Protein AF-A0A0W0S6P0-F1 (afdb_monomer)

InterPro domains:
  IPR007452 Translocation and assembly module TamB, C-terminal domain [PF04357] (358-724)
  IPR060340 TamB, N-terminal domain [PF27051] (28-101)

Sequence (734 aa):
MKRFLLKALRILVKILYISCLFIILFAGMALFLLETKSGIRSLIQFSHLYLPGTLKVQQIEGSLLNHFVLSGVEYQNKSSQLKIEQLDVQWQPHSLRESQLITAQWHGMQWNKAQDKVMASEKGTITATGVLPNMQIKLHTQLTTEPKDHWLIDAKIRGTLPWQWTFAANLTQPKEASSQHACLYTSLSAMGEINAKNRGNLQLTIHPGFYQPPNNEAIPRLQFKGGSLKVILSPEQLKGTGILVIDENKNLKLEFKLPKFFLDAGLKDDQPISSELSLKVNSLDFLQKISPEINKLQGQLVASLKLSGTLHKKIIDSQLMLTKTSLSLPKIGLNLDAIEINVHGKERSWEASGSAVSSGHHLSLTGKGNLSSQFTGDFSLEGNNFPLVQTSEYKIHISPKLNLHVTPMTQTLSGTVLVPYAEIKPRSFHNSISIPDDVVYKRKEKPSPAFTLINNMDIDLEMGKKVAINVKGLKGHLDGTLHIKQSQQSSINAYGELSVRDGTYKAYGQDLAIQQGQLIFSGGPISNPSINVRAAKKINTTPTTFSSSSQLLDFNSTNLQNINYGETMTLGVEVTGRLTRPKIQLFSEPAVLSQADILSMLVLRRPANQANKAGGQLLLAAISSMNLGSNTNSLKLLEQLKQTAGIDFNVQTNTNYNQITNTSSDTTSLVVGKSLSKRLYLSYNIGLSQTDTNMLTLRYLLNRFFSIQISNSDTSSAIDFLYTSNKKIKKGKY

Nearest PDB structures (foldseek):
  3fa8-assembly2_B  TM=4.332E-01  e=6.564E+00  Homo sapiens

Structure (mmCIF, N/CA/C/O backbone):
data_AF-A0A0W0S6P0-F1
#
_entry.id   AF-A0A0W0S6P0-F1
#
loop_
_atom_site.group_PDB
_atom_site.id
_atom_site.type_symbol
_atom_site.label_atom_id
_atom_site.label_alt_id
_atom_site.label_comp_id
_atom_site.label_asym_id
_atom_site.label_entity_id
_atom_site.label_seq_id
_atom_site.pdbx_PDB_ins_code
_atom_site.Cartn_x
_atom_site.Cartn_y
_atom_site.Cartn_z
_atom_site.occupancy
_atom_site.B_iso_or_equiv
_atom_site.auth_seq_id
_atom_site.auth_comp_id
_atom_site.auth_asym_id
_atom_site.auth_atom_id
_atom_site.pdbx_PDB_model_num
ATOM 1 N N . MET A 1 1 ? 76.097 16.564 -83.552 1.00 55.81 1 MET A N 1
ATOM 2 C CA . MET A 1 1 ? 74.944 15.673 -83.263 1.00 55.81 1 MET A CA 1
ATOM 3 C C . MET A 1 1 ? 75.282 14.432 -82.425 1.00 55.81 1 MET A C 1
ATOM 5 O O . MET A 1 1 ? 74.721 14.304 -81.344 1.00 55.81 1 MET A O 1
ATOM 9 N N . LYS A 1 2 ? 76.221 13.555 -82.827 1.00 51.38 2 LYS A N 1
ATOM 10 C CA . LYS A 1 2 ? 76.540 12.286 -82.117 1.00 51.38 2 LYS A CA 1
ATOM 11 C C . LYS A 1 2 ? 76.846 12.424 -80.606 1.00 51.38 2 LYS A C 1
ATOM 13 O O . LYS A 1 2 ? 76.370 11.624 -79.809 1.00 51.38 2 LYS A O 1
ATOM 18 N N . ARG A 1 3 ? 77.572 13.473 -80.185 1.00 52.97 3 ARG A N 1
ATOM 19 C CA . ARG A 1 3 ? 77.897 13.744 -78.761 1.00 52.97 3 ARG A CA 1
ATOM 20 C C . ARG A 1 3 ? 76.697 14.186 -77.904 1.00 52.97 3 ARG A C 1
ATOM 22 O O . ARG A 1 3 ? 76.713 13.957 -76.699 1.00 52.97 3 ARG A O 1
ATOM 29 N N . PHE A 1 4 ? 75.674 14.801 -78.502 1.00 53.97 4 PHE A N 1
ATOM 30 C CA . PHE A 1 4 ? 74.477 15.271 -77.787 1.00 53.97 4 PHE A CA 1
ATOM 31 C C . PHE A 1 4 ? 73.473 14.125 -77.590 1.00 53.97 4 PHE A C 1
ATOM 33 O O . PHE A 1 4 ? 72.952 13.939 -76.495 1.00 53.97 4 PHE A O 1
ATOM 40 N N . LEU A 1 5 ? 73.317 13.277 -78.614 1.00 52.41 5 LEU A N 1
ATOM 41 C CA . LEU A 1 5 ? 72.491 12.065 -78.581 1.00 52.41 5 LEU A CA 1
ATOM 42 C C . LEU A 1 5 ? 73.021 11.030 -77.569 1.00 52.41 5 LEU A C 1
ATOM 44 O O . LEU A 1 5 ? 72.245 10.475 -76.797 1.00 52.41 5 LEU A O 1
ATOM 48 N N . LEU A 1 6 ? 74.348 10.853 -77.473 1.00 52.53 6 LEU A N 1
ATOM 49 C CA . LEU A 1 6 ? 74.962 10.013 -76.431 1.00 52.53 6 LEU A CA 1
ATOM 50 C C . LEU A 1 6 ? 74.792 10.578 -75.007 1.00 52.53 6 LEU A C 1
ATOM 52 O O . LEU A 1 6 ? 74.669 9.804 -74.057 1.00 52.53 6 LEU A O 1
ATOM 56 N N . LYS A 1 7 ? 74.794 11.909 -74.833 1.00 57.28 7 LYS A N 1
ATOM 57 C CA . LYS A 1 7 ? 74.542 12.550 -73.528 1.00 57.28 7 LYS A CA 1
ATOM 58 C C . LYS A 1 7 ? 73.077 12.400 -73.104 1.00 57.28 7 LYS A C 1
ATOM 60 O O . LYS A 1 7 ? 72.835 12.035 -71.958 1.00 57.28 7 LYS A O 1
ATOM 65 N N . ALA A 1 8 ? 72.128 12.611 -74.017 1.00 55.25 8 ALA A N 1
ATOM 66 C CA . ALA A 1 8 ? 70.698 12.437 -73.758 1.00 55.25 8 ALA A CA 1
ATOM 67 C C . ALA A 1 8 ? 70.342 10.974 -73.435 1.00 55.25 8 ALA A C 1
ATOM 69 O O . ALA A 1 8 ? 69.650 10.720 -72.452 1.00 55.25 8 ALA A O 1
ATOM 70 N N . LEU A 1 9 ? 70.901 10.007 -74.175 1.00 56.59 9 LEU A N 1
ATOM 71 C CA . LEU A 1 9 ? 70.719 8.577 -73.899 1.00 56.59 9 LEU A CA 1
ATOM 72 C C . LEU A 1 9 ? 71.286 8.179 -72.524 1.00 56.59 9 LEU A C 1
ATOM 74 O O . LEU A 1 9 ? 70.631 7.463 -71.775 1.00 56.59 9 LEU A O 1
ATOM 78 N N . ARG A 1 10 ? 72.464 8.694 -72.133 1.00 59.56 10 ARG A N 1
ATOM 79 C CA . ARG A 1 10 ? 73.028 8.463 -70.786 1.00 59.56 10 ARG A CA 1
ATOM 80 C C . ARG A 1 10 ? 72.173 9.057 -69.665 1.00 59.56 10 ARG A C 1
ATOM 82 O O . ARG A 1 10 ? 72.129 8.475 -68.587 1.00 59.56 10 ARG A O 1
ATOM 89 N N . ILE A 1 11 ? 71.523 10.200 -69.889 1.00 67.56 11 ILE A N 1
ATOM 90 C CA . ILE A 1 11 ? 70.624 10.818 -68.902 1.00 67.56 11 ILE A CA 1
ATOM 91 C C . ILE A 1 11 ? 69.324 10.014 -68.788 1.00 67.56 11 ILE A C 1
ATOM 93 O O . ILE A 1 11 ? 68.900 9.725 -67.676 1.00 67.56 11 ILE A O 1
ATOM 97 N N . LEU A 1 12 ? 68.738 9.582 -69.907 1.00 60.16 12 LEU A N 1
ATOM 98 C CA . LEU A 1 12 ? 67.509 8.785 -69.914 1.00 60.16 12 LEU A CA 1
ATOM 99 C C . LEU A 1 12 ? 67.718 7.402 -69.280 1.00 60.16 12 LEU A C 1
ATOM 101 O O . LEU A 1 12 ? 66.901 6.974 -68.473 1.00 60.16 12 LEU A O 1
ATOM 105 N N . VAL A 1 13 ? 68.858 6.753 -69.542 1.00 65.62 13 VAL A N 1
ATOM 106 C CA . VAL A 1 13 ? 69.250 5.508 -68.858 1.00 65.62 13 VAL A CA 1
ATOM 107 C C . VAL A 1 13 ? 69.474 5.741 -67.359 1.00 65.62 13 VAL A C 1
ATOM 109 O O . VAL A 1 13 ? 69.051 4.915 -66.560 1.00 65.62 13 VAL A O 1
ATOM 112 N N . LYS A 1 14 ? 70.066 6.874 -66.945 1.00 67.50 14 LYS A N 1
ATOM 113 C CA . LYS A 1 14 ? 70.197 7.228 -65.519 1.00 67.50 14 LYS A CA 1
ATOM 114 C C . LYS A 1 14 ? 68.847 7.479 -64.849 1.00 67.50 14 LYS A C 1
ATOM 116 O O . LYS A 1 14 ? 68.664 7.032 -63.727 1.00 67.50 14 LYS A O 1
ATOM 121 N N . ILE A 1 15 ? 67.912 8.158 -65.515 1.00 70.81 15 ILE A N 1
ATOM 122 C CA . ILE A 1 15 ? 66.557 8.391 -64.992 1.00 70.81 15 ILE A CA 1
ATOM 123 C C . ILE A 1 15 ? 65.806 7.066 -64.882 1.00 70.81 15 ILE A C 1
ATOM 125 O O . ILE A 1 15 ? 65.258 6.785 -63.827 1.00 70.81 15 ILE A O 1
ATOM 129 N N . LEU A 1 16 ? 65.853 6.214 -65.911 1.00 64.81 16 LEU A N 1
ATOM 130 C CA . LEU A 1 16 ? 65.251 4.881 -65.867 1.00 64.81 16 LEU A CA 1
ATOM 131 C C . LEU A 1 16 ? 65.862 4.030 -64.743 1.00 64.81 16 LEU A C 1
ATOM 133 O O . LEU A 1 16 ? 65.134 3.356 -64.024 1.00 64.81 16 LEU A O 1
ATOM 137 N N . TYR A 1 17 ? 67.183 4.101 -64.550 1.00 67.69 17 TYR A N 1
ATOM 138 C CA . TYR A 1 17 ? 67.880 3.405 -63.470 1.00 67.69 17 TYR A CA 1
ATOM 139 C C . TYR A 1 17 ? 67.481 3.945 -62.093 1.00 67.69 17 TYR A C 1
ATOM 141 O O . TYR A 1 17 ? 67.225 3.157 -61.194 1.00 67.69 17 TYR A O 1
ATOM 149 N N . ILE A 1 18 ? 67.366 5.267 -61.929 1.00 69.56 18 ILE A N 1
ATOM 150 C CA . ILE A 1 18 ? 66.918 5.901 -60.680 1.00 69.56 18 ILE A CA 1
ATOM 151 C C . ILE A 1 18 ? 65.451 5.567 -60.399 1.00 69.56 18 ILE A C 1
ATOM 153 O O . ILE A 1 18 ? 65.132 5.207 -59.275 1.00 69.56 18 ILE A O 1
ATOM 157 N N . SER A 1 19 ? 64.565 5.624 -61.395 1.00 62.31 19 SER A N 1
ATOM 158 C CA . SER A 1 19 ? 63.157 5.241 -61.251 1.00 62.31 19 SER A CA 1
ATOM 159 C C . SER A 1 19 ? 63.005 3.754 -60.939 1.00 62.31 19 SER A C 1
ATOM 161 O O . SER A 1 19 ? 62.230 3.403 -60.059 1.00 62.31 19 SER A O 1
ATOM 163 N N . CYS A 1 20 ? 63.774 2.880 -61.593 1.00 63.78 20 CYS A N 1
ATOM 164 C CA . CYS A 1 20 ? 63.788 1.447 -61.302 1.00 63.78 20 CYS A CA 1
ATOM 165 C C . CYS A 1 20 ? 64.343 1.175 -59.896 1.00 63.78 20 CYS A C 1
ATOM 167 O O . CYS A 1 20 ? 63.739 0.426 -59.140 1.00 63.78 20 CYS A O 1
ATOM 169 N N . LEU A 1 21 ? 65.420 1.858 -59.491 1.00 65.31 21 LEU A N 1
ATOM 170 C CA . LEU A 1 21 ? 65.969 1.794 -58.135 1.00 65.31 21 LEU A CA 1
ATOM 171 C C . LEU A 1 21 ? 64.957 2.293 -57.099 1.00 65.31 21 LEU A C 1
ATOM 173 O O . LEU A 1 21 ? 64.834 1.689 -56.043 1.00 65.31 21 LEU A O 1
ATOM 177 N N . PHE A 1 22 ? 64.195 3.343 -57.404 1.00 68.19 22 PHE A N 1
ATOM 178 C CA . PHE A 1 22 ? 63.149 3.858 -56.524 1.00 68.19 22 PHE A CA 1
ATOM 179 C C . PHE A 1 22 ? 61.967 2.892 -56.423 1.00 68.19 22 PHE A C 1
ATOM 181 O O . PHE A 1 22 ? 61.451 2.688 -55.334 1.00 68.19 22 PHE A O 1
ATOM 188 N N . ILE A 1 23 ? 61.573 2.244 -57.524 1.00 69.06 23 ILE A N 1
ATOM 189 C CA . ILE A 1 23 ? 60.548 1.191 -57.530 1.00 69.06 23 ILE A CA 1
ATOM 190 C C . ILE A 1 23 ? 61.030 -0.033 -56.750 1.00 69.06 23 ILE A C 1
ATOM 192 O O . ILE A 1 23 ? 60.263 -0.573 -55.969 1.00 69.06 23 ILE A O 1
ATOM 196 N N . ILE A 1 24 ? 62.289 -0.448 -56.906 1.00 64.94 24 ILE A N 1
ATOM 197 C CA . ILE A 1 24 ? 62.884 -1.566 -56.160 1.00 64.94 24 ILE A CA 1
ATOM 198 C C . ILE A 1 24 ? 63.014 -1.215 -54.677 1.00 64.94 24 ILE A C 1
ATOM 200 O O . ILE A 1 24 ? 62.715 -2.049 -53.833 1.00 64.94 24 ILE A O 1
ATOM 204 N N . LEU A 1 25 ? 63.409 0.014 -54.338 1.00 62.97 25 LEU A N 1
ATOM 205 C CA . LEU A 1 25 ? 63.486 0.493 -52.958 1.00 62.97 25 LEU A CA 1
ATOM 206 C C . LEU A 1 25 ? 62.090 0.598 -52.339 1.00 62.97 25 LEU A C 1
ATOM 208 O O . LEU A 1 25 ? 61.899 0.210 -51.195 1.00 62.97 25 LEU A O 1
ATOM 212 N N . PHE A 1 26 ? 61.105 1.076 -53.096 1.00 71.81 26 PHE A N 1
ATOM 213 C CA . PHE A 1 26 ? 59.716 1.164 -52.663 1.00 71.81 26 PHE A CA 1
ATOM 214 C C . PHE A 1 26 ? 59.085 -0.222 -52.515 1.00 71.81 26 PHE A C 1
ATOM 216 O O . PHE A 1 26 ? 58.423 -0.478 -51.518 1.00 71.81 26 PHE A O 1
ATOM 223 N N . ALA A 1 27 ? 59.339 -1.138 -53.450 1.00 66.75 27 ALA A N 1
ATOM 224 C CA . ALA A 1 27 ? 58.921 -2.533 -53.369 1.00 66.75 27 ALA A CA 1
ATOM 225 C C . ALA A 1 27 ? 59.621 -3.253 -52.212 1.00 66.75 27 ALA A C 1
ATOM 227 O O . ALA A 1 27 ? 58.968 -3.965 -51.464 1.00 66.75 27 ALA A O 1
ATOM 228 N N . GLY A 1 28 ? 60.917 -3.015 -52.007 1.00 69.50 28 GLY A N 1
ATOM 229 C CA . GLY A 1 28 ? 61.687 -3.529 -50.877 1.00 69.50 28 GLY A CA 1
ATOM 230 C C . GLY A 1 28 ? 61.211 -2.961 -49.541 1.00 69.50 28 GLY A C 1
ATOM 231 O O . GLY A 1 28 ? 61.116 -3.698 -48.569 1.00 69.50 28 GLY A O 1
ATOM 232 N N . MET A 1 29 ? 60.833 -1.681 -49.491 1.00 74.81 29 MET A N 1
ATOM 233 C CA . MET A 1 29 ? 60.230 -1.043 -48.320 1.00 74.81 29 MET A CA 1
ATOM 234 C C . MET A 1 29 ? 58.812 -1.566 -48.066 1.00 74.81 29 MET A C 1
ATOM 236 O O . MET A 1 29 ? 58.457 -1.812 -46.920 1.00 74.81 29 MET A O 1
ATOM 240 N N . ALA A 1 30 ? 58.016 -1.793 -49.111 1.00 72.00 30 ALA A N 1
ATOM 241 C CA . ALA A 1 30 ? 56.696 -2.404 -49.004 1.00 72.00 30 ALA A CA 1
ATOM 242 C C . ALA A 1 30 ? 56.800 -3.853 -48.510 1.00 72.00 30 ALA A C 1
ATOM 244 O O . ALA A 1 30 ? 56.119 -4.216 -47.558 1.00 72.00 30 ALA A O 1
ATOM 245 N N . LEU A 1 31 ? 57.703 -4.654 -49.079 1.00 71.38 31 LEU A N 1
ATOM 246 C CA . LEU A 1 31 ? 57.997 -6.012 -48.620 1.00 71.38 31 LEU A CA 1
ATOM 247 C C . LEU A 1 31 ? 58.515 -6.003 -47.179 1.00 71.38 31 LEU A C 1
ATOM 249 O O . LEU A 1 31 ? 58.011 -6.752 -46.354 1.00 71.38 31 LEU A O 1
ATOM 253 N N . PHE A 1 32 ? 59.418 -5.088 -46.821 1.00 76.75 32 PHE A N 1
ATOM 254 C CA . PHE A 1 32 ? 59.879 -4.920 -45.442 1.00 76.75 32 PHE A CA 1
ATOM 255 C C . PHE A 1 32 ? 58.726 -4.593 -44.481 1.00 76.75 32 PHE A C 1
ATOM 257 O O . PHE A 1 32 ? 58.629 -5.193 -43.410 1.00 76.75 32 PHE A O 1
ATOM 264 N N . LEU A 1 33 ? 57.834 -3.671 -44.856 1.00 77.06 33 LEU A N 1
ATOM 265 C CA . LEU A 1 33 ? 56.679 -3.283 -44.043 1.00 77.06 33 LEU A CA 1
ATOM 266 C C . LEU A 1 33 ? 55.657 -4.421 -43.885 1.00 77.06 33 LEU A C 1
ATOM 268 O O . LEU A 1 33 ? 55.031 -4.530 -42.832 1.00 77.06 33 LEU A O 1
ATOM 272 N N . LEU A 1 34 ? 55.499 -5.262 -44.909 1.00 72.88 34 LEU A N 1
ATOM 273 C CA . LEU A 1 34 ? 54.512 -6.342 -44.955 1.00 72.88 34 LEU A CA 1
ATOM 274 C C . LEU A 1 34 ? 55.033 -7.666 -44.364 1.00 72.88 34 LEU A C 1
ATOM 276 O O . LEU A 1 34 ? 54.267 -8.424 -43.771 1.00 72.88 34 LEU A O 1
ATOM 280 N N . GLU A 1 35 ? 56.322 -7.961 -44.504 1.00 76.88 35 GLU A N 1
ATOM 281 C CA . GLU A 1 35 ? 56.903 -9.273 -44.194 1.00 76.88 35 GLU A CA 1
ATOM 282 C C . GLU A 1 35 ? 57.624 -9.310 -42.837 1.00 76.88 35 GLU A C 1
ATOM 284 O O . GLU A 1 35 ? 57.801 -10.381 -42.258 1.00 76.88 35 GLU A O 1
ATOM 289 N N . THR A 1 36 ? 57.999 -8.154 -42.275 1.00 81.31 36 THR A N 1
ATOM 290 C CA . THR A 1 36 ? 58.788 -8.101 -41.034 1.00 81.31 36 THR A CA 1
ATOM 291 C C . THR A 1 36 ? 57.988 -7.652 -39.810 1.00 81.31 36 THR A C 1
ATOM 293 O O . THR A 1 36 ? 57.093 -6.807 -39.884 1.00 81.31 36 THR A O 1
ATOM 296 N N . LYS A 1 37 ? 58.395 -8.146 -38.630 1.00 79.75 37 LYS A N 1
ATOM 297 C CA . LYS A 1 37 ? 57.882 -7.690 -37.322 1.00 79.75 37 LYS A CA 1
ATOM 298 C C . LYS A 1 37 ? 58.080 -6.181 -37.122 1.00 79.75 37 LYS A C 1
ATOM 300 O O . LYS A 1 37 ? 57.201 -5.493 -36.602 1.00 79.75 37 LYS A O 1
ATOM 305 N N . SER A 1 38 ? 59.234 -5.664 -37.549 1.00 79.88 38 SER A N 1
ATOM 306 C CA . SER A 1 38 ? 59.549 -4.231 -37.510 1.00 79.88 38 SER A CA 1
ATOM 307 C C . SER A 1 38 ? 58.616 -3.424 -38.412 1.00 79.88 38 SER A C 1
ATOM 309 O O . SER A 1 38 ? 58.197 -2.337 -38.026 1.00 79.88 38 SER A O 1
ATOM 311 N N . GLY A 1 39 ? 58.224 -3.987 -39.557 1.00 81.56 39 GLY A N 1
ATOM 312 C CA . GLY A 1 39 ? 57.256 -3.409 -40.479 1.00 81.56 39 GLY A CA 1
ATOM 313 C C . GLY A 1 39 ? 55.879 -3.180 -39.859 1.00 81.56 39 GLY A C 1
ATOM 314 O O . GLY A 1 39 ? 55.368 -2.060 -39.888 1.00 81.56 39 GLY A O 1
ATOM 315 N N . ILE A 1 40 ? 55.322 -4.200 -39.198 1.00 81.44 40 ILE A N 1
ATOM 316 C CA . ILE A 1 40 ? 54.047 -4.088 -38.465 1.00 81.44 40 ILE A CA 1
ATOM 317 C C . ILE A 1 40 ? 54.146 -3.036 -37.351 1.00 81.44 40 ILE A C 1
ATOM 319 O O . ILE A 1 40 ? 53.236 -2.225 -37.178 1.00 81.44 40 ILE A O 1
ATOM 323 N N . ARG A 1 41 ? 55.266 -2.995 -36.615 1.00 83.25 41 ARG A N 1
ATOM 324 C CA . ARG A 1 41 ? 55.500 -1.974 -35.581 1.00 83.25 41 ARG A CA 1
ATOM 325 C C . ARG A 1 41 ? 55.494 -0.560 -36.168 1.00 83.25 41 ARG A C 1
ATOM 327 O O . ARG A 1 41 ? 54.868 0.325 -35.587 1.00 83.25 41 ARG A O 1
ATOM 334 N N . SER A 1 42 ? 56.145 -0.352 -37.312 1.00 80.62 42 SER A N 1
ATOM 335 C CA . SER A 1 42 ? 56.113 0.925 -38.031 1.00 80.62 42 SER A CA 1
ATOM 336 C C . SER A 1 42 ? 54.700 1.271 -38.505 1.00 80.62 42 SER A C 1
ATOM 338 O O . SER A 1 42 ? 54.274 2.408 -38.333 1.00 80.62 42 SER A O 1
ATOM 340 N N . LEU A 1 43 ? 53.930 0.306 -39.019 1.00 80.69 43 LEU A N 1
ATOM 341 C CA . LEU A 1 43 ? 52.533 0.518 -39.421 1.00 80.69 43 LEU A CA 1
ATOM 342 C C . LEU A 1 43 ? 51.636 0.922 -38.241 1.00 80.69 43 LEU A C 1
ATOM 344 O O . LEU A 1 43 ? 50.854 1.863 -38.363 1.00 80.69 43 LEU A O 1
ATOM 348 N N . ILE A 1 44 ? 51.782 0.274 -37.082 1.00 81.81 44 ILE A N 1
ATOM 349 C CA . ILE A 1 44 ? 51.072 0.660 -35.851 1.00 81.81 44 ILE A CA 1
ATOM 350 C C . ILE A 1 44 ? 51.488 2.068 -35.422 1.00 81.81 44 ILE A C 1
ATOM 352 O O . ILE A 1 44 ? 50.627 2.873 -35.073 1.00 81.81 44 ILE A O 1
ATOM 356 N N . GLN A 1 45 ? 52.778 2.407 -35.500 1.00 79.56 45 GLN A N 1
ATOM 357 C CA . GLN A 1 45 ? 53.234 3.767 -35.227 1.00 79.56 45 GLN A CA 1
ATOM 358 C C . GLN A 1 45 ? 52.613 4.774 -36.187 1.00 79.56 45 GLN A C 1
ATOM 360 O O . GLN A 1 45 ? 52.164 5.799 -35.708 1.00 79.56 45 GLN A O 1
ATOM 365 N N . PHE A 1 46 ? 52.507 4.495 -37.488 1.00 79.88 46 PHE A N 1
ATOM 366 C CA . PHE A 1 46 ? 51.858 5.386 -38.461 1.00 79.88 46 PHE A CA 1
ATOM 367 C C . PHE A 1 46 ? 50.328 5.422 -38.356 1.00 79.88 46 PHE A C 1
ATOM 369 O O . PHE A 1 46 ? 49.704 6.330 -38.906 1.00 79.88 46 PHE A O 1
ATOM 376 N N . SER A 1 47 ? 49.708 4.493 -37.624 1.00 77.19 47 SER A N 1
ATOM 377 C CA . SER A 1 47 ? 48.248 4.418 -37.498 1.00 77.19 47 SER A CA 1
ATOM 378 C C . SER A 1 47 ? 47.615 5.678 -36.890 1.00 77.19 47 SER A C 1
ATOM 380 O O . SER A 1 47 ? 46.473 5.990 -37.222 1.00 77.19 47 SER A O 1
ATOM 382 N N . HIS A 1 48 ? 48.361 6.461 -36.098 1.00 72.31 48 HIS A N 1
ATOM 383 C CA . HIS A 1 48 ? 47.904 7.749 -35.549 1.00 72.31 48 HIS A CA 1
ATOM 384 C C . HIS A 1 48 ? 47.517 8.782 -36.623 1.00 72.31 48 HIS A C 1
ATOM 386 O O . HIS A 1 48 ? 46.773 9.712 -36.328 1.00 72.31 48 HIS A O 1
ATOM 392 N N . LEU A 1 49 ? 48.012 8.634 -37.859 1.00 73.00 49 LEU A N 1
ATOM 393 C CA . LEU A 1 49 ? 47.668 9.515 -38.981 1.00 73.00 49 LEU A CA 1
ATOM 394 C C . LEU A 1 49 ? 46.244 9.279 -39.504 1.00 73.00 49 LEU A C 1
ATOM 396 O O . LEU A 1 49 ? 45.674 10.161 -40.140 1.00 73.00 49 LEU A O 1
ATOM 400 N N . TYR A 1 50 ? 45.675 8.097 -39.246 1.00 71.75 50 TYR A N 1
ATOM 401 C CA . TYR A 1 50 ? 44.393 7.663 -39.810 1.00 71.75 50 TYR A CA 1
ATOM 402 C C . TYR A 1 50 ? 43.361 7.256 -38.749 1.00 71.75 50 TYR A C 1
ATOM 404 O O . TYR A 1 50 ? 42.161 7.316 -39.014 1.00 71.75 50 TYR A O 1
ATOM 412 N N . LEU A 1 51 ? 43.795 6.849 -37.552 1.00 70.31 51 LEU A N 1
ATOM 413 C CA . LEU A 1 51 ? 42.919 6.472 -36.444 1.00 70.31 51 LEU A CA 1
ATOM 414 C C . LEU A 1 51 ? 42.734 7.645 -35.466 1.00 70.31 51 LEU A C 1
ATOM 416 O O . LEU A 1 51 ? 43.721 8.223 -35.010 1.00 70.31 51 LEU A O 1
ATOM 420 N N . PRO A 1 52 ? 41.492 7.982 -35.070 1.00 69.00 52 PRO A N 1
ATOM 421 C CA . PRO A 1 52 ? 41.235 8.997 -34.054 1.00 69.00 52 PRO A CA 1
ATOM 422 C C . PRO A 1 52 ? 41.553 8.457 -32.646 1.00 69.00 52 PRO A C 1
ATOM 424 O O . PRO A 1 52 ? 40.656 8.007 -31.940 1.00 69.00 52 PRO A O 1
ATOM 427 N N . GLY A 1 53 ? 42.818 8.499 -32.219 1.00 78.44 53 GLY A N 1
ATOM 428 C CA . GLY A 1 53 ? 43.232 8.056 -30.882 1.00 78.44 53 GLY A CA 1
ATOM 429 C C . GLY A 1 53 ? 44.689 7.603 -30.802 1.00 78.44 53 GLY A C 1
ATOM 430 O O . GLY A 1 53 ? 45.465 7.796 -31.735 1.00 78.44 53 GLY A O 1
ATOM 431 N N . THR A 1 54 ? 45.064 6.989 -29.680 1.00 82.38 54 THR A N 1
ATOM 432 C CA . THR A 1 54 ? 46.374 6.348 -29.496 1.00 82.38 54 THR A CA 1
ATOM 433 C C . THR A 1 54 ? 46.212 4.830 -29.462 1.00 82.38 54 THR A C 1
ATOM 435 O O . THR A 1 54 ? 45.407 4.304 -28.697 1.00 82.38 54 THR A O 1
ATOM 438 N N . LEU A 1 55 ? 46.969 4.126 -30.309 1.00 85.06 55 LEU A N 1
ATOM 439 C CA . LEU A 1 55 ? 47.049 2.664 -30.343 1.00 85.06 55 LEU A CA 1
ATOM 440 C C . LEU A 1 55 ? 48.426 2.229 -29.829 1.00 85.06 55 LEU A C 1
ATOM 442 O O . LEU A 1 55 ? 49.453 2.639 -30.369 1.00 85.06 55 LEU A O 1
ATOM 446 N N . LYS A 1 56 ? 48.451 1.398 -28.790 1.00 86.56 56 LYS A N 1
ATOM 447 C CA . LYS A 1 56 ? 49.656 0.785 -28.225 1.00 86.56 56 LYS A CA 1
ATOM 448 C C . LYS A 1 56 ? 49.539 -0.729 -28.316 1.00 86.56 56 LYS A C 1
ATOM 450 O O . LYS A 1 56 ? 48.467 -1.281 -28.107 1.00 86.56 56 LYS A O 1
ATOM 455 N N . VAL A 1 57 ? 50.648 -1.394 -28.615 1.00 87.06 57 VAL A N 1
ATOM 456 C CA . VAL A 1 57 ? 50.741 -2.857 -28.655 1.00 87.06 57 VAL A CA 1
ATOM 457 C C . VAL A 1 57 ? 52.031 -3.256 -27.951 1.00 87.06 57 VAL A C 1
ATOM 459 O O . VAL A 1 57 ? 53.085 -2.699 -28.263 1.00 87.06 57 VAL A O 1
ATOM 462 N N . GLN A 1 58 ? 51.955 -4.177 -26.989 1.00 87.88 58 GLN A N 1
ATOM 463 C CA . GLN A 1 58 ? 53.116 -4.588 -26.192 1.00 87.88 58 GLN A CA 1
ATOM 464 C C . GLN A 1 58 ? 54.029 -5.541 -26.967 1.00 87.88 58 GLN A C 1
ATOM 466 O O . GLN A 1 58 ? 55.244 -5.341 -27.009 1.00 87.88 58 GLN A O 1
ATOM 471 N N . GLN A 1 59 ? 53.451 -6.567 -27.597 1.00 87.44 59 GLN A N 1
ATOM 472 C CA . GLN A 1 59 ? 54.196 -7.593 -28.330 1.00 87.44 59 GLN A CA 1
ATOM 473 C C . GLN A 1 59 ? 53.553 -7.879 -29.689 1.00 87.44 59 GLN A C 1
ATOM 475 O O . GLN A 1 59 ? 52.335 -7.817 -29.838 1.00 87.44 59 GLN A O 1
ATOM 480 N N . ILE A 1 60 ? 54.398 -8.159 -30.686 1.00 87.94 60 ILE A N 1
ATOM 481 C CA . ILE A 1 60 ? 54.001 -8.434 -32.071 1.00 87.94 60 ILE A CA 1
ATOM 482 C C . ILE A 1 60 ? 54.751 -9.679 -32.541 1.00 87.94 60 ILE A C 1
ATOM 484 O O . ILE A 1 60 ? 55.987 -9.711 -32.522 1.00 87.94 60 ILE A O 1
ATOM 488 N N . GLU A 1 61 ? 54.011 -10.669 -33.020 1.00 86.94 61 GLU A N 1
ATOM 489 C CA . GLU A 1 61 ? 54.542 -11.885 -33.630 1.00 86.94 61 GLU A CA 1
ATOM 490 C C . GLU A 1 61 ? 53.973 -12.085 -35.037 1.00 86.94 61 GLU A C 1
ATOM 492 O O . GLU A 1 61 ? 52.890 -11.600 -35.348 1.00 86.94 61 GLU A O 1
ATOM 497 N N . GLY A 1 62 ? 54.714 -12.792 -35.896 1.00 84.75 62 GLY A N 1
ATOM 498 C CA . GLY A 1 62 ? 54.302 -13.077 -37.274 1.00 84.75 62 GLY A CA 1
ATOM 499 C C . GLY A 1 62 ? 54.582 -11.961 -38.289 1.00 84.75 62 GLY A C 1
ATOM 500 O O . GLY A 1 62 ? 55.470 -11.126 -38.088 1.00 84.75 62 GLY A O 1
ATOM 501 N N . SER A 1 63 ? 53.855 -11.995 -39.409 1.00 82.12 63 SER A N 1
ATOM 502 C CA . SER A 1 63 ? 53.991 -11.068 -40.539 1.00 82.12 63 SER A CA 1
ATOM 503 C C . SER A 1 63 ? 52.626 -10.661 -41.096 1.00 82.12 63 SER A C 1
ATOM 505 O O . SER A 1 63 ? 51.645 -11.403 -41.006 1.00 82.12 63 SER A O 1
ATOM 507 N N . LEU A 1 64 ? 52.557 -9.478 -41.709 1.00 79.25 64 LEU A N 1
ATOM 508 C CA . LEU A 1 64 ? 51.316 -8.948 -42.267 1.00 79.25 64 LEU A CA 1
ATOM 509 C C . LEU A 1 64 ? 50.888 -9.707 -43.534 1.00 79.25 64 LEU A C 1
ATOM 511 O O . LEU A 1 64 ? 49.761 -9.539 -43.966 1.00 79.25 64 LEU A O 1
ATOM 515 N N . LEU A 1 65 ? 51.753 -10.519 -44.149 1.00 75.19 65 LEU A N 1
ATOM 516 C CA . LEU A 1 65 ? 51.413 -11.286 -45.354 1.00 75.19 65 LEU A CA 1
ATOM 517 C C . LEU A 1 65 ? 50.676 -12.601 -45.074 1.00 75.19 65 LEU A C 1
ATOM 519 O O . LEU A 1 65 ? 50.054 -13.126 -45.993 1.00 75.19 65 LEU A O 1
ATOM 523 N N . ASN A 1 66 ? 50.742 -13.124 -43.847 1.00 76.06 66 ASN A N 1
ATOM 524 C CA . ASN A 1 66 ? 50.204 -14.446 -43.519 1.00 76.06 66 ASN A CA 1
ATOM 525 C C . ASN A 1 66 ? 49.375 -14.414 -42.225 1.00 76.06 66 ASN A C 1
ATOM 527 O O . ASN A 1 66 ? 48.146 -14.378 -42.219 1.00 76.06 66 ASN A O 1
ATOM 531 N N . HIS A 1 67 ? 50.058 -14.448 -41.092 1.00 86.81 67 HIS A N 1
ATOM 532 C CA . HIS A 1 67 ? 49.444 -14.534 -39.780 1.00 86.81 67 HIS A CA 1
ATOM 533 C C . HIS A 1 67 ? 50.280 -13.706 -38.820 1.00 86.81 67 HIS A C 1
ATOM 535 O O . HIS A 1 67 ? 51.514 -13.783 -38.841 1.00 86.81 67 HIS A O 1
ATOM 541 N N . PHE A 1 68 ? 49.601 -12.909 -38.003 1.00 88.44 68 PHE A N 1
ATOM 542 C CA . PHE A 1 68 ? 50.237 -12.118 -36.969 1.00 88.44 68 PHE A CA 1
ATOM 543 C C . PHE A 1 68 ? 49.413 -12.130 -35.687 1.00 88.44 68 PHE A C 1
ATOM 545 O O . PHE A 1 68 ? 48.183 -12.184 -35.715 1.00 88.44 68 PHE A O 1
ATOM 552 N N . VAL A 1 69 ? 50.118 -12.044 -34.564 1.00 88.19 69 VAL A N 1
ATOM 553 C CA . VAL A 1 69 ? 49.534 -11.990 -33.225 1.00 88.19 69 VAL A CA 1
ATOM 554 C C . VAL A 1 69 ? 49.982 -10.700 -32.553 1.00 88.19 69 VAL A C 1
ATOM 556 O O . VAL A 1 69 ? 51.171 -10.373 -32.539 1.00 88.19 69 VAL A O 1
ATOM 559 N N . LEU A 1 70 ? 49.023 -9.954 -32.013 1.00 90.44 70 LEU A N 1
ATOM 560 C CA . LEU A 1 70 ? 49.255 -8.750 -31.223 1.00 90.44 70 LEU A CA 1
ATOM 561 C C . LEU A 1 70 ? 48.856 -9.026 -29.774 1.00 90.44 70 LEU A C 1
ATOM 563 O O . LEU A 1 70 ? 47.697 -9.346 -29.516 1.00 90.44 70 LEU A O 1
ATOM 567 N N . SER A 1 71 ? 49.780 -8.849 -28.833 1.00 90.19 71 SER A N 1
ATOM 568 C CA . SER A 1 71 ? 49.498 -9.005 -27.400 1.00 90.19 71 SER A CA 1
ATOM 569 C C . SER A 1 71 ? 49.548 -7.658 -26.685 1.00 90.19 71 SER A C 1
ATOM 571 O O . SER A 1 71 ? 50.388 -6.802 -26.992 1.00 90.19 71 SER A O 1
ATOM 573 N N . GLY A 1 72 ? 48.638 -7.461 -25.730 1.00 87.75 72 GLY A N 1
ATOM 574 C CA . GLY A 1 72 ? 48.504 -6.224 -24.963 1.00 87.75 72 GLY A CA 1
ATOM 575 C C . GLY A 1 72 ? 48.145 -5.027 -25.844 1.00 87.75 72 GLY A C 1
ATOM 576 O O . GLY A 1 72 ? 48.833 -4.005 -25.811 1.00 87.75 72 GLY A O 1
ATOM 577 N N . VAL A 1 73 ? 47.112 -5.170 -26.678 1.00 89.06 73 VAL A N 1
ATOM 578 C CA . VAL A 1 73 ? 46.605 -4.087 -27.529 1.00 89.06 73 VAL A CA 1
ATOM 579 C C . VAL A 1 73 ? 45.784 -3.135 -26.668 1.00 89.06 73 VAL A C 1
ATOM 581 O O . VAL A 1 73 ? 44.779 -3.529 -26.086 1.00 89.06 73 VAL A O 1
ATOM 584 N N . GLU A 1 74 ? 46.174 -1.869 -26.614 1.00 88.44 74 GLU A N 1
ATOM 585 C CA . GLU A 1 74 ? 45.427 -0.812 -25.940 1.00 88.44 74 GLU A CA 1
ATOM 586 C C . GLU A 1 74 ? 45.115 0.309 -26.927 1.00 88.44 74 GLU A C 1
ATOM 588 O O . GLU A 1 74 ? 46.013 0.887 -27.539 1.00 88.44 74 GLU A O 1
ATOM 593 N N . TYR A 1 75 ? 43.838 0.643 -27.067 1.00 88.06 75 TYR A N 1
ATOM 594 C CA . TYR A 1 75 ? 43.375 1.756 -27.880 1.00 88.06 75 TYR A CA 1
ATOM 595 C C . TYR A 1 75 ? 42.608 2.757 -27.023 1.00 88.06 75 TYR A C 1
ATOM 597 O O . TYR A 1 75 ? 41.679 2.387 -26.305 1.00 88.06 75 TYR A O 1
ATOM 605 N N . GLN A 1 76 ? 42.972 4.034 -27.108 1.00 83.12 76 GLN A N 1
ATOM 606 C CA . GLN A 1 76 ? 42.345 5.095 -26.329 1.00 83.12 76 GLN A CA 1
ATOM 607 C C . GLN A 1 76 ? 41.955 6.282 -27.212 1.00 83.12 76 GLN A C 1
ATOM 609 O O . GLN A 1 76 ? 42.767 6.823 -27.960 1.00 83.12 76 GLN A O 1
ATOM 614 N N . ASN A 1 77 ? 40.705 6.724 -27.078 1.00 81.69 77 ASN A N 1
ATOM 615 C CA . ASN A 1 77 ? 40.181 7.949 -27.684 1.00 81.69 77 ASN A CA 1
ATOM 616 C C . ASN A 1 77 ? 39.473 8.798 -26.604 1.00 81.69 77 ASN A C 1
ATOM 618 O O . ASN A 1 77 ? 39.278 8.345 -25.478 1.00 81.69 77 ASN A O 1
ATOM 622 N N . LYS A 1 78 ? 39.044 10.020 -26.946 1.00 73.19 78 LYS A N 1
ATOM 623 C CA . LYS A 1 78 ? 38.368 11.002 -26.081 1.00 73.19 78 LYS A CA 1
ATOM 624 C C . LYS A 1 78 ? 37.194 10.442 -25.265 1.00 73.19 78 LYS A C 1
ATOM 626 O O . LYS A 1 78 ? 36.866 11.015 -24.235 1.00 73.19 78 LYS A O 1
ATOM 631 N N . SER A 1 79 ? 36.542 9.369 -25.716 1.00 71.75 79 SER A N 1
ATOM 632 C CA . SER A 1 79 ? 35.311 8.840 -25.112 1.00 71.75 79 SER A CA 1
ATOM 633 C C . SER A 1 79 ? 35.368 7.364 -24.695 1.00 71.75 79 SER A C 1
ATOM 635 O O . SER A 1 79 ? 34.380 6.856 -24.155 1.00 71.75 79 SER A O 1
ATOM 637 N N . SER A 1 80 ? 36.458 6.634 -24.965 1.00 79.12 80 SER A N 1
ATOM 638 C CA . SER A 1 80 ? 36.521 5.178 -24.749 1.00 79.12 80 SER A CA 1
ATOM 639 C C . SER A 1 80 ? 37.950 4.637 -24.695 1.00 79.12 80 SER A C 1
ATOM 641 O O . SER A 1 80 ? 38.830 5.128 -25.405 1.00 79.12 80 SER A O 1
ATOM 643 N N . GLN A 1 81 ? 38.140 3.579 -23.907 1.00 85.25 81 GLN A N 1
ATOM 644 C CA . GLN A 1 81 ? 39.368 2.791 -23.842 1.00 85.25 81 GLN A CA 1
ATOM 645 C C . GLN A 1 81 ? 39.050 1.322 -24.140 1.00 85.25 81 GLN A C 1
ATOM 647 O O . GLN A 1 81 ? 38.160 0.740 -23.525 1.00 85.25 81 GLN A O 1
ATOM 652 N N . LEU A 1 82 ? 39.769 0.733 -25.089 1.00 86.62 82 LEU A N 1
ATOM 653 C CA . LEU A 1 82 ? 39.688 -0.674 -25.468 1.00 86.62 82 LEU A CA 1
ATOM 654 C C . LEU A 1 82 ? 41.014 -1.343 -25.110 1.00 86.62 82 LEU A C 1
ATOM 656 O O . LEU A 1 82 ? 42.074 -0.833 -25.468 1.00 86.62 82 LEU A O 1
ATOM 660 N N . LYS A 1 83 ? 40.956 -2.481 -24.427 1.00 88.50 83 LYS A N 1
ATOM 661 C CA . LYS A 1 83 ? 42.102 -3.352 -24.171 1.00 88.50 83 LYS A CA 1
ATOM 662 C C . LYS A 1 83 ? 41.817 -4.729 -24.745 1.00 88.50 83 LYS A C 1
ATOM 664 O O . LYS A 1 83 ? 40.690 -5.200 -24.653 1.00 88.50 83 LYS A O 1
ATOM 669 N N . ILE A 1 84 ? 42.811 -5.365 -25.343 1.00 88.44 84 ILE A N 1
ATOM 670 C CA . ILE A 1 84 ? 42.735 -6.743 -25.823 1.00 88.44 84 ILE A CA 1
ATOM 671 C C . ILE A 1 84 ? 44.017 -7.436 -25.372 1.00 88.44 84 ILE A C 1
ATOM 673 O O . ILE A 1 84 ? 45.112 -6.985 -25.716 1.00 88.44 84 ILE A O 1
ATOM 677 N N . GLU A 1 85 ? 43.893 -8.510 -24.594 1.00 89.81 85 GLU A N 1
ATOM 678 C CA . GLU A 1 85 ? 45.052 -9.275 -24.122 1.00 89.81 85 GLU A CA 1
ATOM 679 C C . GLU A 1 85 ? 45.809 -9.911 -25.288 1.00 89.81 85 GLU A C 1
ATOM 681 O O . GLU A 1 85 ? 47.030 -9.777 -25.367 1.00 89.81 85 GLU A O 1
ATOM 686 N N . GLN A 1 86 ? 45.086 -10.532 -26.222 1.00 89.69 86 GLN A N 1
ATOM 687 C CA . GLN A 1 86 ? 45.665 -11.144 -27.415 1.00 89.69 86 GLN A CA 1
ATOM 688 C C . GLN A 1 86 ? 44.712 -11.038 -28.611 1.00 89.69 86 GLN A C 1
ATOM 690 O O . GLN A 1 86 ? 43.520 -11.319 -28.489 1.00 89.69 86 GLN A O 1
ATOM 695 N N . LEU A 1 87 ? 45.241 -10.656 -29.772 1.00 89.62 87 LEU A N 1
ATOM 696 C CA . LEU A 1 87 ? 44.542 -10.589 -31.052 1.00 89.62 87 LEU A CA 1
ATOM 697 C C . LEU A 1 87 ? 45.332 -11.383 -32.099 1.00 89.62 87 LEU A C 1
ATOM 699 O O . LEU A 1 87 ? 46.430 -10.985 -32.477 1.00 89.62 87 LEU A O 1
ATOM 703 N N . ASP A 1 88 ? 44.762 -12.484 -32.566 1.00 89.44 88 ASP A N 1
ATOM 704 C CA . ASP A 1 88 ? 45.281 -13.341 -33.632 1.00 89.44 88 ASP A CA 1
ATOM 705 C C . ASP A 1 88 ? 44.567 -12.998 -34.944 1.00 89.44 88 ASP A C 1
ATOM 707 O O . ASP A 1 88 ? 43.337 -13.021 -35.010 1.00 89.44 88 ASP A O 1
ATOM 711 N N . VAL A 1 89 ? 45.322 -12.652 -35.986 1.00 87.31 89 VAL A N 1
ATOM 712 C CA . VAL A 1 89 ? 44.781 -12.327 -37.307 1.00 87.31 89 VAL A CA 1
ATOM 713 C C . VAL A 1 89 ? 45.420 -13.215 -38.367 1.00 87.31 89 VAL A C 1
ATOM 715 O O . VAL A 1 89 ? 46.643 -13.312 -38.472 1.00 87.31 89 VAL A O 1
ATOM 718 N N . GLN A 1 90 ? 44.578 -13.821 -39.201 1.00 86.31 90 GLN A N 1
ATOM 719 C CA . GLN A 1 90 ? 44.958 -14.695 -40.308 1.00 86.31 90 GLN A CA 1
ATOM 720 C C . GLN A 1 90 ? 44.357 -14.174 -41.618 1.00 86.31 90 GLN A C 1
ATOM 722 O O . GLN A 1 90 ? 43.131 -14.056 -41.743 1.00 86.31 90 GLN A O 1
ATOM 727 N N . TRP A 1 91 ? 45.210 -13.858 -42.599 1.00 81.94 91 TRP A N 1
ATOM 728 C CA . TRP A 1 91 ? 44.801 -13.384 -43.928 1.00 81.94 91 TRP A CA 1
ATOM 729 C C . TRP A 1 91 ? 45.909 -13.544 -44.988 1.00 81.94 91 TRP A C 1
ATOM 731 O O . TRP A 1 91 ? 47.069 -13.733 -44.655 1.00 81.94 91 TRP A O 1
ATOM 741 N N . GLN A 1 92 ? 45.563 -13.484 -46.278 1.00 76.38 92 GLN A N 1
ATOM 742 C CA . GLN A 1 92 ? 46.481 -13.732 -47.396 1.00 76.38 92 GLN A CA 1
ATOM 743 C C . GLN A 1 92 ? 46.352 -12.642 -48.481 1.00 76.38 92 GLN A C 1
ATOM 745 O O . GLN A 1 92 ? 45.580 -12.795 -49.428 1.00 76.38 92 GLN A O 1
ATOM 750 N N . PRO A 1 93 ? 47.134 -11.548 -48.410 1.00 65.69 93 PRO A N 1
ATOM 751 C CA . PRO A 1 93 ? 46.971 -10.369 -49.271 1.00 65.69 93 PRO A CA 1
ATOM 752 C C . PRO A 1 93 ? 47.088 -10.622 -50.784 1.00 65.69 93 PRO A C 1
ATOM 754 O O . PRO A 1 93 ? 46.512 -9.888 -51.581 1.00 65.69 93 PRO A O 1
ATOM 757 N N . HIS A 1 94 ? 47.803 -11.662 -51.215 1.00 65.56 94 HIS A N 1
ATOM 758 C CA . HIS A 1 94 ? 47.974 -11.983 -52.640 1.00 65.56 94 HIS A CA 1
ATOM 759 C C . HIS A 1 94 ? 46.680 -12.480 -53.307 1.00 65.56 94 HIS A C 1
ATOM 761 O O . HIS A 1 94 ? 46.545 -12.395 -54.527 1.00 65.56 94 HIS A O 1
ATOM 767 N N . SER A 1 95 ? 45.706 -12.918 -52.507 1.00 57.00 95 SER A N 1
ATOM 768 C CA . SER A 1 95 ? 44.427 -13.457 -52.968 1.00 57.00 95 SER A CA 1
ATOM 769 C C . SER A 1 95 ? 43.295 -12.426 -52.933 1.00 57.00 95 SER A C 1
ATOM 771 O O . SER A 1 95 ? 42.150 -12.794 -53.146 1.00 57.00 95 SER A O 1
ATOM 773 N N . LEU A 1 96 ? 43.579 -11.128 -52.727 1.00 56.53 96 LEU A N 1
ATOM 774 C CA . LEU A 1 96 ? 42.585 -10.034 -52.658 1.00 56.53 96 LEU A CA 1
ATOM 775 C C . LEU A 1 96 ? 41.686 -9.887 -53.912 1.00 56.53 96 LEU A C 1
ATOM 777 O O . LEU A 1 96 ? 40.699 -9.152 -53.879 1.00 56.53 96 LEU A O 1
ATOM 781 N N . ARG A 1 97 ? 42.024 -10.564 -55.021 1.00 60.00 97 ARG A N 1
ATOM 782 C CA . ARG A 1 97 ? 41.216 -10.654 -56.254 1.00 60.00 97 ARG A CA 1
ATOM 783 C C . ARG A 1 97 ? 40.189 -11.793 -56.246 1.00 60.00 97 ARG A C 1
ATOM 785 O O . ARG A 1 97 ? 39.251 -11.751 -57.038 1.00 60.00 97 ARG A O 1
ATOM 792 N N . GLU A 1 98 ? 40.348 -12.779 -55.372 1.00 63.62 98 GLU A N 1
ATOM 793 C CA . GLU A 1 98 ? 39.486 -13.953 -55.220 1.00 63.62 98 GLU A CA 1
ATOM 794 C C . GLU A 1 98 ? 38.784 -13.858 -53.854 1.00 63.62 98 GLU A C 1
ATOM 796 O O . GLU A 1 98 ? 39.322 -13.278 -52.919 1.00 63.62 98 GLU A O 1
ATOM 801 N N . SER A 1 99 ? 37.546 -14.341 -53.716 1.00 62.41 99 SER A N 1
ATOM 802 C CA . SER A 1 99 ? 36.748 -14.168 -52.483 1.00 62.41 99 SER A CA 1
ATOM 803 C C . SER A 1 99 ? 37.427 -14.799 -51.253 1.00 62.41 99 SER A C 1
ATOM 805 O O . SER A 1 99 ? 37.195 -15.967 -50.951 1.00 62.41 99 SER A O 1
ATOM 807 N N . GLN A 1 100 ? 38.257 -14.044 -50.531 1.00 73.38 100 GLN A N 1
ATOM 808 C CA . GLN A 1 100 ? 39.125 -14.582 -49.480 1.00 73.38 100 GLN A CA 1
ATOM 809 C C . GLN A 1 100 ? 38.477 -14.490 -48.096 1.00 73.38 100 GLN A C 1
ATOM 811 O O . GLN A 1 100 ? 37.720 -13.564 -47.828 1.00 73.38 100 GLN A O 1
ATOM 816 N N . LEU A 1 101 ? 38.821 -15.429 -47.209 1.00 75.69 101 LEU A N 1
ATOM 817 C CA . LEU A 1 101 ? 38.497 -15.433 -45.782 1.00 75.69 101 LEU A CA 1
ATOM 818 C C . LEU A 1 101 ? 39.611 -14.749 -44.973 1.00 75.69 101 LEU A C 1
ATOM 820 O O . LEU A 1 101 ? 40.762 -15.180 -45.001 1.00 75.69 101 LEU A O 1
ATOM 824 N N . ILE A 1 102 ? 39.252 -13.701 -44.240 1.00 82.50 102 ILE A N 1
ATOM 825 C CA . ILE A 1 102 ? 40.050 -13.055 -43.194 1.00 82.50 102 ILE A CA 1
ATOM 826 C C . ILE A 1 102 ? 39.449 -13.487 -41.862 1.00 82.50 102 ILE A C 1
ATOM 828 O O . ILE A 1 102 ? 38.249 -13.306 -41.660 1.00 82.50 102 ILE A O 1
ATOM 832 N N . THR A 1 103 ? 40.256 -14.027 -40.955 1.00 82.69 103 THR A N 1
ATOM 833 C CA . THR A 1 103 ? 39.802 -14.416 -39.612 1.00 82.69 103 THR A CA 1
ATOM 834 C C . THR A 1 103 ? 40.591 -13.643 -38.569 1.00 82.69 103 THR A C 1
ATOM 836 O O . THR A 1 103 ? 41.815 -13.626 -38.614 1.00 82.69 103 THR A O 1
ATOM 839 N N . ALA A 1 104 ? 39.892 -13.003 -37.638 1.00 85.06 104 ALA A N 1
ATOM 840 C CA . ALA A 1 104 ? 40.471 -12.342 -36.478 1.00 85.06 104 ALA A CA 1
ATOM 841 C C . ALA A 1 104 ? 39.852 -12.934 -35.208 1.00 85.06 104 ALA A C 1
ATOM 843 O O . ALA A 1 104 ? 38.633 -12.890 -35.032 1.00 85.06 104 ALA A O 1
ATOM 844 N N . GLN A 1 105 ? 40.676 -13.492 -34.330 1.00 88.06 105 GLN A N 1
ATOM 845 C CA . GLN A 1 105 ? 40.276 -14.045 -33.040 1.00 88.06 105 GLN A CA 1
ATOM 846 C C . GLN A 1 105 ? 40.883 -13.207 -31.925 1.00 88.06 105 GLN A C 1
ATOM 848 O O . GLN A 1 105 ? 42.039 -12.804 -32.012 1.00 88.06 105 GLN A O 1
ATOM 853 N N . TRP A 1 106 ? 40.125 -12.945 -30.866 1.00 88.56 106 TRP A N 1
ATOM 854 C CA . TRP A 1 106 ? 40.658 -12.256 -29.693 1.00 88.56 106 TRP A CA 1
ATOM 855 C C . TRP A 1 106 ? 40.420 -13.038 -28.412 1.00 88.56 106 TRP A C 1
ATOM 857 O O . TRP A 1 106 ? 39.472 -13.821 -28.301 1.00 88.56 106 TRP A O 1
ATOM 867 N N . HIS A 1 107 ? 41.273 -12.755 -27.433 1.00 89.38 107 HIS A N 1
ATOM 868 C CA . HIS A 1 107 ? 41.157 -13.197 -26.055 1.00 89.38 107 HIS A CA 1
ATOM 869 C C . HIS A 1 107 ? 41.270 -11.992 -25.114 1.00 89.38 107 HIS A C 1
ATOM 871 O O . HIS A 1 107 ? 42.065 -11.083 -25.370 1.00 89.38 107 HIS A O 1
ATOM 877 N N . GLY A 1 108 ? 40.449 -11.968 -24.061 1.00 82.75 108 GLY A N 1
ATOM 878 C CA . GLY A 1 108 ? 40.526 -10.961 -22.999 1.00 82.75 108 GLY A CA 1
ATOM 879 C C . GLY A 1 108 ? 40.288 -9.530 -23.489 1.00 82.75 108 GLY A C 1
ATOM 880 O O . GLY A 1 108 ? 41.083 -8.633 -23.217 1.00 82.75 108 GLY A O 1
ATOM 881 N N . MET A 1 109 ? 39.219 -9.298 -24.258 1.00 85.44 109 MET A N 1
ATOM 882 C CA . MET A 1 109 ? 38.846 -7.950 -24.691 1.00 85.44 109 MET A CA 1
ATOM 883 C C . MET A 1 109 ? 38.064 -7.237 -23.585 1.00 85.44 109 MET A C 1
ATOM 885 O O . MET A 1 109 ? 37.090 -7.767 -23.065 1.00 85.44 109 MET A O 1
ATOM 889 N N . GLN A 1 110 ? 38.450 -6.011 -23.252 1.00 84.44 110 GLN A N 1
ATOM 890 C CA . GLN A 1 110 ? 37.775 -5.154 -22.284 1.00 84.44 110 GLN A CA 1
ATOM 891 C C . GLN A 1 110 ? 37.511 -3.786 -22.901 1.00 84.44 110 GLN A C 1
ATOM 893 O O . GLN A 1 110 ? 38.405 -3.163 -23.475 1.00 84.44 110 GLN A O 1
ATOM 898 N N . TRP A 1 111 ? 36.285 -3.300 -22.766 1.00 82.56 111 TRP A N 1
ATOM 899 C CA . TRP A 1 111 ? 35.872 -1.994 -23.248 1.00 82.56 111 TRP A CA 1
ATOM 900 C C . TRP A 1 111 ? 35.311 -1.155 -22.104 1.00 82.56 111 TRP A C 1
ATOM 902 O O . TRP A 1 111 ? 34.289 -1.494 -21.504 1.00 82.56 111 TRP A O 1
ATOM 912 N N . ASN A 1 112 ? 35.977 -0.028 -21.851 1.00 78.69 112 ASN A N 1
ATOM 913 C CA . ASN A 1 112 ? 35.621 0.925 -20.812 1.00 78.69 112 ASN A CA 1
ATOM 914 C C . ASN A 1 112 ? 35.116 2.215 -21.457 1.00 78.69 112 ASN A C 1
ATOM 916 O O . ASN A 1 112 ? 35.807 2.856 -22.260 1.00 78.69 112 ASN A O 1
ATOM 920 N N . LYS A 1 113 ? 33.907 2.621 -21.073 1.00 67.06 113 LYS A N 1
ATOM 921 C CA . LYS A 1 113 ? 33.351 3.941 -21.391 1.00 67.06 113 LYS A CA 1
ATOM 922 C C . LYS A 1 113 ? 33.525 4.853 -20.175 1.00 67.06 113 LYS A C 1
ATOM 924 O O . LYS A 1 113 ? 33.570 4.358 -19.057 1.00 67.06 113 LYS A O 1
ATOM 929 N N . ALA A 1 114 ? 33.581 6.170 -20.375 1.00 54.84 114 ALA A N 1
ATOM 930 C CA . ALA A 1 114 ? 33.881 7.187 -19.349 1.00 54.84 114 ALA A CA 1
ATOM 931 C C . ALA A 1 114 ? 32.924 7.266 -18.120 1.00 54.84 114 ALA A C 1
ATOM 933 O O . ALA A 1 114 ? 32.973 8.240 -17.380 1.00 54.84 114 ALA A O 1
ATOM 934 N N . GLN A 1 115 ? 32.038 6.286 -17.911 1.00 51.97 115 GLN A N 1
ATOM 935 C CA . GLN A 1 115 ? 31.057 6.193 -16.819 1.00 51.97 115 GLN A CA 1
ATOM 936 C C . GLN A 1 115 ? 31.115 4.812 -16.119 1.00 51.97 115 GLN A C 1
ATOM 938 O O . GLN A 1 115 ? 30.075 4.207 -15.869 1.00 51.97 115 GLN A O 1
ATOM 943 N N . ASP A 1 116 ? 32.321 4.282 -15.879 1.00 55.53 116 ASP A N 1
ATOM 944 C CA . ASP A 1 116 ? 32.635 3.089 -15.056 1.00 55.53 116 ASP A CA 1
ATOM 945 C C . ASP A 1 116 ? 31.984 1.740 -15.422 1.00 55.53 116 ASP A C 1
ATOM 947 O O . ASP A 1 116 ? 32.181 0.748 -14.727 1.00 55.53 116 ASP A O 1
ATOM 951 N N . LYS A 1 117 ? 31.260 1.633 -16.542 1.00 58.50 117 LYS A N 1
ATOM 952 C CA . LYS A 1 117 ? 30.746 0.341 -17.026 1.00 58.50 117 LYS A CA 1
ATOM 953 C C . LYS A 1 117 ? 31.790 -0.378 -17.876 1.00 58.50 117 LYS A C 1
ATOM 955 O O . LYS A 1 117 ? 32.079 0.058 -18.994 1.00 58.50 117 LYS A O 1
ATOM 960 N N . VAL A 1 118 ? 32.300 -1.490 -17.351 1.00 66.94 118 VAL A N 1
ATOM 961 C CA . VAL A 1 118 ? 33.208 -2.406 -18.050 1.00 66.94 118 VAL A CA 1
ATOM 962 C C . VAL A 1 118 ? 32.382 -3.445 -18.807 1.00 66.94 118 VAL A C 1
ATOM 964 O O . VAL A 1 118 ? 31.571 -4.161 -18.220 1.00 66.94 118 VAL A O 1
ATOM 967 N N . MET A 1 119 ? 32.580 -3.532 -20.121 1.00 75.75 119 MET A N 1
ATOM 968 C CA . MET A 1 119 ? 32.122 -4.670 -20.919 1.00 75.75 119 MET A CA 1
ATOM 969 C C . MET A 1 119 ? 33.328 -5.533 -21.265 1.00 75.75 119 MET A C 1
ATOM 971 O O . MET A 1 119 ? 34.301 -5.025 -21.816 1.00 75.75 119 MET A O 1
ATOM 975 N N . ALA A 1 120 ? 33.272 -6.825 -20.956 1.00 80.38 120 ALA A N 1
ATOM 976 C CA . ALA A 1 120 ? 34.359 -7.751 -21.247 1.00 80.38 120 ALA A CA 1
ATOM 977 C C . ALA A 1 120 ? 33.905 -8.815 -22.245 1.00 80.38 120 ALA A C 1
ATOM 979 O O . ALA A 1 120 ? 32.753 -9.227 -22.248 1.00 80.38 120 ALA A O 1
ATOM 980 N N . SER A 1 121 ? 34.808 -9.283 -23.089 1.00 83.50 121 SER A N 1
ATOM 981 C CA . SER A 1 121 ? 34.623 -10.450 -23.934 1.00 83.50 121 SER A CA 1
ATOM 982 C C . SER A 1 121 ? 35.814 -11.372 -23.728 1.00 83.50 121 SER A C 1
ATOM 984 O O . SER A 1 121 ? 36.949 -11.025 -24.054 1.00 83.50 121 SER A O 1
ATOM 986 N N . GLU A 1 122 ? 35.555 -12.546 -23.154 1.00 82.25 122 GLU A N 1
ATOM 987 C CA . GLU A 1 122 ? 36.607 -13.520 -22.860 1.00 82.25 122 GLU A CA 1
ATOM 988 C C . GLU A 1 122 ? 37.238 -14.042 -24.146 1.00 82.25 122 GLU A C 1
ATOM 990 O O . GLU A 1 122 ? 38.461 -14.093 -24.255 1.00 82.25 122 GLU A O 1
ATOM 995 N N . LYS A 1 123 ? 36.411 -14.406 -25.131 1.00 85.12 123 LYS A N 1
ATOM 996 C CA . LYS A 1 123 ? 36.835 -14.855 -26.457 1.00 85.12 123 LYS A CA 1
ATOM 997 C C . LYS A 1 123 ? 35.812 -14.447 -27.510 1.00 85.12 123 LYS A C 1
ATOM 999 O O . LYS A 1 123 ? 34.603 -14.461 -27.260 1.00 85.12 123 LYS A O 1
ATOM 1004 N N . GLY A 1 124 ? 36.302 -14.167 -28.710 1.00 84.50 124 GLY A N 1
ATOM 1005 C CA . GLY A 1 124 ? 35.455 -13.993 -29.880 1.00 84.50 124 GLY A CA 1
ATOM 1006 C C . GLY A 1 124 ? 36.217 -14.147 -31.187 1.00 84.50 124 GLY A C 1
ATOM 1007 O O . GLY A 1 124 ? 37.442 -14.255 -31.226 1.00 84.50 124 GLY A O 1
ATOM 1008 N N . THR A 1 125 ? 35.465 -14.247 -32.274 1.00 85.56 125 THR A N 1
ATOM 1009 C CA . THR A 1 125 ? 35.956 -14.471 -33.629 1.00 85.56 125 THR A CA 1
ATOM 1010 C C . THR A 1 125 ? 35.164 -13.609 -34.602 1.00 85.56 125 THR A C 1
ATOM 1012 O O . THR A 1 125 ? 33.934 -13.643 -34.634 1.00 85.56 125 THR A O 1
ATOM 1015 N N . ILE A 1 126 ? 35.871 -12.857 -35.436 1.00 85.75 126 ILE A N 1
ATOM 1016 C CA . ILE A 1 126 ? 35.323 -12.154 -36.591 1.00 85.75 126 ILE A CA 1
ATOM 1017 C C . ILE A 1 126 ? 35.900 -12.804 -37.842 1.00 85.75 126 ILE A C 1
ATOM 1019 O O . ILE A 1 126 ? 37.109 -12.958 -37.973 1.00 85.75 126 ILE A O 1
ATOM 1023 N N . THR A 1 127 ? 35.035 -13.169 -38.779 1.00 83.50 127 THR A N 1
ATOM 1024 C CA . THR A 1 127 ? 35.429 -13.640 -40.108 1.00 83.50 127 THR A CA 1
ATOM 1025 C C . THR A 1 127 ? 34.883 -12.691 -41.160 1.00 83.50 127 THR A C 1
ATOM 1027 O O . THR A 1 127 ? 33.694 -12.390 -41.162 1.00 83.50 127 THR A O 1
ATOM 1030 N N . ALA A 1 128 ? 35.723 -12.201 -42.060 1.00 82.00 128 ALA A N 1
ATOM 1031 C CA . ALA A 1 128 ? 35.320 -11.385 -43.197 1.00 82.00 128 ALA A CA 1
ATOM 1032 C C . ALA A 1 128 ? 35.630 -12.133 -44.497 1.00 82.00 128 ALA A C 1
ATOM 1034 O O . ALA A 1 128 ? 36.692 -12.724 -44.639 1.00 82.00 128 ALA A O 1
ATOM 1035 N N . THR A 1 129 ? 34.688 -12.140 -45.435 1.00 81.50 129 THR A N 1
ATOM 1036 C CA . THR A 1 129 ? 34.770 -12.849 -46.718 1.00 81.50 129 THR A CA 1
ATOM 1037 C C . THR A 1 129 ? 34.268 -11.971 -47.853 1.00 81.50 129 THR A C 1
ATOM 1039 O O . THR A 1 129 ? 33.243 -11.319 -47.678 1.00 81.50 129 THR A O 1
ATOM 1042 N N . GLY A 1 130 ? 34.924 -11.959 -49.014 1.00 76.69 130 GLY A N 1
ATOM 1043 C CA . GLY A 1 130 ? 34.426 -11.255 -50.208 1.00 76.69 130 GLY A CA 1
ATOM 1044 C C . GLY A 1 130 ? 35.491 -10.463 -50.967 1.00 76.69 130 GLY A C 1
ATOM 1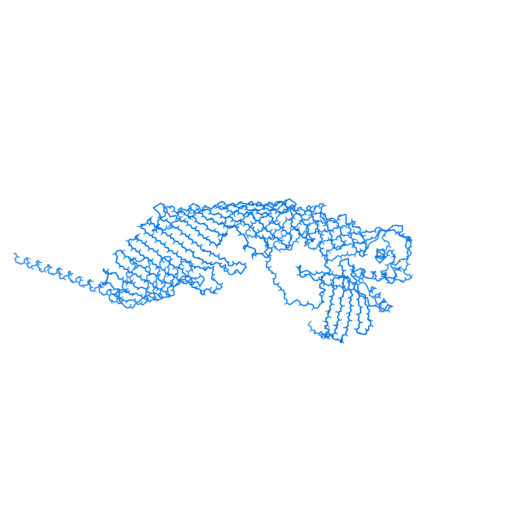045 O O . GLY A 1 130 ? 36.676 -10.567 -50.669 1.00 76.69 130 GLY A O 1
ATOM 1046 N N . VAL A 1 131 ? 35.048 -9.687 -51.959 1.00 75.44 131 VAL A N 1
ATOM 1047 C CA . VAL A 1 131 ? 35.888 -8.821 -52.803 1.00 75.44 131 VAL A CA 1
ATOM 1048 C C . VAL A 1 131 ? 35.292 -7.421 -52.786 1.00 75.44 131 VAL A C 1
ATOM 1050 O O . VAL A 1 131 ? 34.128 -7.245 -53.146 1.00 75.44 131 VAL A O 1
ATOM 1053 N N . LEU A 1 132 ? 36.084 -6.418 -52.393 1.00 72.25 132 LEU A N 1
ATOM 1054 C CA . LEU A 1 132 ? 35.648 -5.020 -52.343 1.00 72.25 132 LEU A CA 1
ATOM 1055 C C . LEU A 1 132 ? 35.004 -4.587 -53.678 1.00 72.25 132 LEU A C 1
ATOM 1057 O O . LEU A 1 132 ? 35.589 -4.830 -54.733 1.00 72.25 132 LEU A O 1
ATOM 1061 N N . PRO A 1 133 ? 33.830 -3.925 -53.659 1.00 72.00 133 PRO A N 1
ATOM 1062 C CA . PRO A 1 133 ? 33.109 -3.411 -52.486 1.00 72.00 133 PRO A CA 1
ATOM 1063 C C . PRO A 1 133 ? 32.178 -4.416 -51.770 1.00 72.00 133 PRO A C 1
ATOM 1065 O O . PRO A 1 133 ? 31.569 -4.045 -50.768 1.00 72.00 133 PRO A O 1
ATOM 1068 N N . ASN A 1 134 ? 32.059 -5.659 -52.249 1.00 82.69 134 ASN A N 1
ATOM 1069 C CA . ASN A 1 134 ? 31.149 -6.692 -51.739 1.00 82.69 134 ASN A CA 1
ATOM 1070 C C 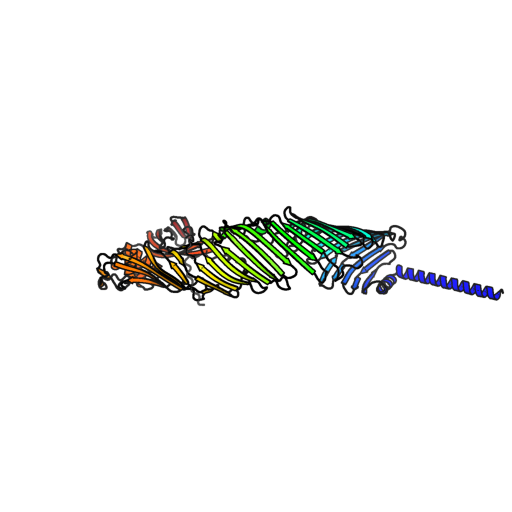. ASN A 1 134 ? 31.781 -7.535 -50.622 1.00 82.69 134 ASN A C 1
ATOM 1072 O O . ASN A 1 134 ? 32.697 -8.320 -50.857 1.00 82.69 134 ASN A O 1
ATOM 1076 N N . MET A 1 135 ? 31.243 -7.434 -49.411 1.00 83.44 135 MET A N 1
ATOM 1077 C CA . MET A 1 135 ? 31.798 -8.068 -48.215 1.00 83.44 135 MET A CA 1
ATOM 1078 C C . MET A 1 135 ? 30.721 -8.819 -47.431 1.00 83.44 135 MET A C 1
ATOM 1080 O O . MET A 1 135 ? 29.559 -8.416 -47.378 1.00 83.44 135 MET A O 1
ATOM 1084 N N . GLN A 1 136 ? 31.120 -9.899 -46.771 1.00 86.19 136 GLN A N 1
ATOM 1085 C CA . GLN A 1 136 ? 30.344 -10.630 -45.781 1.00 86.19 136 GLN A CA 1
ATOM 1086 C C . GLN A 1 136 ? 31.180 -10.796 -44.514 1.00 86.19 136 GLN A C 1
ATOM 1088 O O . GLN A 1 136 ? 32.213 -11.454 -44.536 1.00 86.19 136 GLN A O 1
ATOM 1093 N N . ILE A 1 137 ? 30.698 -10.253 -43.404 1.00 86.12 137 ILE A N 1
ATOM 1094 C CA . ILE A 1 137 ? 31.334 -10.303 -42.092 1.00 86.12 137 ILE A CA 1
ATOM 1095 C C . ILE A 1 137 ? 30.465 -11.164 -41.178 1.00 86.12 137 ILE A C 1
ATOM 1097 O O . ILE A 1 137 ? 29.253 -10.967 -41.120 1.00 86.12 137 ILE A O 1
ATOM 1101 N N . LYS A 1 138 ? 31.055 -12.118 -40.466 1.00 88.44 138 LYS A N 1
ATOM 1102 C CA . LYS A 1 138 ? 30.417 -12.843 -39.368 1.00 88.44 138 LYS A CA 1
ATOM 1103 C C . LYS A 1 138 ? 31.178 -12.563 -38.082 1.00 88.44 138 LYS A C 1
ATOM 1105 O O . LYS A 1 138 ? 32.403 -12.560 -38.084 1.00 88.44 138 LYS A O 1
ATOM 1110 N N . LEU A 1 139 ? 30.450 -12.356 -37.003 1.00 87.69 139 LEU A N 1
ATOM 1111 C CA . LEU A 1 139 ? 30.941 -12.089 -35.664 1.00 87.69 139 LEU A CA 1
ATOM 1112 C C . LEU A 1 139 ? 30.327 -13.139 -34.741 1.00 87.69 139 LEU A C 1
ATOM 1114 O O . LEU A 1 139 ? 29.108 -13.243 -34.677 1.00 87.69 139 LEU A O 1
ATOM 1118 N N . HIS A 1 140 ? 31.167 -13.879 -34.033 1.00 89.19 140 HIS A N 1
ATOM 1119 C CA . HIS A 1 140 ? 30.768 -14.773 -32.955 1.00 89.19 140 HIS A CA 1
ATOM 1120 C C . HIS A 1 140 ? 31.540 -14.370 -31.705 1.00 89.19 140 HIS A C 1
ATOM 1122 O O . HIS A 1 140 ? 32.768 -14.370 -31.722 1.00 89.19 140 HIS A O 1
ATOM 1128 N N . THR A 1 141 ? 30.862 -13.975 -30.633 1.00 86.12 141 THR A N 1
ATOM 1129 C CA . THR A 1 141 ? 31.551 -13.548 -29.411 1.00 86.12 141 THR A CA 1
ATOM 1130 C C . THR A 1 141 ? 30.723 -13.790 -28.167 1.00 86.12 141 THR A C 1
ATOM 1132 O O . THR A 1 141 ? 29.508 -13.612 -28.177 1.00 86.12 141 THR A O 1
ATOM 1135 N N . GLN A 1 142 ? 31.400 -14.110 -27.068 1.00 83.50 142 GLN A N 1
ATOM 1136 C CA . GLN A 1 142 ? 30.808 -14.090 -25.739 1.00 83.50 142 GLN A CA 1
ATOM 1137 C C . GLN A 1 142 ? 31.109 -12.745 -25.076 1.00 83.50 142 GLN A C 1
ATOM 1139 O O . GLN A 1 142 ? 32.268 -12.333 -25.000 1.00 83.50 142 GLN A O 1
ATOM 1144 N N . LEU A 1 143 ? 30.067 -12.046 -24.638 1.00 80.88 143 LEU A N 1
ATOM 1145 C CA . LEU A 1 143 ? 30.123 -10.778 -23.922 1.00 80.88 143 LEU A CA 1
ATOM 1146 C C . LEU A 1 143 ? 29.684 -11.004 -22.473 1.00 80.88 143 LEU A C 1
ATOM 1148 O O . LEU A 1 143 ? 28.637 -11.590 -22.223 1.00 80.88 143 LEU A O 1
ATOM 1152 N N . THR A 1 144 ? 30.461 -10.508 -21.526 1.00 74.25 144 THR A N 1
ATOM 1153 C CA . THR A 1 144 ? 30.157 -10.494 -20.099 1.00 74.25 144 THR A CA 1
ATOM 1154 C C . THR A 1 144 ? 29.920 -9.047 -19.674 1.00 74.25 144 THR A C 1
ATOM 1156 O O . THR A 1 144 ? 30.785 -8.185 -19.853 1.00 74.25 144 THR A O 1
ATOM 1159 N N . THR A 1 145 ? 28.738 -8.768 -19.125 1.00 67.31 145 THR A N 1
ATOM 1160 C CA . THR A 1 145 ? 28.347 -7.436 -18.632 1.00 67.31 145 THR A CA 1
ATOM 1161 C C . THR A 1 145 ? 28.124 -7.459 -17.127 1.00 67.31 145 THR A C 1
ATOM 1163 O O . THR A 1 145 ? 27.630 -8.454 -16.603 1.00 67.31 145 THR A O 1
ATOM 1166 N N . GLU A 1 146 ? 28.424 -6.370 -16.417 1.00 57.69 146 GLU A N 1
ATOM 1167 C CA . GLU A 1 146 ? 28.031 -6.244 -15.009 1.00 57.69 146 GLU A CA 1
ATOM 1168 C C . GLU A 1 146 ? 26.527 -5.935 -14.864 1.00 57.69 146 GLU A C 1
ATOM 1170 O O . GLU A 1 146 ? 26.051 -4.984 -15.497 1.00 57.69 146 GLU A O 1
ATOM 1175 N N . PRO A 1 147 ? 25.776 -6.682 -14.024 1.00 55.69 147 PRO A N 1
ATOM 1176 C CA . PRO A 1 147 ? 26.212 -7.769 -13.131 1.00 55.69 147 PRO A CA 1
ATOM 1177 C C . PRO A 1 147 ? 26.342 -9.128 -13.853 1.00 55.69 147 PRO A C 1
ATOM 1179 O O . PRO A 1 147 ? 25.343 -9.621 -14.345 1.00 55.69 147 PRO A O 1
ATOM 1182 N N . LYS A 1 148 ? 27.556 -9.718 -13.889 1.00 60.88 148 LYS A N 1
ATOM 1183 C CA . LYS A 1 148 ? 27.971 -11.045 -14.438 1.00 60.88 148 LYS A CA 1
ATOM 1184 C C . LYS A 1 148 ? 26.983 -11.805 -15.357 1.00 60.88 148 LYS A C 1
ATOM 1186 O O . LYS A 1 148 ? 26.799 -13.011 -15.204 1.00 60.88 148 LYS A O 1
ATOM 1191 N N . ASP A 1 149 ? 26.397 -11.132 -16.337 1.00 66.62 149 ASP A N 1
ATOM 1192 C CA . ASP A 1 149 ? 25.524 -11.757 -17.326 1.00 66.62 149 ASP A CA 1
ATOM 1193 C C . ASP A 1 149 ? 26.372 -12.118 -18.542 1.00 66.62 149 ASP A C 1
ATOM 1195 O O . ASP A 1 149 ? 27.038 -11.256 -19.123 1.00 66.62 149 ASP A O 1
ATOM 1199 N N . HIS A 1 150 ? 26.351 -13.393 -18.925 1.00 76.75 150 HIS A N 1
ATOM 1200 C CA . HIS A 1 150 ? 27.021 -13.879 -20.125 1.00 76.75 150 HIS A CA 1
ATOM 1201 C C . HIS A 1 150 ? 26.044 -13.871 -21.299 1.00 76.75 150 HIS A C 1
ATOM 1203 O O . HIS A 1 150 ? 24.947 -14.417 -21.225 1.00 76.75 150 HIS A O 1
ATOM 1209 N N . TRP A 1 151 ? 26.458 -13.273 -22.403 1.00 80.88 151 TRP A N 1
ATOM 1210 C CA . TRP A 1 151 ? 25.682 -13.129 -23.621 1.00 80.88 151 TRP A CA 1
ATOM 1211 C C . TRP A 1 151 ? 26.483 -13.674 -24.798 1.00 80.88 151 TRP A C 1
ATOM 1213 O O . TRP A 1 151 ? 27.627 -13.286 -25.005 1.00 80.88 151 TRP A O 1
ATOM 1223 N N . LEU A 1 152 ? 25.884 -14.548 -25.596 1.00 87.12 152 LEU A N 1
ATOM 1224 C CA . LEU A 1 152 ? 26.447 -14.999 -26.865 1.00 87.12 152 LEU A CA 1
ATOM 1225 C C . LEU A 1 152 ? 25.878 -14.130 -27.984 1.00 87.12 152 LEU A C 1
ATOM 1227 O O . LEU A 1 152 ? 24.659 -14.028 -28.125 1.00 87.12 152 LEU A O 1
ATOM 1231 N N . ILE A 1 153 ? 26.760 -13.489 -28.745 1.00 88.75 153 ILE A N 1
ATOM 1232 C CA . ILE A 1 153 ? 26.434 -12.666 -29.908 1.00 88.75 153 ILE A CA 1
ATOM 1233 C C . ILE A 1 153 ? 26.858 -13.424 -31.163 1.00 88.75 153 ILE A C 1
ATOM 1235 O O . ILE A 1 153 ? 28.043 -13.687 -31.362 1.00 88.75 153 ILE A O 1
ATOM 1239 N N . ASP A 1 154 ? 25.895 -13.671 -32.040 1.00 91.12 154 ASP A N 1
ATOM 1240 C CA . ASP A 1 154 ? 26.081 -14.202 -33.384 1.00 91.12 154 ASP A CA 1
ATOM 1241 C C . ASP A 1 154 ? 25.562 -13.187 -34.395 1.00 91.12 154 ASP A C 1
ATOM 1243 O O . ASP A 1 154 ? 24.355 -13.059 -34.585 1.00 91.12 154 ASP A O 1
ATOM 1247 N N . ALA A 1 155 ? 26.449 -12.453 -35.060 1.00 90.81 155 ALA A N 1
ATOM 1248 C CA . ALA A 1 155 ? 26.074 -11.468 -36.065 1.00 90.81 155 ALA A CA 1
ATOM 1249 C C . ALA A 1 155 ? 26.647 -11.797 -37.442 1.00 90.81 155 ALA A C 1
ATOM 1251 O O . ALA A 1 155 ? 27.750 -12.311 -37.590 1.00 90.81 155 ALA A O 1
ATOM 1252 N N . LYS A 1 156 ? 25.887 -11.473 -38.482 1.00 91.94 156 LYS A N 1
ATOM 1253 C CA . LYS A 1 156 ? 26.245 -11.617 -39.885 1.00 91.94 156 LYS A CA 1
ATOM 1254 C C . LYS A 1 156 ? 25.830 -10.354 -40.619 1.00 91.94 156 LYS A C 1
ATOM 1256 O O . LYS A 1 156 ? 24.667 -9.973 -40.586 1.00 91.94 156 LYS A O 1
ATOM 1261 N N . ILE A 1 157 ? 26.766 -9.739 -41.320 1.00 90.12 157 ILE A N 1
ATOM 1262 C CA . ILE A 1 157 ? 26.558 -8.562 -42.159 1.00 90.12 157 ILE A CA 1
ATOM 1263 C C . ILE A 1 157 ? 27.008 -8.928 -43.571 1.00 90.12 157 ILE A C 1
ATOM 1265 O O . ILE A 1 157 ? 28.057 -9.542 -43.737 1.00 90.12 157 ILE A O 1
ATOM 1269 N N . ARG A 1 158 ? 26.231 -8.598 -44.600 1.00 90.81 158 ARG A N 1
ATOM 1270 C CA . ARG A 1 158 ? 26.576 -8.850 -46.005 1.00 90.81 158 ARG A CA 1
ATOM 1271 C C . ARG A 1 158 ? 26.113 -7.697 -46.874 1.00 90.81 158 ARG A C 1
ATOM 1273 O O . ARG A 1 158 ? 24.959 -7.297 -46.763 1.00 90.81 158 ARG A O 1
ATOM 1280 N N . GLY A 1 159 ? 26.964 -7.204 -47.763 1.00 87.25 159 GLY A N 1
ATOM 1281 C CA . GLY A 1 159 ? 26.591 -6.065 -48.585 1.00 87.25 159 GLY A CA 1
ATOM 1282 C C . GLY A 1 159 ? 27.710 -5.447 -49.402 1.00 87.25 159 GLY A C 1
ATOM 1283 O O . GLY A 1 159 ? 28.829 -5.955 -49.433 1.00 87.25 159 GLY A O 1
ATOM 1284 N N . THR A 1 160 ? 27.374 -4.336 -50.044 1.00 84.31 160 THR A N 1
ATOM 1285 C CA . THR A 1 160 ? 28.243 -3.497 -50.857 1.00 84.31 160 THR A CA 1
ATOM 1286 C C . THR A 1 160 ? 28.503 -2.174 -50.134 1.00 84.31 160 THR A C 1
ATOM 1288 O O . THR A 1 160 ? 27.578 -1.426 -49.796 1.00 84.31 160 THR A O 1
ATOM 1291 N N . LEU A 1 161 ? 29.780 -1.866 -49.896 1.00 75.50 161 LEU A N 1
ATOM 1292 C CA . LEU A 1 161 ? 30.203 -0.585 -49.324 1.00 75.50 161 LEU A CA 1
ATOM 1293 C C . LEU A 1 161 ? 29.746 0.599 -50.205 1.00 75.50 161 LEU A C 1
ATOM 1295 O O . LEU A 1 161 ? 29.826 0.497 -51.429 1.00 75.50 161 LEU A O 1
ATOM 1299 N N . PRO A 1 162 ? 29.345 1.751 -49.625 1.00 77.56 162 PRO A N 1
ATOM 1300 C CA . PRO A 1 162 ? 29.236 2.034 -48.192 1.00 77.56 162 PRO A CA 1
ATOM 1301 C C . PRO A 1 162 ? 27.836 1.825 -47.587 1.00 77.56 162 PRO A C 1
ATOM 1303 O O . PRO A 1 162 ? 27.735 1.785 -46.364 1.00 77.56 162 PRO A O 1
ATOM 1306 N N . TRP A 1 163 ? 26.768 1.687 -48.385 1.00 83.31 163 TRP A N 1
ATOM 1307 C CA . TRP A 1 163 ? 25.382 1.828 -47.894 1.00 83.31 163 TRP A CA 1
ATOM 1308 C C . TRP A 1 163 ? 24.412 0.701 -48.258 1.00 83.31 163 TRP A C 1
ATOM 1310 O O . TRP A 1 163 ? 23.238 0.839 -47.937 1.00 83.31 163 TRP A O 1
ATOM 1320 N N . GLN A 1 164 ? 24.847 -0.375 -48.915 1.00 88.75 164 GLN A N 1
ATOM 1321 C CA . GLN A 1 164 ? 23.966 -1.488 -49.288 1.00 88.75 164 GLN A CA 1
ATOM 1322 C C . GLN A 1 164 ? 24.276 -2.707 -48.427 1.00 88.75 164 GLN A C 1
ATOM 1324 O O . GLN A 1 164 ? 25.074 -3.544 -48.820 1.00 88.75 164 GLN A O 1
ATOM 1329 N N . TRP A 1 165 ? 23.671 -2.816 -47.248 1.00 89.31 165 TRP A N 1
ATOM 1330 C CA . TRP A 1 165 ? 23.977 -3.863 -46.273 1.00 89.31 165 TRP A CA 1
ATOM 1331 C C . TRP A 1 165 ? 22.731 -4.589 -45.819 1.00 89.31 165 TRP A C 1
ATOM 1333 O O . TRP A 1 165 ? 21.741 -3.964 -45.478 1.00 89.31 165 TRP A O 1
ATOM 1343 N N . THR A 1 166 ? 22.827 -5.903 -45.705 1.00 92.81 166 THR A N 1
ATOM 1344 C CA . THR A 1 166 ? 21.910 -6.738 -44.931 1.00 92.81 166 THR A CA 1
ATOM 1345 C C . THR A 1 166 ? 22.627 -7.166 -43.665 1.00 92.81 166 THR A C 1
ATOM 1347 O O . THR A 1 166 ? 23.817 -7.489 -43.701 1.00 92.81 166 THR A O 1
ATOM 1350 N N . PHE A 1 167 ? 21.936 -7.157 -42.536 1.00 92.81 167 PHE A N 1
ATOM 1351 C CA . PHE A 1 167 ? 22.507 -7.594 -41.274 1.00 92.81 167 PHE A CA 1
ATOM 1352 C C . PHE A 1 167 ? 21.503 -8.429 -40.489 1.00 92.81 167 PHE A C 1
ATOM 1354 O O . PHE A 1 167 ? 20.302 -8.169 -40.501 1.00 92.81 167 PHE A O 1
ATOM 1361 N N . ALA A 1 168 ? 22.012 -9.454 -39.822 1.00 94.00 168 ALA A N 1
ATOM 1362 C CA . ALA A 1 168 ? 21.278 -10.314 -38.915 1.00 94.00 168 ALA A CA 1
ATOM 1363 C C . ALA A 1 168 ? 22.145 -10.536 -37.678 1.00 94.00 168 ALA A C 1
ATOM 1365 O O . ALA A 1 168 ? 23.318 -10.865 -37.816 1.00 94.00 168 ALA A O 1
ATOM 1366 N N . ALA A 1 169 ? 21.602 -10.347 -36.486 1.00 92.81 169 ALA A N 1
ATOM 1367 C CA . ALA A 1 169 ? 22.302 -10.567 -35.233 1.00 92.81 169 ALA A CA 1
ATOM 1368 C C . ALA A 1 169 ? 21.387 -11.278 -34.244 1.00 92.81 169 ALA A C 1
ATOM 1370 O O . ALA A 1 169 ? 20.246 -10.871 -34.062 1.00 92.81 169 ALA A O 1
ATOM 1371 N N . ASN A 1 170 ? 21.896 -12.315 -33.597 1.00 92.88 170 ASN A N 1
ATOM 1372 C CA . ASN A 1 170 ? 21.243 -13.024 -32.514 1.00 92.88 170 ASN A CA 1
ATOM 1373 C C . ASN A 1 170 ? 22.055 -12.824 -31.245 1.00 92.88 170 ASN A C 1
ATOM 1375 O O . ASN A 1 170 ? 23.283 -12.855 -31.259 1.00 92.88 170 ASN A O 1
ATOM 1379 N N . LEU A 1 171 ? 21.343 -12.608 -30.155 1.00 90.12 171 LEU A N 1
ATOM 1380 C CA . LEU A 1 171 ? 21.895 -12.367 -28.844 1.00 90.12 171 LEU A CA 1
ATOM 1381 C C . LEU A 1 171 ? 21.176 -13.293 -27.865 1.00 90.12 171 LEU A C 1
ATOM 1383 O O . LEU A 1 171 ? 19.977 -13.146 -27.634 1.00 90.12 171 LEU A O 1
ATOM 1387 N N . THR A 1 172 ? 21.882 -14.283 -27.329 1.00 86.75 172 THR A N 1
ATOM 1388 C CA . THR A 1 172 ? 21.302 -15.330 -26.474 1.00 86.75 172 THR A CA 1
ATOM 1389 C C . THR A 1 172 ? 22.017 -15.407 -25.138 1.00 86.75 172 THR A C 1
ATOM 1391 O O . THR A 1 172 ? 23.243 -15.353 -25.096 1.00 86.75 172 THR A O 1
ATOM 1394 N N . GLN A 1 173 ? 21.268 -15.602 -24.057 1.00 80.25 173 GLN A N 1
ATOM 1395 C CA . GLN A 1 173 ? 21.842 -15.937 -22.755 1.00 80.25 173 GLN A CA 1
ATOM 1396 C C . GLN A 1 173 ? 21.932 -17.464 -22.593 1.00 80.25 173 GLN A C 1
ATOM 1398 O O . GLN A 1 173 ? 20.992 -18.172 -22.969 1.00 80.25 173 GLN A O 1
ATOM 1403 N N . PRO A 1 174 ? 23.041 -17.999 -22.056 1.00 69.19 174 PRO A N 1
ATOM 1404 C CA . PRO A 1 174 ? 23.185 -19.419 -21.784 1.00 69.19 174 PRO A CA 1
ATOM 1405 C C . PRO A 1 174 ? 22.219 -19.865 -20.677 1.00 69.19 174 PRO A C 1
ATOM 1407 O O . PRO A 1 174 ? 21.903 -19.129 -19.743 1.00 69.19 174 PRO A O 1
ATOM 1410 N N . LYS A 1 175 ? 21.743 -21.108 -20.792 1.00 57.59 175 LYS A N 1
ATOM 1411 C CA . LYS A 1 175 ? 20.638 -21.683 -20.001 1.00 57.59 175 LYS A CA 1
ATOM 1412 C C . LYS A 1 175 ? 20.962 -21.887 -18.506 1.00 57.59 175 LYS A C 1
ATOM 1414 O O . LYS A 1 175 ? 20.057 -22.174 -17.731 1.00 57.59 175 LYS A O 1
ATOM 1419 N N . GLU A 1 176 ? 22.225 -21.726 -18.104 1.00 52.03 176 GLU A N 1
ATOM 1420 C CA . GLU A 1 176 ? 22.747 -21.932 -16.739 1.00 52.03 176 GLU A CA 1
ATOM 1421 C C . GLU A 1 176 ? 22.749 -20.665 -15.861 1.00 52.03 176 GLU A C 1
ATOM 1423 O O . GLU A 1 176 ? 23.487 -20.575 -14.883 1.00 52.03 176 GLU A O 1
ATOM 1428 N N . ALA A 1 177 ? 21.907 -19.670 -16.150 1.00 49.66 177 ALA A N 1
ATOM 1429 C CA . ALA A 1 177 ? 21.718 -18.526 -15.258 1.00 49.66 177 ALA A CA 1
ATOM 1430 C C . ALA A 1 177 ? 20.857 -18.906 -14.032 1.00 49.66 177 ALA A C 1
ATOM 1432 O O . ALA A 1 177 ? 19.768 -18.380 -13.820 1.00 49.66 177 ALA A O 1
ATOM 1433 N N . SER A 1 178 ? 21.351 -19.827 -13.197 1.00 44.59 178 SER A N 1
ATOM 1434 C CA . SER A 1 178 ? 20.887 -20.019 -11.815 1.00 44.59 178 SER A CA 1
ATOM 1435 C C . SER A 1 178 ? 21.472 -18.964 -10.866 1.00 44.59 178 SER A C 1
ATOM 1437 O O . SER A 1 178 ? 21.463 -19.149 -9.647 1.00 44.59 178 SER A O 1
ATOM 1439 N N . SER A 1 179 ? 22.036 -17.874 -11.395 1.00 48.28 179 SER A N 1
ATOM 1440 C CA . SER A 1 179 ? 22.518 -16.774 -10.578 1.00 48.28 179 SER A CA 1
ATOM 1441 C C . SER A 1 179 ? 21.305 -16.043 -10.010 1.00 48.28 179 SER A C 1
ATOM 1443 O O . SER A 1 179 ? 20.425 -15.587 -10.738 1.00 48.28 179 SER A O 1
ATOM 1445 N N . GLN A 1 180 ? 21.266 -15.879 -8.691 1.00 51.41 180 GLN A N 1
ATOM 1446 C CA . GLN A 1 180 ? 20.270 -15.077 -7.964 1.00 51.41 180 GLN A CA 1
ATOM 1447 C C . GLN A 1 180 ? 20.292 -13.573 -8.352 1.00 51.41 180 GLN A C 1
ATOM 1449 O O . GLN A 1 180 ? 19.722 -12.739 -7.654 1.00 51.41 180 GLN A O 1
ATOM 1454 N N . HIS A 1 181 ? 20.960 -13.215 -9.455 1.00 53.31 181 HIS A N 1
ATOM 1455 C CA . HIS A 1 181 ? 21.294 -11.858 -9.877 1.00 53.31 181 HIS A CA 1
ATOM 1456 C C . HIS A 1 181 ? 20.851 -11.519 -11.310 1.00 53.31 181 HIS A C 1
ATOM 1458 O O . HIS A 1 181 ? 20.821 -10.333 -11.642 1.00 53.31 181 HIS A O 1
ATOM 1464 N N . ALA A 1 182 ? 20.492 -12.506 -12.146 1.00 56.41 182 ALA A N 1
ATOM 1465 C CA . ALA A 1 182 ? 20.037 -12.244 -13.511 1.00 56.41 182 ALA A CA 1
ATOM 1466 C C . ALA A 1 182 ? 18.693 -11.497 -13.486 1.00 56.41 182 ALA A C 1
ATOM 1468 O O . ALA A 1 182 ? 17.647 -12.061 -13.156 1.00 56.41 182 ALA A O 1
ATOM 1469 N N . CYS A 1 183 ? 18.727 -10.206 -13.820 1.00 70.31 183 CYS A N 1
ATOM 1470 C CA . CYS A 1 183 ? 17.543 -9.349 -13.761 1.00 70.31 183 CYS A CA 1
ATOM 1471 C C . CYS A 1 183 ? 16.608 -9.581 -14.952 1.00 70.31 183 CYS A C 1
ATOM 1473 O O . CYS A 1 183 ? 15.394 -9.467 -14.815 1.00 70.31 183 CYS A O 1
ATOM 1475 N N . LEU A 1 184 ? 17.155 -9.918 -16.122 1.00 80.81 184 LEU A N 1
ATOM 1476 C CA . LEU A 1 184 ? 16.408 -10.156 -17.354 1.00 80.81 184 LEU A CA 1
ATOM 1477 C C . LEU A 1 184 ? 16.964 -11.393 -18.058 1.00 80.81 184 LEU A C 1
ATOM 1479 O O . LEU A 1 184 ? 18.143 -11.420 -18.402 1.00 80.81 184 LEU A O 1
ATOM 1483 N N . TYR A 1 185 ? 16.098 -12.371 -18.315 1.00 86.25 185 TYR A N 1
ATOM 1484 C CA . TYR A 1 185 ? 16.410 -13.554 -19.105 1.00 86.25 185 TYR A CA 1
ATOM 1485 C C . TYR A 1 185 ? 15.626 -13.549 -20.422 1.00 86.25 185 TYR A C 1
ATOM 1487 O O . TYR A 1 185 ? 14.398 -13.636 -20.390 1.00 86.25 185 TYR A O 1
ATOM 1495 N N . THR A 1 186 ? 16.298 -13.442 -21.572 1.00 90.06 186 THR A N 1
ATOM 1496 C CA . THR A 1 186 ? 15.693 -13.495 -22.917 1.00 90.06 186 THR A CA 1
ATOM 1497 C C . THR A 1 186 ? 16.742 -13.720 -24.005 1.00 90.06 186 THR A C 1
ATOM 1499 O O . THR A 1 186 ? 17.927 -13.458 -23.814 1.00 90.06 186 THR A O 1
ATOM 1502 N N . SER A 1 187 ? 16.303 -14.126 -25.197 1.00 91.00 187 SER A N 1
ATOM 1503 C CA . SER A 1 187 ? 17.074 -13.912 -26.424 1.00 91.00 187 SER A CA 1
ATOM 1504 C C . SER A 1 187 ? 16.520 -12.735 -27.228 1.00 91.00 187 SER A C 1
ATOM 1506 O O . SER A 1 187 ? 15.331 -12.409 -27.161 1.00 91.00 187 SER A O 1
ATOM 1508 N N . LEU A 1 188 ? 17.399 -12.075 -27.973 1.00 93.19 188 LEU A N 1
ATOM 1509 C CA . LEU A 1 188 ? 17.084 -10.980 -28.880 1.00 93.19 188 LEU A CA 1
ATOM 1510 C C . LEU A 1 188 ? 17.582 -11.358 -30.273 1.00 93.19 188 LEU A C 1
ATOM 1512 O O . LEU A 1 188 ? 18.675 -11.899 -30.418 1.00 93.19 188 LEU A O 1
ATOM 1516 N N . SER A 1 189 ? 16.803 -11.058 -31.300 1.00 95.12 189 SER A N 1
ATOM 1517 C CA . SER A 1 189 ? 17.244 -11.172 -32.689 1.00 95.12 189 SER A CA 1
ATOM 1518 C C . SER A 1 189 ? 16.975 -9.868 -33.422 1.00 95.12 189 SER A C 1
ATOM 1520 O O . SER A 1 189 ? 15.962 -9.212 -33.207 1.00 95.12 189 SER A O 1
ATOM 1522 N N . ALA A 1 190 ? 17.902 -9.444 -34.264 1.00 95.50 190 ALA A N 1
ATOM 1523 C CA . ALA A 1 190 ? 17.818 -8.226 -35.048 1.00 95.50 190 ALA A CA 1
ATOM 1524 C C . ALA A 1 190 ? 18.099 -8.573 -36.503 1.00 95.50 190 ALA A C 1
ATOM 1526 O O . ALA A 1 190 ? 19.103 -9.207 -36.801 1.00 95.50 190 ALA A O 1
ATOM 1527 N N . MET A 1 191 ? 17.230 -8.157 -37.412 1.00 96.19 191 MET A N 1
ATOM 1528 C CA . MET A 1 191 ? 17.404 -8.345 -38.849 1.00 96.19 191 MET A CA 1
ATOM 1529 C C . MET A 1 191 ? 17.077 -7.042 -39.555 1.00 96.19 191 MET A C 1
ATOM 1531 O O . MET A 1 191 ? 16.114 -6.377 -39.188 1.00 96.19 191 MET A O 1
ATOM 1535 N N . GLY A 1 192 ? 17.842 -6.661 -40.563 1.00 94.62 192 GLY A N 1
ATOM 1536 C CA . GLY A 1 192 ? 17.572 -5.423 -41.273 1.00 94.62 192 GLY A CA 1
ATOM 1537 C C . GLY A 1 192 ? 18.393 -5.256 -42.531 1.00 94.62 192 GLY A C 1
ATOM 1538 O O . GLY A 1 192 ? 19.300 -6.037 -42.830 1.00 94.62 192 GLY A O 1
ATOM 1539 N N . GLU A 1 193 ? 18.065 -4.196 -43.252 1.00 94.31 193 GLU A N 1
ATOM 1540 C CA . GLU A 1 193 ? 18.796 -3.759 -44.428 1.00 94.31 193 GLU A CA 1
ATOM 1541 C C . GLU A 1 193 ? 18.971 -2.242 -44.441 1.00 94.31 193 GLU A C 1
ATOM 1543 O O . GLU A 1 193 ? 18.127 -1.478 -43.976 1.00 94.31 193 GLU A O 1
ATOM 1548 N N . ILE A 1 194 ? 20.084 -1.797 -45.000 1.00 92.19 194 ILE A N 1
ATOM 1549 C CA . ILE A 1 194 ? 20.365 -0.410 -45.339 1.00 92.19 194 ILE A CA 1
ATOM 1550 C C . ILE A 1 194 ? 20.567 -0.419 -46.847 1.00 92.19 194 ILE A C 1
ATOM 1552 O O . ILE A 1 194 ? 21.390 -1.178 -47.345 1.00 92.19 194 ILE A O 1
ATOM 1556 N N . ASN A 1 195 ? 19.792 0.390 -47.562 1.00 90.19 195 ASN A N 1
ATOM 1557 C CA . ASN A 1 195 ? 19.831 0.473 -49.024 1.00 90.19 195 ASN A CA 1
ATOM 1558 C C . ASN A 1 195 ? 20.486 1.780 -49.492 1.00 90.19 195 ASN A C 1
ATOM 1560 O O . ASN A 1 195 ? 21.029 1.859 -50.593 1.00 90.19 195 ASN A O 1
ATOM 1564 N N . ALA A 1 196 ? 20.411 2.822 -48.662 1.00 87.94 196 ALA A N 1
ATOM 1565 C CA . ALA A 1 196 ? 21.073 4.102 -48.862 1.00 87.94 196 ALA A CA 1
ATOM 1566 C C . ALA A 1 196 ? 21.326 4.772 -47.505 1.00 87.94 196 ALA A C 1
ATOM 1568 O O . ALA A 1 196 ? 20.749 4.386 -46.489 1.00 87.94 196 ALA A O 1
ATOM 1569 N N . LYS A 1 197 ? 22.107 5.855 -47.507 1.00 83.94 197 LYS A N 1
ATOM 1570 C CA . LYS A 1 197 ? 22.401 6.691 -46.329 1.00 83.94 197 LYS A CA 1
ATOM 1571 C C . LYS A 1 197 ? 21.168 7.054 -45.476 1.00 83.94 197 LYS A C 1
ATOM 1573 O O . LYS A 1 197 ? 21.268 7.196 -44.262 1.00 83.94 197 LYS A O 1
ATOM 1578 N N . ASN A 1 198 ? 20.008 7.212 -46.112 1.00 88.12 198 ASN A N 1
ATOM 1579 C CA . ASN A 1 198 ? 18.735 7.594 -45.498 1.00 88.12 198 ASN A CA 1
ATOM 1580 C C . ASN A 1 198 ? 17.591 6.608 -45.808 1.00 88.12 198 ASN A C 1
ATOM 1582 O O . ASN A 1 198 ? 16.421 6.982 -45.733 1.00 88.12 198 ASN A O 1
ATOM 1586 N N . ARG A 1 199 ? 17.906 5.367 -46.203 1.00 93.62 199 ARG A N 1
ATOM 1587 C CA . ARG A 1 199 ? 16.903 4.331 -46.482 1.00 93.62 199 ARG A CA 1
ATOM 1588 C C . ARG A 1 199 ? 17.327 3.001 -45.894 1.00 93.62 199 ARG A C 1
ATOM 1590 O O . ARG A 1 199 ? 18.385 2.483 -46.241 1.00 93.62 199 ARG A O 1
ATOM 1597 N N . GLY A 1 200 ? 16.465 2.427 -45.068 1.00 94.31 200 GLY A N 1
ATOM 1598 C CA . GLY A 1 200 ? 16.692 1.115 -44.481 1.00 94.31 200 GLY A CA 1
ATOM 1599 C C . GLY A 1 200 ? 15.549 0.672 -43.584 1.00 94.31 200 GLY A C 1
ATOM 1600 O O . GLY A 1 200 ? 14.607 1.424 -43.322 1.00 94.31 200 GLY A O 1
ATOM 1601 N N . ASN A 1 201 ? 15.639 -0.555 -43.101 1.00 96.06 201 ASN A N 1
ATOM 1602 C CA . ASN A 1 201 ? 14.722 -1.114 -42.130 1.00 96.06 201 ASN A CA 1
ATOM 1603 C C . ASN A 1 201 ? 15.472 -1.966 -41.099 1.00 96.06 201 ASN A C 1
ATOM 1605 O O . ASN A 1 201 ? 16.594 -2.417 -41.320 1.00 96.06 201 ASN A O 1
ATOM 1609 N N . LEU A 1 202 ? 14.838 -2.147 -39.949 1.00 95.44 202 LEU A N 1
ATOM 1610 C CA . LEU A 1 202 ? 15.311 -2.992 -38.866 1.00 95.44 202 LEU A CA 1
ATOM 1611 C C . LEU A 1 202 ? 14.099 -3.616 -38.182 1.00 95.44 202 LEU A C 1
ATOM 1613 O O . LEU A 1 202 ? 13.172 -2.919 -37.782 1.00 95.44 202 LEU A O 1
ATOM 1617 N N . GLN A 1 203 ? 14.120 -4.925 -38.019 1.00 97.25 203 GLN A N 1
ATOM 1618 C CA . GLN A 1 203 ? 13.208 -5.680 -37.188 1.00 97.25 203 GLN A CA 1
ATOM 1619 C C . GLN A 1 203 ? 13.995 -6.273 -36.024 1.00 97.25 203 GLN A C 1
ATOM 1621 O O . GLN A 1 203 ? 14.829 -7.155 -36.207 1.00 97.25 203 GLN A O 1
ATOM 1626 N N . LEU A 1 204 ? 13.720 -5.778 -34.823 1.00 96.44 204 LEU A N 1
ATOM 1627 C CA . LEU A 1 204 ? 14.191 -6.352 -33.572 1.00 96.44 204 LEU A CA 1
ATOM 1628 C C . LEU A 1 204 ? 13.083 -7.243 -33.007 1.00 96.44 204 LEU A C 1
ATOM 1630 O O . LEU A 1 204 ? 11.940 -6.809 -32.908 1.00 96.44 204 LEU A O 1
ATOM 1634 N N . THR A 1 205 ? 13.409 -8.462 -32.610 1.00 96.81 205 THR A N 1
ATOM 1635 C CA . THR A 1 205 ? 12.497 -9.413 -31.978 1.00 96.81 205 THR A CA 1
ATOM 1636 C C . THR A 1 205 ? 13.026 -9.751 -30.593 1.00 96.81 205 THR A C 1
ATOM 1638 O O . THR A 1 205 ? 14.194 -10.096 -30.421 1.00 96.81 205 THR A O 1
ATOM 1641 N N . ILE A 1 206 ? 12.153 -9.633 -29.601 1.00 95.31 206 ILE A N 1
ATOM 1642 C CA . ILE A 1 206 ? 12.376 -10.051 -28.222 1.00 95.31 206 ILE A CA 1
ATOM 1643 C C . ILE A 1 206 ? 11.680 -11.400 -28.073 1.00 95.31 206 ILE A C 1
ATOM 1645 O O . ILE A 1 206 ? 10.468 -11.493 -28.264 1.00 95.31 206 ILE A O 1
ATOM 1649 N N . HIS A 1 207 ? 12.426 -12.452 -27.773 1.00 94.94 207 HIS A N 1
ATOM 1650 C CA . HIS A 1 207 ? 11.850 -13.780 -27.574 1.00 94.94 207 HIS A CA 1
ATOM 1651 C C . HIS A 1 207 ? 11.208 -13.910 -26.181 1.00 94.94 207 HIS A C 1
ATOM 1653 O O . HIS A 1 207 ? 11.362 -13.015 -25.353 1.00 94.94 207 HIS A O 1
ATOM 1659 N N . PRO A 1 208 ? 10.437 -14.977 -25.906 1.00 95.00 208 PRO A N 1
ATOM 1660 C CA . PRO A 1 208 ? 9.897 -15.210 -24.573 1.00 95.00 208 PRO A CA 1
ATOM 1661 C C . PRO A 1 208 ? 10.992 -15.272 -23.505 1.00 95.00 208 PRO A C 1
ATOM 1663 O O . PRO A 1 208 ? 12.075 -15.814 -23.736 1.00 95.00 208 PRO A O 1
ATOM 1666 N N . GLY A 1 209 ? 10.682 -14.753 -22.323 1.00 91.62 209 GLY A N 1
ATOM 1667 C CA . GLY A 1 209 ? 11.655 -14.585 -21.256 1.00 91.62 209 GLY A CA 1
ATOM 1668 C C . GLY A 1 209 ? 11.020 -14.176 -19.935 1.00 91.62 209 GLY A C 1
ATOM 1669 O O . GLY A 1 209 ? 9.797 -14.217 -19.772 1.00 91.62 209 GLY A O 1
ATOM 1670 N N . PHE A 1 210 ? 11.850 -13.776 -18.976 1.00 88.25 210 PHE A N 1
ATOM 1671 C CA . PHE A 1 210 ? 11.371 -13.255 -17.701 1.00 88.25 210 PHE A CA 1
ATOM 1672 C C . PHE A 1 210 ? 12.244 -12.139 -17.148 1.00 88.25 210 PHE A C 1
ATOM 1674 O O . PHE A 1 210 ? 13.434 -12.055 -17.434 1.00 88.25 210 PHE A O 1
ATOM 1681 N N . TYR A 1 211 ? 11.634 -11.294 -16.325 1.00 85.00 211 TYR A N 1
ATOM 1682 C CA . TYR A 1 211 ? 12.306 -10.263 -15.549 1.00 85.00 211 TYR A CA 1
ATOM 1683 C C . TYR A 1 211 ? 12.114 -10.524 -14.051 1.00 85.00 211 TYR A C 1
ATOM 1685 O O . TYR A 1 211 ? 10.992 -10.785 -13.604 1.00 85.00 211 TYR A O 1
ATOM 1693 N N . GLN A 1 212 ? 13.197 -10.442 -13.281 1.00 78.12 212 GLN A N 1
ATOM 1694 C CA . GLN A 1 212 ? 13.196 -10.519 -11.823 1.00 78.12 212 GLN A CA 1
ATOM 1695 C C . GLN A 1 212 ? 13.895 -9.271 -11.264 1.00 78.12 212 GLN A C 1
ATOM 1697 O O . GLN A 1 212 ? 15.053 -9.025 -11.597 1.00 78.12 212 GLN A O 1
ATOM 1702 N N . PRO A 1 213 ? 13.236 -8.470 -10.409 1.00 72.00 213 PRO A N 1
ATOM 1703 C CA . PRO A 1 213 ? 13.891 -7.341 -9.763 1.00 72.00 213 PRO A CA 1
ATOM 1704 C C . PRO A 1 213 ? 15.071 -7.802 -8.888 1.00 72.00 213 PRO A C 1
ATOM 1706 O O . PRO A 1 213 ? 14.912 -8.760 -8.122 1.00 72.00 213 PRO A O 1
ATOM 1709 N N . PRO A 1 214 ? 16.227 -7.118 -8.938 1.00 67.50 214 PRO A N 1
ATOM 1710 C CA . PRO A 1 214 ? 17.351 -7.438 -8.067 1.00 67.50 214 PRO A CA 1
ATOM 1711 C C . PRO A 1 214 ? 16.986 -7.167 -6.601 1.00 67.50 214 PRO A C 1
ATOM 1713 O O . PRO A 1 214 ? 16.382 -6.142 -6.286 1.00 67.50 214 PRO A O 1
ATOM 1716 N N . ASN A 1 215 ? 17.378 -8.071 -5.697 1.00 62.84 215 ASN A N 1
ATOM 1717 C CA . ASN A 1 215 ? 17.257 -7.924 -4.237 1.00 62.84 215 ASN A CA 1
ATOM 1718 C C . ASN A 1 215 ? 15.829 -7.724 -3.684 1.00 62.84 215 ASN A C 1
ATOM 1720 O O . ASN A 1 215 ? 15.673 -7.175 -2.593 1.00 62.84 215 ASN A O 1
ATOM 1724 N N . ASN A 1 216 ? 14.779 -8.159 -4.390 1.00 58.88 216 ASN A N 1
ATOM 1725 C CA . ASN A 1 216 ? 13.406 -8.052 -3.890 1.00 58.88 216 ASN A CA 1
ATOM 1726 C C . ASN A 1 216 ? 12.597 -9.336 -4.136 1.00 58.88 216 ASN A C 1
ATOM 1728 O O . ASN A 1 216 ? 11.950 -9.489 -5.171 1.00 58.88 216 ASN A O 1
ATOM 1732 N N . GLU A 1 217 ? 12.621 -10.252 -3.163 1.00 60.06 217 GLU A N 1
ATOM 1733 C CA . GLU A 1 217 ? 11.859 -11.512 -3.203 1.00 60.06 217 GLU A CA 1
ATOM 1734 C C . GLU A 1 217 ? 10.335 -11.306 -3.123 1.00 60.06 217 GLU A C 1
ATOM 1736 O O . GLU A 1 217 ? 9.577 -12.198 -3.501 1.00 60.06 217 GLU A O 1
ATOM 1741 N N . ALA A 1 218 ? 9.866 -10.137 -2.668 1.00 59.91 218 ALA A N 1
ATOM 1742 C CA . ALA A 1 218 ? 8.436 -9.861 -2.518 1.00 59.91 218 ALA A CA 1
ATOM 1743 C C . ALA A 1 218 ? 7.726 -9.602 -3.859 1.00 59.91 218 ALA A C 1
ATOM 1745 O O . ALA A 1 218 ? 6.505 -9.739 -3.947 1.00 59.91 218 ALA A O 1
ATOM 1746 N N . ILE A 1 219 ? 8.466 -9.238 -4.915 1.00 66.81 219 ILE A N 1
ATOM 1747 C CA . ILE A 1 219 ? 7.896 -9.024 -6.250 1.00 66.81 219 ILE A CA 1
ATOM 1748 C C . ILE A 1 219 ? 8.054 -10.314 -7.072 1.00 66.81 219 ILE A C 1
ATOM 1750 O O . ILE A 1 219 ? 9.183 -10.760 -7.307 1.00 66.81 219 ILE A O 1
ATOM 1754 N N . PRO A 1 220 ? 6.950 -10.923 -7.547 1.00 70.56 220 PRO A N 1
ATOM 1755 C CA . PRO A 1 220 ? 7.021 -12.157 -8.316 1.00 70.56 220 PRO A CA 1
ATOM 1756 C C . PRO A 1 220 ? 7.691 -11.936 -9.678 1.00 70.56 220 PRO A C 1
ATOM 1758 O O . PRO A 1 220 ? 7.514 -10.892 -10.307 1.00 70.56 220 PRO A O 1
ATOM 1761 N N . ARG A 1 221 ? 8.384 -12.971 -10.170 1.00 80.69 221 ARG A N 1
ATOM 1762 C CA . ARG A 1 221 ? 8.964 -13.002 -11.523 1.00 80.69 221 ARG A CA 1
ATOM 1763 C C . ARG A 1 221 ? 7.932 -12.634 -12.591 1.00 80.69 221 ARG A C 1
ATOM 1765 O O . ARG A 1 221 ? 6.864 -13.249 -12.664 1.00 80.69 221 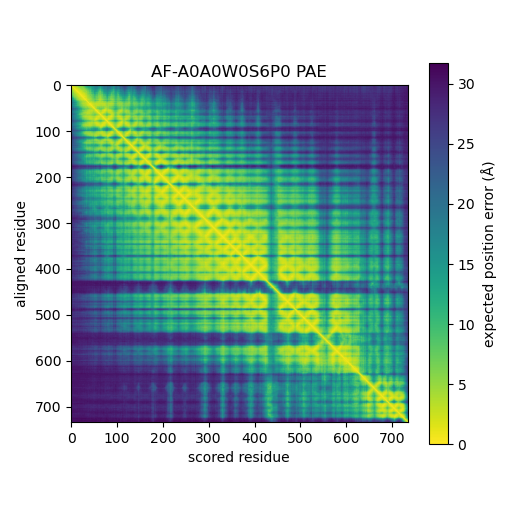ARG A O 1
ATOM 1772 N N . LEU A 1 222 ? 8.272 -11.681 -13.454 1.00 84.75 222 LEU A N 1
ATOM 1773 C CA . LEU A 1 222 ? 7.430 -11.251 -14.566 1.00 84.75 222 LEU A CA 1
ATOM 1774 C C . LEU A 1 222 ? 7.810 -12.032 -15.825 1.00 84.75 222 LEU A C 1
ATOM 1776 O O . LEU A 1 222 ? 8.819 -11.742 -16.458 1.00 84.75 222 LEU A O 1
ATOM 1780 N N . GLN A 1 223 ? 7.005 -13.028 -16.183 1.00 89.75 223 GLN A N 1
ATOM 1781 C CA . GLN A 1 223 ? 7.150 -13.755 -17.449 1.00 89.75 223 GLN A CA 1
ATOM 1782 C C . GLN A 1 223 ? 6.588 -12.914 -18.603 1.00 89.75 223 GLN A C 1
ATOM 1784 O O . GLN A 1 223 ? 5.567 -12.247 -18.424 1.00 89.75 223 GLN A O 1
ATOM 1789 N N . PHE A 1 224 ? 7.217 -12.969 -19.778 1.00 93.31 224 PHE A N 1
ATOM 1790 C CA . PHE A 1 224 ? 6.709 -12.333 -20.993 1.00 93.31 224 PHE A CA 1
ATOM 1791 C C . PHE A 1 224 ? 6.756 -13.259 -22.217 1.00 93.31 224 PHE A C 1
ATOM 1793 O O . PHE A 1 224 ? 7.695 -14.036 -22.386 1.00 93.31 224 PHE A O 1
ATOM 1800 N N . LYS A 1 225 ? 5.748 -13.160 -23.097 1.00 95.56 225 LYS A N 1
ATOM 1801 C CA . LYS A 1 225 ? 5.646 -13.926 -24.359 1.00 95.56 225 LYS A CA 1
ATOM 1802 C C . LYS A 1 225 ? 6.565 -13.397 -25.472 1.00 95.56 225 LYS A C 1
ATOM 1804 O O . LYS A 1 225 ? 6.724 -14.066 -26.488 1.00 95.56 225 LYS A O 1
ATOM 1809 N N . GLY A 1 226 ? 7.168 -12.224 -25.293 1.00 95.62 226 GLY A N 1
ATOM 1810 C CA . GLY A 1 226 ? 8.076 -11.613 -26.265 1.00 95.62 226 GLY A CA 1
ATOM 1811 C C . GLY A 1 226 ? 7.406 -10.517 -27.089 1.00 95.62 226 GLY A C 1
ATOM 1812 O O . GLY A 1 226 ? 6.295 -10.076 -26.797 1.00 95.62 226 GLY A O 1
ATOM 1813 N N . GLY A 1 227 ? 8.101 -10.014 -28.100 1.00 96.50 227 GLY A N 1
ATOM 1814 C CA . GLY A 1 227 ? 7.669 -8.843 -28.848 1.00 96.50 227 GLY A CA 1
ATOM 1815 C C . GLY A 1 227 ? 8.508 -8.563 -30.080 1.00 96.50 227 GLY A C 1
ATOM 1816 O O . GLY A 1 227 ? 9.498 -9.233 -30.352 1.00 96.50 227 GLY A O 1
ATOM 1817 N N . SER A 1 228 ? 8.122 -7.536 -30.824 1.00 97.00 228 SER A N 1
ATOM 1818 C CA . SER A 1 228 ? 8.863 -7.082 -31.997 1.00 97.00 228 SER A CA 1
ATOM 1819 C C . SER A 1 228 ? 8.830 -5.568 -32.104 1.00 97.00 228 SER A C 1
ATOM 1821 O O . SER A 1 228 ? 7.803 -4.960 -31.811 1.00 97.00 228 SER A O 1
ATOM 1823 N N . LEU A 1 229 ? 9.917 -4.974 -32.580 1.00 97.38 229 LEU A N 1
ATOM 1824 C CA . LEU A 1 229 ? 10.057 -3.565 -32.912 1.00 97.38 229 LEU A CA 1
ATOM 1825 C C . LEU A 1 229 ? 10.501 -3.455 -34.371 1.00 97.38 229 LEU A C 1
ATOM 1827 O O . LEU A 1 229 ? 11.602 -3.867 -34.729 1.00 97.38 229 LEU A O 1
ATOM 1831 N N . LYS A 1 230 ? 9.644 -2.874 -35.207 1.00 97.81 230 LYS A N 1
ATOM 1832 C CA . LYS A 1 230 ? 9.948 -2.549 -36.600 1.00 97.81 230 LYS A CA 1
ATOM 1833 C C . LYS A 1 230 ? 10.351 -1.087 -36.691 1.00 97.81 230 LYS A C 1
ATOM 1835 O O . LYS A 1 230 ? 9.599 -0.220 -36.259 1.00 97.81 230 LYS A O 1
ATOM 1840 N N . VAL A 1 231 ? 11.503 -0.815 -37.281 1.00 97.44 231 VAL A N 1
ATOM 1841 C CA . VAL A 1 231 ? 12.062 0.515 -37.504 1.00 97.44 231 VAL A CA 1
ATOM 1842 C C . VAL A 1 231 ? 12.283 0.704 -39.000 1.00 97.44 231 VAL A C 1
ATOM 1844 O O . VAL A 1 231 ? 12.757 -0.196 -39.688 1.00 97.44 231 VAL A O 1
ATOM 1847 N N . ILE A 1 232 ? 11.914 1.870 -39.516 1.00 96.81 232 ILE A N 1
ATOM 1848 C CA . ILE A 1 232 ? 12.032 2.251 -40.920 1.00 96.81 232 ILE A CA 1
ATOM 1849 C C . ILE A 1 232 ? 12.752 3.594 -40.974 1.00 96.81 232 ILE A C 1
ATOM 1851 O O . ILE A 1 232 ? 12.289 4.580 -40.400 1.00 96.81 232 ILE A O 1
ATOM 1855 N N . LEU A 1 233 ? 13.878 3.625 -41.679 1.00 95.31 233 LEU A N 1
ATOM 1856 C CA . LEU A 1 233 ? 14.610 4.836 -42.014 1.00 95.31 233 LEU A CA 1
ATOM 1857 C C . LEU A 1 233 ? 14.174 5.298 -43.406 1.00 95.31 233 LEU A C 1
ATOM 1859 O O . LEU A 1 233 ? 14.284 4.552 -44.379 1.00 95.31 233 LEU A O 1
ATOM 1863 N N . SER A 1 234 ? 13.685 6.529 -43.485 1.00 94.50 234 SER A N 1
ATOM 1864 C CA . SER A 1 234 ? 13.289 7.204 -44.720 1.00 94.50 234 SER A CA 1
ATOM 1865 C C . SER A 1 234 ? 14.019 8.547 -44.842 1.00 94.50 234 SER A C 1
ATOM 1867 O O . SER A 1 234 ? 14.510 9.054 -43.831 1.00 94.50 234 SER A O 1
ATOM 1869 N N . PRO A 1 235 ? 14.052 9.174 -46.035 1.00 91.94 235 PRO A N 1
ATOM 1870 C CA . PRO A 1 235 ? 14.669 10.489 -46.214 1.00 91.94 235 PRO A CA 1
ATOM 1871 C C . PRO A 1 235 ? 14.130 11.582 -45.283 1.00 91.94 235 PRO A C 1
ATOM 1873 O O . PRO A 1 235 ? 14.845 12.532 -44.982 1.00 91.94 235 PRO A O 1
ATOM 1876 N N . GLU A 1 236 ? 12.883 11.450 -44.834 1.00 92.62 236 GLU A N 1
ATOM 1877 C CA . GLU A 1 236 ? 12.200 12.449 -44.011 1.00 92.62 236 GLU A CA 1
ATOM 1878 C C . GLU A 1 236 ? 12.321 12.175 -42.509 1.00 92.62 236 GLU A C 1
ATOM 1880 O O . GLU A 1 236 ? 12.271 13.112 -41.712 1.00 92.62 236 GLU A O 1
ATOM 1885 N N . GLN A 1 237 ? 12.434 10.907 -42.101 1.00 94.31 237 GLN A N 1
ATOM 1886 C CA . GLN A 1 237 ? 12.347 10.502 -40.695 1.00 94.31 237 GLN A CA 1
ATOM 1887 C C . GLN A 1 237 ? 12.807 9.059 -40.439 1.00 94.31 237 GLN A C 1
ATOM 1889 O O . GLN A 1 237 ? 12.721 8.195 -41.317 1.00 94.31 237 GLN A O 1
ATOM 1894 N N . LEU A 1 238 ? 13.175 8.780 -39.186 1.00 95.69 238 LEU A N 1
ATOM 1895 C CA . LEU A 1 238 ? 13.218 7.431 -38.619 1.00 95.69 238 LEU A CA 1
ATOM 1896 C C . LEU A 1 238 ? 11.911 7.163 -37.866 1.00 95.69 238 LEU A C 1
ATOM 1898 O O . LEU A 1 238 ? 11.588 7.880 -36.921 1.00 95.69 238 LEU A O 1
ATOM 1902 N N . LYS A 1 239 ? 11.161 6.136 -38.261 1.00 97.31 239 LYS A N 1
ATOM 1903 C CA . LYS A 1 239 ? 9.911 5.734 -37.603 1.00 97.31 239 LYS A CA 1
ATOM 1904 C C . LYS A 1 239 ? 10.059 4.341 -37.009 1.00 97.31 239 LYS A C 1
ATOM 1906 O O . LYS A 1 239 ? 10.555 3.452 -37.692 1.00 97.31 239 LYS A O 1
ATOM 1911 N N . GLY A 1 240 ? 9.573 4.130 -35.792 1.00 97.56 240 GLY A N 1
ATOM 1912 C CA . GLY A 1 240 ? 9.503 2.812 -35.173 1.00 97.56 240 GLY A CA 1
ATOM 1913 C C . GLY A 1 240 ? 8.126 2.497 -34.607 1.00 97.56 240 GLY A C 1
ATOM 1914 O O . GLY A 1 240 ? 7.440 3.380 -34.100 1.00 97.56 240 GLY A O 1
ATOM 1915 N N . THR A 1 241 ? 7.730 1.233 -34.703 1.00 98.25 241 THR A N 1
ATOM 1916 C CA . THR A 1 241 ? 6.501 0.682 -34.120 1.00 98.25 241 THR A CA 1
ATOM 1917 C C . THR A 1 241 ? 6.823 -0.664 -33.493 1.00 98.25 241 THR A C 1
ATOM 1919 O O . THR A 1 241 ? 7.340 -1.551 -34.178 1.00 98.25 241 THR A O 1
ATOM 1922 N N . GLY A 1 242 ? 6.531 -0.826 -32.210 1.00 97.62 242 GLY A N 1
ATOM 1923 C CA . GLY A 1 242 ? 6.838 -2.031 -31.461 1.00 97.62 242 GLY A CA 1
ATOM 1924 C C . GLY A 1 242 ? 5.715 -2.461 -30.534 1.00 97.62 242 GLY A C 1
ATOM 1925 O O . GLY A 1 242 ? 4.920 -1.649 -30.065 1.00 97.62 242 GLY A O 1
ATOM 1926 N N . ILE A 1 243 ? 5.654 -3.764 -30.287 1.00 97.50 243 ILE A N 1
ATOM 1927 C CA . ILE A 1 243 ? 4.705 -4.396 -29.375 1.00 97.50 243 ILE A CA 1
ATOM 1928 C C . ILE A 1 243 ? 5.474 -5.423 -28.550 1.00 97.50 243 ILE A C 1
ATOM 1930 O O . ILE A 1 243 ? 6.172 -6.261 -29.115 1.00 97.50 243 ILE A O 1
ATOM 1934 N N . LEU A 1 244 ? 5.321 -5.370 -27.232 1.00 96.44 244 LEU A N 1
ATOM 1935 C CA . LEU A 1 244 ? 5.782 -6.376 -26.285 1.00 96.44 244 LEU A CA 1
ATOM 1936 C C . LEU A 1 244 ? 4.559 -6.992 -25.603 1.00 96.44 244 LEU A C 1
ATOM 1938 O O . LEU A 1 244 ? 3.776 -6.302 -24.946 1.00 96.44 244 LEU A O 1
ATOM 1942 N N . VAL A 1 245 ? 4.396 -8.298 -25.776 1.00 96.69 245 VAL A N 1
ATOM 1943 C CA . VAL A 1 245 ? 3.347 -9.091 -25.143 1.00 96.69 245 VAL A CA 1
ATOM 1944 C C . VAL A 1 245 ? 3.929 -9.698 -23.877 1.00 96.69 245 VAL A C 1
ATOM 1946 O O . VAL A 1 245 ? 4.814 -10.553 -23.924 1.00 96.69 245 VAL A O 1
ATOM 1949 N N . ILE A 1 246 ? 3.429 -9.247 -22.733 1.00 92.69 246 ILE A N 1
ATOM 1950 C CA . ILE A 1 246 ? 3.795 -9.818 -21.439 1.00 92.69 246 ILE A CA 1
ATOM 1951 C C . ILE A 1 246 ? 2.966 -11.095 -21.260 1.00 92.69 246 ILE A C 1
ATOM 1953 O O . ILE A 1 246 ? 3.496 -12.200 -21.241 1.00 92.69 246 ILE A O 1
ATOM 1957 N N . ASP A 1 247 ? 1.643 -10.975 -21.288 1.00 91.25 247 ASP A N 1
ATOM 1958 C CA . ASP A 1 247 ? 0.732 -12.118 -21.324 1.00 91.25 247 ASP A CA 1
ATOM 1959 C C . ASP A 1 247 ? -0.540 -11.770 -22.112 1.00 91.25 247 ASP A C 1
ATOM 1961 O O . ASP A 1 247 ? -0.604 -10.751 -22.797 1.00 91.25 247 ASP A O 1
ATOM 1965 N N . GLU A 1 248 ? -1.555 -12.628 -22.047 1.00 90.62 248 GLU A N 1
ATOM 1966 C CA . GLU A 1 248 ? -2.827 -12.452 -22.770 1.00 90.62 248 GLU A CA 1
ATOM 1967 C C . GLU A 1 248 ? -3.588 -11.194 -22.343 1.00 90.62 248 GLU A C 1
ATOM 1969 O O . GLU A 1 248 ? -4.351 -10.624 -23.121 1.00 90.62 248 GLU A O 1
ATOM 1974 N N . ASN A 1 249 ? -3.330 -10.719 -21.127 1.00 92.56 249 ASN A N 1
ATOM 1975 C CA . ASN A 1 249 ? -3.984 -9.570 -20.529 1.00 92.56 249 ASN A CA 1
ATOM 1976 C C . ASN A 1 249 ? -3.091 -8.327 -20.508 1.00 92.56 249 ASN A C 1
ATOM 1978 O O . ASN A 1 249 ? -3.596 -7.250 -20.206 1.00 92.56 249 ASN A O 1
ATOM 1982 N N . LYS A 1 250 ? -1.793 -8.438 -20.808 1.00 94.44 250 LYS A N 1
ATOM 1983 C CA . LYS A 1 250 ? -0.809 -7.365 -20.621 1.00 94.44 250 LYS A CA 1
ATOM 1984 C C . LYS A 1 250 ? 0.005 -7.136 -21.887 1.00 94.44 250 LYS A C 1
ATOM 1986 O O . LYS A 1 250 ? 0.801 -7.983 -22.293 1.00 94.44 250 LYS A O 1
ATOM 1991 N N . ASN A 1 251 ? -0.153 -5.960 -22.485 1.00 96.06 251 ASN A N 1
ATOM 1992 C CA . ASN A 1 251 ? 0.610 -5.553 -23.661 1.00 96.06 251 ASN A CA 1
ATOM 1993 C C . ASN A 1 251 ? 1.170 -4.140 -23.512 1.00 96.06 251 ASN A C 1
ATOM 1995 O O . ASN A 1 251 ? 0.541 -3.257 -22.931 1.00 96.06 251 ASN A O 1
ATOM 1999 N N . LEU A 1 252 ? 2.360 -3.949 -24.070 1.00 96.94 252 LEU A N 1
ATOM 2000 C CA . LEU A 1 252 ? 3.042 -2.671 -24.166 1.00 96.94 252 LEU A CA 1
ATOM 2001 C C . LEU A 1 252 ? 3.256 -2.358 -25.645 1.00 96.94 252 LEU A C 1
ATOM 2003 O O . LEU A 1 252 ? 3.820 -3.168 -26.377 1.00 96.94 252 LEU A O 1
ATOM 2007 N N . LYS A 1 253 ? 2.807 -1.192 -26.091 1.00 97.94 253 LYS A N 1
ATOM 2008 C CA . LYS A 1 253 ? 3.000 -0.695 -27.452 1.00 97.94 253 LYS A CA 1
ATOM 2009 C C . LYS A 1 253 ? 3.883 0.538 -27.419 1.00 97.94 253 LYS A C 1
ATOM 2011 O O . LYS A 1 253 ? 3.713 1.387 -26.550 1.00 97.94 253 LYS A O 1
ATOM 2016 N N . LEU A 1 254 ? 4.798 0.633 -28.370 1.00 97.81 254 LEU A N 1
ATOM 2017 C CA . LEU A 1 254 ? 5.698 1.762 -28.548 1.00 97.81 254 LEU A CA 1
ATOM 2018 C C . LEU A 1 254 ? 5.592 2.254 -29.985 1.00 97.81 254 LEU A C 1
ATOM 2020 O O . LEU A 1 254 ? 5.776 1.478 -30.919 1.00 97.81 254 LEU A O 1
ATOM 2024 N N . GLU A 1 255 ? 5.390 3.547 -30.168 1.00 98.00 255 GLU A N 1
ATOM 2025 C CA . GLU A 1 255 ? 5.559 4.211 -31.454 1.00 98.00 255 GLU A CA 1
ATOM 2026 C C . GLU A 1 255 ? 6.508 5.391 -31.295 1.00 98.00 255 GLU A C 1
ATOM 2028 O O . GLU A 1 255 ? 6.450 6.111 -30.302 1.00 98.00 255 GLU A O 1
ATOM 2033 N N . PHE A 1 256 ? 7.397 5.605 -32.261 1.00 97.06 256 PHE A N 1
ATOM 2034 C CA . PHE A 1 256 ? 8.255 6.785 -32.276 1.00 97.06 256 PHE A CA 1
ATOM 2035 C C . PHE A 1 256 ? 8.530 7.285 -33.690 1.00 97.06 256 PHE A C 1
ATOM 2037 O O . PHE A 1 256 ? 8.509 6.528 -34.664 1.00 97.06 256 PHE A O 1
ATOM 2044 N N . LYS A 1 257 ? 8.815 8.581 -33.791 1.00 96.88 257 LYS A N 1
ATOM 2045 C CA . LYS A 1 257 ? 9.211 9.297 -34.999 1.00 96.88 257 LYS A CA 1
ATOM 2046 C C . LYS A 1 257 ? 10.328 10.277 -34.649 1.00 96.88 257 LYS A C 1
ATOM 2048 O O . LYS A 1 257 ? 10.187 11.075 -33.723 1.00 96.88 257 LYS A O 1
ATOM 2053 N N . LEU A 1 258 ? 11.409 10.230 -35.420 1.00 95.38 258 LEU A N 1
ATOM 2054 C CA . LEU A 1 258 ? 12.527 11.171 -35.379 1.00 95.38 258 LEU A CA 1
ATOM 2055 C C . LEU A 1 258 ? 12.641 11.847 -36.755 1.00 95.38 258 LEU A C 1
ATOM 2057 O O . LEU A 1 258 ? 13.269 11.293 -37.664 1.00 95.38 258 LEU A O 1
ATOM 2061 N N . PRO A 1 259 ? 11.992 13.006 -36.955 1.00 94.56 259 PRO A N 1
ATOM 2062 C CA . PRO A 1 259 ? 12.097 13.770 -38.194 1.00 94.56 259 PRO A CA 1
ATOM 2063 C C . PRO A 1 259 ? 13.539 14.195 -38.483 1.00 94.56 259 PRO A C 1
ATOM 2065 O O . PRO A 1 259 ? 14.272 14.556 -37.566 1.00 94.56 259 PRO A O 1
ATOM 2068 N N . LYS A 1 260 ? 13.935 14.201 -39.760 1.00 90.50 260 LYS A N 1
ATOM 2069 C CA . LYS A 1 260 ? 15.268 14.620 -40.235 1.00 90.50 260 LYS A CA 1
ATOM 2070 C C . LYS A 1 260 ? 16.440 13.870 -39.577 1.00 90.50 260 LYS A C 1
ATOM 2072 O O . LYS A 1 260 ? 17.535 14.414 -39.462 1.00 90.50 260 LYS A O 1
ATOM 2077 N N . PHE A 1 261 ? 16.215 12.630 -39.147 1.00 90.88 261 PHE A N 1
ATOM 2078 C CA . PHE A 1 261 ? 17.270 11.771 -38.619 1.00 90.88 261 PHE A CA 1
ATOM 2079 C C . PHE A 1 261 ? 18.159 11.237 -39.752 1.00 90.88 261 PHE A C 1
ATOM 2081 O O . PHE A 1 261 ? 17.656 10.705 -40.743 1.00 90.88 261 PHE A O 1
ATOM 2088 N N . PHE A 1 262 ? 19.480 11.323 -39.577 1.00 83.38 262 PHE A N 1
ATOM 2089 C CA . PHE A 1 262 ? 20.470 10.791 -40.515 1.00 83.38 262 PHE A CA 1
ATOM 2090 C C . PHE A 1 262 ? 21.405 9.815 -39.799 1.00 83.38 262 PHE A C 1
ATOM 2092 O O . PHE A 1 262 ? 21.963 10.138 -38.751 1.00 83.38 262 PHE A O 1
ATOM 2099 N N . LEU A 1 263 ? 21.594 8.627 -40.382 1.00 82.69 263 LEU A N 1
ATOM 2100 C CA . LEU A 1 263 ? 22.339 7.533 -39.752 1.00 82.69 263 LEU A CA 1
ATOM 2101 C C . LEU A 1 263 ? 23.811 7.889 -39.469 1.00 82.69 263 LEU A C 1
ATOM 2103 O O . LEU A 1 263 ? 24.357 7.465 -38.458 1.00 82.69 263 LEU A O 1
ATOM 2107 N N . ASP A 1 264 ? 24.441 8.684 -40.334 1.00 79.94 264 ASP A N 1
ATOM 2108 C CA . ASP A 1 264 ? 25.837 9.124 -40.211 1.00 79.94 264 ASP A CA 1
ATOM 2109 C C . ASP A 1 264 ? 26.040 10.271 -39.213 1.00 79.94 264 ASP A C 1
ATOM 2111 O O . ASP A 1 264 ? 27.118 10.403 -38.642 1.00 79.94 264 ASP A O 1
ATOM 2115 N N . ALA A 1 265 ? 25.015 11.101 -39.007 1.00 79.88 265 ALA A N 1
ATOM 2116 C CA . ALA A 1 265 ? 25.068 12.216 -38.067 1.00 79.88 265 ALA A CA 1
ATOM 2117 C C . ALA A 1 265 ? 24.716 11.797 -36.629 1.00 79.88 265 ALA A C 1
ATOM 2119 O O . ALA A 1 265 ? 25.035 12.524 -35.688 1.00 79.88 265 ALA A O 1
ATOM 2120 N N . GLY A 1 266 ? 24.059 10.645 -36.457 1.00 80.44 266 GLY A N 1
ATOM 2121 C CA . GLY A 1 266 ? 23.595 10.158 -35.162 1.00 80.44 266 GLY A CA 1
ATOM 2122 C C . GLY A 1 266 ? 22.482 11.020 -34.551 1.00 80.44 266 GLY A C 1
ATOM 2123 O O . GLY A 1 266 ? 21.811 11.795 -35.234 1.00 80.44 266 GLY A O 1
ATOM 2124 N N . LEU A 1 267 ? 22.263 10.859 -33.243 1.00 84.56 267 LEU A N 1
ATOM 2125 C CA . LEU A 1 267 ? 21.307 11.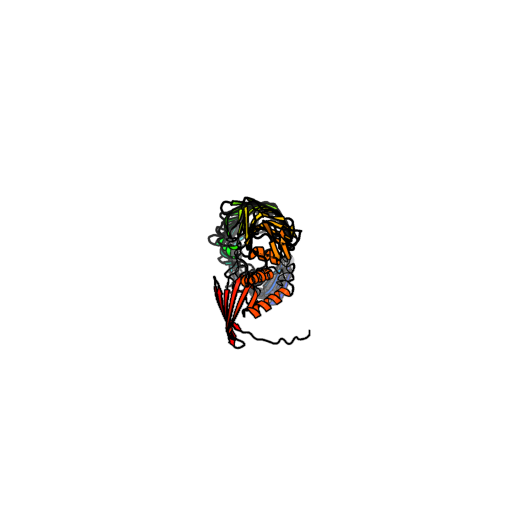663 -32.477 1.00 84.56 267 LEU A CA 1
ATOM 2126 C C . LEU A 1 267 ? 21.969 12.974 -32.036 1.00 84.56 267 LEU A C 1
ATOM 2128 O O . LEU A 1 267 ? 22.955 12.945 -31.302 1.00 84.56 267 LEU A O 1
ATOM 2132 N N . LYS A 1 268 ? 21.411 14.108 -32.463 1.00 83.94 268 LYS A N 1
ATOM 2133 C CA . LYS A 1 268 ? 21.830 15.454 -32.039 1.00 83.94 268 LYS A CA 1
ATOM 2134 C C . LYS A 1 268 ? 20.980 15.947 -30.867 1.00 83.94 268 LYS A C 1
ATOM 2136 O O . LYS A 1 268 ? 19.826 15.546 -30.749 1.00 83.94 268 LYS A O 1
ATOM 2141 N N . ASP A 1 269 ? 21.501 16.856 -30.046 1.00 79.50 269 ASP A N 1
ATOM 2142 C CA . ASP A 1 269 ? 20.782 17.388 -28.871 1.00 79.50 269 ASP A CA 1
ATOM 2143 C C . ASP A 1 269 ? 19.457 18.094 -29.224 1.00 79.50 269 ASP A C 1
ATOM 2145 O O . ASP A 1 269 ? 18.497 18.084 -28.447 1.00 79.50 269 ASP A O 1
ATOM 2149 N N . ASP A 1 270 ? 19.380 18.676 -30.421 1.00 89.81 270 ASP A N 1
ATOM 2150 C CA . ASP A 1 270 ? 18.212 19.365 -30.968 1.00 89.81 270 ASP A CA 1
ATOM 2151 C C . ASP A 1 270 ? 17.267 18.448 -31.764 1.00 89.81 270 ASP A C 1
ATOM 2153 O O . ASP A 1 270 ? 16.253 18.923 -32.276 1.00 89.81 270 ASP A O 1
ATOM 2157 N N . GLN A 1 271 ? 17.551 17.142 -31.844 1.00 93.50 271 GLN A N 1
ATOM 2158 C CA . GLN A 1 271 ? 16.748 16.168 -32.585 1.00 93.50 271 GLN A CA 1
ATOM 2159 C C . GLN A 1 271 ? 15.279 16.215 -32.130 1.00 93.50 271 GLN A C 1
ATOM 2161 O O . GLN A 1 271 ? 14.988 15.894 -30.968 1.00 93.50 271 GLN A O 1
ATOM 2166 N N . PRO A 1 272 ? 14.336 16.560 -33.031 1.00 94.75 272 PRO A N 1
ATOM 2167 C CA . PRO A 1 272 ? 12.917 16.477 -32.731 1.00 94.75 272 PRO A CA 1
ATOM 2168 C C . PRO A 1 272 ? 12.508 15.025 -32.492 1.00 94.75 272 PRO A C 1
ATOM 2170 O O . PRO A 1 272 ? 12.924 14.126 -33.230 1.00 94.75 272 PRO A O 1
ATOM 2173 N N . ILE A 1 273 ? 11.676 14.803 -31.482 1.00 95.06 273 ILE A N 1
ATOM 2174 C CA . ILE A 1 273 ? 11.153 13.488 -31.121 1.00 95.06 273 ILE A CA 1
ATOM 2175 C C . ILE A 1 273 ? 9.641 13.566 -30.942 1.00 95.06 273 ILE A C 1
ATOM 2177 O O . ILE A 1 273 ? 9.114 14.515 -30.371 1.00 95.06 273 ILE A O 1
ATOM 2181 N N . SER A 1 274 ? 8.941 12.557 -31.446 1.00 96.62 274 SER A N 1
ATOM 2182 C CA . SER A 1 274 ? 7.542 12.292 -31.133 1.00 96.62 274 SER A CA 1
ATOM 2183 C C . SER A 1 274 ? 7.415 10.806 -30.847 1.00 96.62 274 SER A C 1
ATOM 2185 O O . SER A 1 274 ? 7.718 9.990 -31.715 1.00 96.62 274 SER A O 1
ATOM 2187 N N . SER A 1 275 ? 7.026 10.439 -29.633 1.00 96.50 275 SER A N 1
ATOM 2188 C CA . SER A 1 275 ? 6.861 9.040 -29.250 1.00 96.50 275 SER A CA 1
ATOM 2189 C C . SER A 1 275 ? 5.675 8.839 -28.331 1.00 96.50 275 SER A C 1
ATOM 2191 O O . SER A 1 275 ? 5.375 9.696 -27.506 1.00 96.50 275 SER A O 1
ATOM 2193 N N . GLU A 1 276 ? 5.050 7.679 -28.441 1.00 97.75 276 GLU A N 1
ATOM 2194 C CA . GLU A 1 276 ? 3.936 7.250 -27.616 1.00 97.75 276 GLU A CA 1
ATOM 2195 C C . GLU A 1 276 ? 4.210 5.843 -27.087 1.00 97.75 276 GLU A C 1
ATOM 2197 O O . GLU A 1 276 ? 4.492 4.916 -27.846 1.00 97.75 276 GLU A O 1
ATOM 2202 N N . LEU A 1 277 ? 4.138 5.690 -25.769 1.00 97.88 277 LEU A N 1
ATOM 2203 C CA . LEU A 1 277 ? 4.221 4.414 -25.074 1.00 97.88 277 LEU A CA 1
ATOM 2204 C C . LEU A 1 277 ? 2.860 4.134 -24.444 1.00 97.88 277 LEU A C 1
ATOM 2206 O O . LEU A 1 277 ? 2.382 4.938 -23.654 1.00 97.88 277 LEU A O 1
ATOM 2210 N N . SER A 1 278 ? 2.239 3.009 -24.780 1.00 97.81 278 SER A N 1
ATOM 2211 C CA . SER A 1 278 ? 0.922 2.615 -24.275 1.00 97.81 278 SER A CA 1
ATOM 2212 C C . SER A 1 278 ? 0.988 1.250 -23.604 1.00 97.81 278 SER A C 1
ATOM 2214 O O . SER A 1 278 ? 1.306 0.254 -24.248 1.00 97.81 278 SER A O 1
ATOM 2216 N N . LEU A 1 279 ? 0.657 1.193 -22.320 1.00 97.75 279 LEU A N 1
ATOM 2217 C CA . LEU A 1 279 ? 0.509 -0.024 -21.534 1.00 97.75 279 LEU A CA 1
ATOM 2218 C C . LEU A 1 279 ? -0.981 -0.313 -21.342 1.00 97.75 279 LEU A C 1
ATOM 2220 O O . LEU A 1 279 ? -1.717 0.526 -20.823 1.00 97.75 279 LEU A O 1
ATOM 2224 N N . LYS A 1 280 ? -1.420 -1.515 -21.713 1.00 97.62 280 LYS A N 1
ATOM 2225 C CA . LYS A 1 280 ? -2.775 -2.002 -21.442 1.00 97.62 280 LYS A CA 1
ATOM 2226 C C . LYS A 1 280 ? -2.709 -3.291 -20.640 1.00 97.62 280 LYS A C 1
ATOM 2228 O O . LYS A 1 280 ? -2.103 -4.271 -21.073 1.00 97.62 280 LYS A O 1
ATOM 2233 N N . VAL A 1 281 ? -3.368 -3.276 -19.490 1.00 96.62 281 VAL A N 1
ATOM 2234 C CA . VAL A 1 281 ? -3.482 -4.382 -18.543 1.00 96.62 281 VAL A CA 1
ATOM 2235 C C . VAL A 1 281 ? -4.967 -4.649 -18.317 1.00 96.62 281 VAL A C 1
ATOM 2237 O O . VAL A 1 281 ? -5.664 -3.842 -17.717 1.00 96.62 281 VAL A O 1
ATOM 2240 N N . ASN A 1 282 ? -5.465 -5.780 -18.806 1.00 95.88 282 ASN A N 1
ATOM 2241 C CA . ASN A 1 282 ? -6.875 -6.167 -18.718 1.00 95.88 282 ASN A CA 1
ATOM 2242 C C . ASN A 1 282 ? -7.224 -6.930 -17.426 1.00 95.88 282 ASN A C 1
ATOM 2244 O O . ASN A 1 282 ? -8.399 -7.195 -17.192 1.00 95.88 282 ASN A O 1
ATOM 2248 N N . SER A 1 283 ? -6.222 -7.322 -16.630 1.00 93.62 283 SER A N 1
ATOM 2249 C CA . SER A 1 283 ? -6.399 -8.002 -15.340 1.00 93.62 283 SER A CA 1
ATOM 2250 C C . SER A 1 283 ? -5.282 -7.619 -14.363 1.00 93.62 283 SER A C 1
ATOM 2252 O O . SER A 1 283 ? -4.094 -7.647 -14.712 1.00 93.62 283 SER A O 1
ATOM 2254 N N . LEU A 1 284 ? -5.679 -7.286 -13.131 1.00 91.88 284 LEU A N 1
ATOM 2255 C CA . LEU A 1 284 ? -4.809 -6.895 -12.016 1.00 91.88 284 LEU A CA 1
ATOM 2256 C C . LEU A 1 284 ? -4.560 -8.023 -11.006 1.00 91.88 284 LEU A C 1
ATOM 2258 O O . LEU A 1 284 ? -3.890 -7.801 -10.001 1.00 91.88 284 LEU A O 1
ATOM 2262 N N . ASP A 1 285 ? -5.028 -9.241 -11.283 1.00 86.94 285 ASP A N 1
ATOM 2263 C CA . ASP A 1 285 ? -4.993 -10.368 -10.339 1.00 86.94 285 ASP A CA 1
ATOM 2264 C C . ASP A 1 285 ? -3.567 -10.699 -9.862 1.00 86.94 285 ASP A C 1
ATOM 2266 O O . ASP A 1 285 ? -3.354 -11.163 -8.743 1.00 86.94 285 ASP A O 1
ATOM 2270 N N . PHE A 1 286 ? -2.556 -10.403 -10.687 1.00 83.31 286 PHE A N 1
ATOM 2271 C CA . PHE A 1 286 ? -1.144 -10.601 -10.350 1.00 83.31 286 PHE A CA 1
ATOM 2272 C C . PHE A 1 286 ? -0.669 -9.755 -9.154 1.00 83.31 286 PHE A C 1
ATOM 2274 O O . PHE A 1 286 ? 0.272 -10.159 -8.470 1.00 83.31 286 PHE A O 1
ATOM 2281 N N . LEU A 1 287 ? -1.317 -8.615 -8.880 1.00 83.31 287 LEU A N 1
ATOM 2282 C CA . LEU A 1 287 ? -0.978 -7.723 -7.766 1.00 83.31 287 LEU A CA 1
ATOM 2283 C C . LEU A 1 287 ? -1.437 -8.275 -6.405 1.00 83.31 287 LEU A C 1
ATOM 2285 O O . LEU A 1 287 ? -0.933 -7.825 -5.380 1.00 83.31 287 LEU A O 1
ATOM 2289 N N . GLN A 1 288 ? -2.314 -9.288 -6.366 1.00 78.81 288 GLN A N 1
ATOM 2290 C CA . GLN A 1 288 ? -2.751 -9.933 -5.112 1.00 78.81 288 GLN A CA 1
ATOM 2291 C C . GLN A 1 288 ? -1.581 -10.548 -4.327 1.00 78.81 288 GLN A C 1
ATOM 2293 O O . GLN A 1 288 ? -1.641 -10.682 -3.112 1.00 78.81 288 GLN A O 1
ATOM 2298 N N . LYS A 1 289 ? -0.482 -10.895 -5.009 1.00 74.38 289 LYS A N 1
ATOM 2299 C CA . LYS A 1 289 ? 0.719 -11.453 -4.370 1.00 74.38 289 LYS A CA 1
ATOM 2300 C C . LYS A 1 289 ? 1.571 -10.408 -3.643 1.00 74.38 289 LYS A C 1
ATOM 2302 O O . LYS A 1 289 ? 2.437 -10.796 -2.871 1.00 74.38 289 LYS A O 1
ATOM 2307 N N . ILE A 1 290 ? 1.352 -9.114 -3.899 1.00 75.38 290 ILE A N 1
ATOM 2308 C CA . ILE A 1 290 ? 2.165 -8.023 -3.335 1.00 75.38 290 ILE A CA 1
ATOM 2309 C C . ILE A 1 290 ? 1.769 -7.729 -1.886 1.00 75.38 290 ILE A C 1
ATOM 2311 O O . ILE A 1 290 ? 2.632 -7.423 -1.068 1.00 75.38 290 ILE A O 1
ATOM 2315 N N . SER A 1 291 ? 0.478 -7.824 -1.560 1.00 75.44 291 SER A N 1
ATOM 2316 C CA . SER A 1 291 ? -0.018 -7.608 -0.202 1.00 75.44 291 SER A CA 1
ATOM 2317 C C . SER A 1 291 ? -0.968 -8.731 0.206 1.00 75.44 291 SER A C 1
ATOM 2319 O O . SER A 1 291 ? -2.009 -8.890 -0.433 1.00 75.44 291 SER A O 1
ATOM 2321 N N . PRO A 1 292 ? -0.678 -9.463 1.299 1.00 73.81 292 PRO A N 1
ATOM 2322 C CA . PRO A 1 292 ? -1.551 -10.528 1.793 1.00 73.81 292 PRO A CA 1
ATOM 2323 C C . PRO A 1 292 ? -2.885 -10.004 2.352 1.00 73.81 292 PRO A C 1
ATOM 2325 O O . PRO A 1 292 ? -3.740 -10.792 2.746 1.00 73.81 292 PRO A O 1
ATOM 2328 N N . GLU A 1 293 ? -3.066 -8.683 2.442 1.00 80.62 293 GLU A N 1
ATOM 2329 C CA . GLU A 1 293 ? -4.290 -8.063 2.958 1.00 80.62 293 GLU A CA 1
ATOM 2330 C C . GLU A 1 293 ? -5.371 -7.872 1.887 1.00 80.62 293 GLU A C 1
ATOM 2332 O O . GLU A 1 293 ? -6.535 -7.661 2.229 1.00 80.62 293 GLU A O 1
ATOM 2337 N N . ILE A 1 294 ? -4.997 -7.961 0.606 1.00 88.06 294 ILE A N 1
ATOM 2338 C CA . ILE A 1 294 ? -5.876 -7.713 -0.537 1.00 88.06 294 ILE A CA 1
ATOM 2339 C C . ILE A 1 294 ? -6.308 -9.044 -1.152 1.00 88.06 294 ILE A C 1
ATOM 2341 O O . ILE A 1 294 ? -5.481 -9.807 -1.641 1.00 88.06 294 ILE A O 1
ATOM 2345 N N . ASN A 1 295 ? -7.619 -9.275 -1.221 1.00 88.94 295 ASN A N 1
ATOM 2346 C CA . ASN A 1 295 ? -8.217 -10.439 -1.875 1.00 88.94 295 ASN A CA 1
ATOM 2347 C C . ASN A 1 295 ? -9.121 -10.027 -3.042 1.00 88.94 295 ASN A C 1
ATOM 2349 O O . ASN A 1 295 ? -9.678 -8.932 -3.056 1.00 88.94 295 ASN A O 1
ATOM 2353 N N . LYS A 1 296 ? -9.315 -10.941 -4.006 1.00 90.44 296 LYS A N 1
ATOM 2354 C CA . LYS A 1 296 ? -10.235 -10.767 -5.152 1.00 90.44 296 LYS A CA 1
ATOM 2355 C C . LYS A 1 296 ? -10.006 -9.469 -5.950 1.00 90.44 296 LYS A C 1
ATOM 2357 O O . LYS A 1 296 ? -10.952 -8.923 -6.505 1.00 90.44 296 LYS A O 1
ATOM 2362 N N . LEU A 1 297 ? -8.767 -8.976 -6.002 1.00 93.12 297 LEU A N 1
ATOM 2363 C CA . LEU A 1 297 ? -8.418 -7.806 -6.806 1.00 93.12 297 LEU A CA 1
ATOM 2364 C C . LEU A 1 297 ? -8.591 -8.134 -8.286 1.00 93.12 297 LEU A C 1
ATOM 2366 O O . LEU A 1 297 ? -7.893 -9.013 -8.783 1.00 93.12 297 LEU A O 1
ATOM 2370 N N . GLN A 1 298 ? -9.475 -7.400 -8.947 1.00 94.00 298 GLN A N 1
ATOM 2371 C CA . GLN A 1 298 ? -9.731 -7.426 -10.385 1.00 94.00 298 GLN A CA 1
ATOM 2372 C C . GLN A 1 298 ? -9.710 -5.987 -10.903 1.00 94.00 298 GLN A C 1
ATOM 2374 O O . GLN A 1 298 ? -9.886 -5.057 -10.118 1.00 94.00 298 GLN A O 1
ATOM 2379 N N . GLY A 1 299 ? -9.497 -5.785 -12.204 1.00 95.44 299 GLY A N 1
ATOM 2380 C CA . GLY A 1 299 ? -9.561 -4.454 -12.810 1.00 95.44 299 GLY A CA 1
ATOM 2381 C C . GLY A 1 299 ? -8.771 -4.313 -14.101 1.00 95.44 299 GLY A C 1
ATOM 2382 O O . GLY A 1 299 ? -8.072 -5.234 -14.528 1.00 95.44 299 GLY A O 1
ATOM 2383 N N . GLN A 1 300 ? -8.898 -3.140 -14.720 1.00 96.81 300 GLN A N 1
ATOM 2384 C CA . GLN A 1 300 ? -8.219 -2.783 -15.961 1.00 96.81 300 GLN A CA 1
ATOM 2385 C C . GLN A 1 300 ? -7.419 -1.497 -15.773 1.00 96.81 300 GLN A C 1
ATOM 2387 O O . GLN A 1 300 ? -7.943 -0.504 -15.271 1.00 96.81 300 GLN A O 1
ATOM 2392 N N . LEU A 1 301 ? -6.163 -1.509 -16.213 1.00 97.31 301 LEU A N 1
ATOM 2393 C CA . LEU A 1 301 ? -5.257 -0.367 -16.192 1.00 97.31 301 LEU A CA 1
ATOM 2394 C C . LEU A 1 301 ? -4.821 -0.040 -17.621 1.00 97.31 301 LEU A C 1
ATOM 2396 O O . LEU A 1 301 ? -4.291 -0.891 -18.340 1.00 97.31 301 LEU A O 1
ATOM 2400 N N . VAL A 1 302 ? -5.012 1.211 -18.017 1.00 98.00 302 VAL A N 1
ATOM 2401 C CA . VAL A 1 302 ? -4.469 1.780 -19.250 1.00 98.00 302 VAL A CA 1
ATOM 2402 C C . VAL A 1 302 ? -3.560 2.932 -18.863 1.00 98.00 302 VAL A C 1
ATOM 2404 O O . VAL A 1 302 ? -3.976 3.830 -18.140 1.00 98.00 302 VAL A O 1
ATOM 2407 N N . ALA A 1 303 ? -2.323 2.913 -19.338 1.00 97.88 303 ALA A N 1
ATOM 2408 C CA . ALA A 1 303 ? -1.395 4.018 -19.168 1.00 97.88 303 ALA A CA 1
ATOM 2409 C C . ALA A 1 303 ? -0.811 4.407 -20.524 1.00 97.88 303 ALA A C 1
ATOM 2411 O O . ALA A 1 303 ? -0.387 3.540 -21.285 1.00 97.88 303 ALA A O 1
ATOM 2412 N N . SER A 1 304 ? -0.769 5.700 -20.824 1.00 97.38 304 SER A N 1
ATOM 2413 C CA . SER A 1 304 ? -0.144 6.234 -22.030 1.00 97.38 304 SER A CA 1
ATOM 2414 C C . SER A 1 304 ? 0.809 7.365 -21.682 1.00 97.38 304 SER A C 1
ATOM 2416 O O . SER A 1 304 ? 0.477 8.239 -20.884 1.00 97.38 304 SER A O 1
ATOM 2418 N N . LEU A 1 305 ? 1.978 7.363 -22.308 1.00 96.25 305 LEU A N 1
ATOM 2419 C CA . LEU A 1 305 ? 3.002 8.387 -22.175 1.00 96.25 305 LEU A CA 1
ATOM 2420 C C . LEU A 1 305 ? 3.349 8.906 -23.567 1.00 96.25 305 LEU A C 1
ATOM 2422 O O . LEU A 1 305 ? 3.889 8.166 -24.389 1.00 96.25 305 LEU A O 1
ATOM 2426 N N . LYS A 1 306 ? 3.055 10.177 -23.820 1.00 96.38 306 LYS A N 1
ATOM 2427 C CA . LYS A 1 306 ? 3.400 10.886 -25.048 1.00 96.38 306 LYS A CA 1
ATOM 2428 C C . LYS A 1 306 ? 4.557 11.828 -24.760 1.00 96.38 306 LYS A C 1
ATOM 2430 O O . LYS A 1 306 ? 4.502 12.650 -23.854 1.00 96.38 306 LYS A O 1
ATOM 2435 N N . LEU A 1 307 ? 5.618 11.695 -25.538 1.00 93.88 307 LEU A N 1
ATOM 2436 C CA . LEU A 1 307 ? 6.799 12.543 -25.477 1.00 93.88 307 LEU A CA 1
ATOM 2437 C C . LEU A 1 307 ? 6.920 13.292 -26.804 1.00 93.88 307 LEU A C 1
ATOM 2439 O O . LEU A 1 307 ? 6.891 12.684 -27.874 1.00 93.88 307 LEU A O 1
ATOM 2443 N N . SER A 1 308 ? 7.060 14.611 -26.725 1.00 94.31 308 SER A N 1
ATOM 2444 C CA . SER A 1 308 ? 7.240 15.503 -27.869 1.00 94.31 308 SER A CA 1
ATOM 2445 C C . SER A 1 308 ? 8.308 16.573 -27.594 1.00 94.31 308 SER A C 1
ATOM 2447 O O . SER A 1 308 ? 8.839 16.664 -26.485 1.00 94.31 308 SER A O 1
ATOM 2449 N N . GLY A 1 309 ? 8.656 17.374 -28.604 1.00 92.81 309 GLY A N 1
ATOM 2450 C CA . GLY A 1 309 ? 9.677 18.422 -28.503 1.00 92.81 309 GLY A CA 1
ATOM 2451 C C . GLY A 1 309 ? 11.037 17.962 -29.027 1.00 92.81 309 GLY A C 1
ATOM 2452 O O . GLY A 1 309 ? 11.107 17.263 -30.037 1.00 92.81 309 GLY A O 1
ATOM 2453 N N . THR A 1 310 ? 12.119 18.373 -28.367 1.00 92.50 310 THR A N 1
ATOM 2454 C CA . THR A 1 310 ? 13.498 17.983 -28.718 1.00 92.50 310 THR A CA 1
ATOM 2455 C C . THR A 1 310 ? 14.125 17.139 -27.611 1.00 92.50 310 THR A C 1
ATOM 2457 O O . THR A 1 310 ? 13.641 17.137 -26.476 1.00 92.50 310 THR A O 1
ATOM 2460 N N . LEU A 1 311 ? 15.222 16.429 -27.904 1.00 84.62 311 LEU A N 1
ATOM 2461 C CA . LEU A 1 311 ? 15.943 15.642 -26.89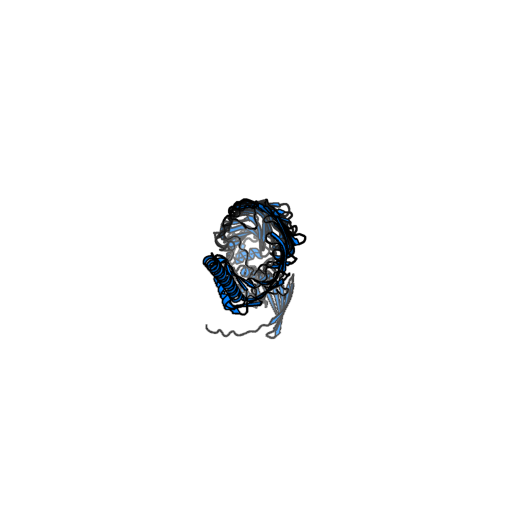0 1.00 84.62 311 LEU A CA 1
ATOM 2462 C C . LEU A 1 311 ? 16.374 16.479 -25.671 1.00 84.62 311 LEU A C 1
ATOM 2464 O O . LEU A 1 311 ? 16.386 15.951 -24.558 1.00 84.62 311 LEU A O 1
ATOM 2468 N N . HIS A 1 312 ? 16.663 17.771 -25.854 1.00 85.62 312 HIS A N 1
ATOM 2469 C CA . HIS A 1 312 ? 16.984 18.692 -24.762 1.00 85.62 312 HIS A CA 1
ATOM 2470 C C . HIS A 1 312 ? 15.743 19.309 -24.082 1.00 85.62 312 HIS A C 1
ATOM 2472 O O . HIS A 1 312 ? 15.694 19.398 -22.855 1.00 85.62 312 HIS A O 1
ATOM 2478 N N . LYS A 1 313 ? 14.711 19.698 -24.848 1.00 89.00 313 LYS A N 1
ATOM 2479 C CA . LYS A 1 313 ? 13.469 20.300 -24.330 1.00 89.00 313 LYS A CA 1
ATOM 2480 C C . LYS A 1 313 ? 12.285 19.355 -24.550 1.00 89.00 313 LYS A C 1
ATOM 2482 O O . LYS A 1 313 ? 11.562 19.453 -25.542 1.00 89.00 313 LYS A O 1
ATOM 2487 N N . LYS A 1 314 ? 12.114 18.441 -23.596 1.00 88.88 314 LYS A N 1
ATOM 2488 C CA . LYS A 1 314 ? 11.107 17.373 -23.608 1.00 88.88 314 LYS A CA 1
ATOM 2489 C C . LYS A 1 314 ? 9.770 17.883 -23.082 1.00 88.88 314 LYS A C 1
ATOM 2491 O O . LYS A 1 314 ? 9.718 18.463 -22.000 1.00 88.88 314 LYS A O 1
ATOM 2496 N N . ILE A 1 315 ? 8.703 17.610 -23.817 1.00 91.06 315 ILE A N 1
ATOM 2497 C CA . ILE A 1 315 ? 7.320 17.825 -23.393 1.00 91.06 315 ILE A CA 1
ATOM 2498 C C . ILE A 1 315 ? 6.713 16.445 -23.180 1.00 91.06 315 ILE A C 1
ATOM 2500 O O . ILE A 1 315 ? 6.710 15.625 -24.097 1.00 91.06 315 ILE A O 1
ATOM 2504 N N . ILE A 1 316 ? 6.256 16.178 -21.960 1.00 91.06 316 ILE A N 1
ATOM 2505 C CA . ILE A 1 316 ? 5.712 14.884 -21.561 1.00 91.06 316 ILE A CA 1
ATOM 2506 C C . ILE A 1 316 ? 4.245 15.080 -21.190 1.00 91.06 316 ILE A C 1
ATOM 2508 O O . ILE A 1 316 ? 3.943 15.847 -20.278 1.00 91.06 316 ILE A O 1
ATOM 2512 N N . ASP A 1 317 ? 3.367 14.362 -21.881 1.00 95.00 317 ASP A N 1
ATOM 2513 C CA . ASP A 1 317 ? 1.960 14.202 -21.529 1.00 95.00 317 ASP A CA 1
ATOM 2514 C C . ASP A 1 317 ? 1.742 12.752 -21.089 1.00 95.00 317 ASP A C 1
ATOM 2516 O O . ASP A 1 317 ? 2.139 11.809 -21.779 1.00 95.00 317 ASP A O 1
ATOM 2520 N N . SER A 1 318 ? 1.130 12.551 -19.929 1.00 95.19 318 SER A N 1
ATOM 2521 C CA . SER A 1 318 ? 0.863 11.230 -19.372 1.00 95.19 318 SER A CA 1
ATOM 2522 C C . SER A 1 318 ? -0.600 11.088 -18.984 1.00 95.19 318 SER A C 1
ATOM 2524 O O . SER A 1 318 ? -1.235 12.017 -18.493 1.00 95.19 318 SER A O 1
ATOM 2526 N N . GLN A 1 319 ? -1.142 9.898 -19.196 1.00 96.94 3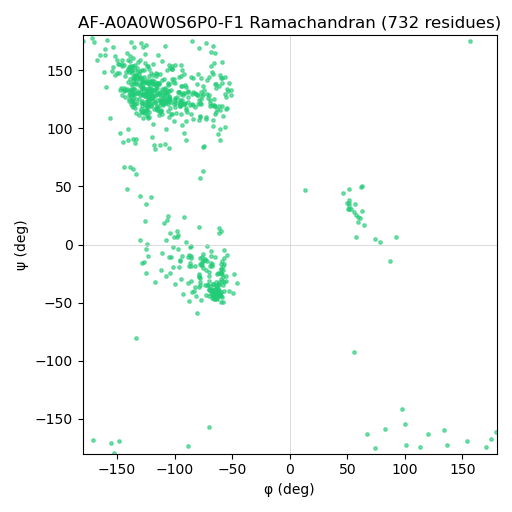19 GLN A N 1
ATOM 2527 C CA . GLN A 1 319 ? -2.489 9.548 -18.778 1.00 96.94 319 GLN A CA 1
ATOM 2528 C C . GLN A 1 319 ? -2.465 8.155 -18.166 1.00 96.94 319 GLN A C 1
ATOM 2530 O O . GLN A 1 319 ? -1.858 7.238 -18.719 1.00 96.94 319 GLN A O 1
ATOM 2535 N N . LEU A 1 320 ? -3.129 7.995 -17.028 1.00 97.75 320 LEU A N 1
ATOM 2536 C CA . LEU A 1 320 ? -3.341 6.718 -16.364 1.00 97.75 320 LEU A CA 1
ATOM 2537 C C . LEU A 1 320 ? -4.823 6.598 -16.035 1.00 97.75 320 LEU A C 1
ATOM 2539 O O . LEU A 1 320 ? -5.400 7.497 -15.433 1.00 97.75 320 LEU A O 1
ATOM 2543 N N . MET A 1 321 ? -5.428 5.486 -16.429 1.00 98.19 321 MET A N 1
ATOM 2544 C CA . MET A 1 321 ? -6.821 5.166 -16.157 1.00 98.19 321 MET A CA 1
ATOM 2545 C C . MET A 1 321 ? -6.911 3.774 -15.546 1.00 98.19 321 MET A C 1
ATOM 2547 O O . MET A 1 321 ? -6.493 2.787 -16.153 1.00 98.19 321 MET A O 1
ATOM 2551 N N . LEU A 1 322 ? -7.488 3.705 -14.357 1.00 98.00 322 LEU A N 1
ATOM 2552 C CA . LEU A 1 322 ? -7.847 2.491 -13.648 1.00 98.00 322 LEU A CA 1
ATOM 2553 C C . LEU A 1 322 ? -9.371 2.396 -13.648 1.00 98.00 322 LEU A C 1
ATOM 2555 O O . LEU A 1 322 ? -10.039 3.303 -13.162 1.00 98.00 322 LEU A O 1
ATOM 2559 N N . THR A 1 323 ? -9.923 1.324 -14.209 1.00 96.75 323 THR A N 1
ATOM 2560 C CA . THR A 1 323 ? -11.377 1.150 -14.366 1.00 96.75 323 THR A CA 1
ATOM 2561 C C . THR A 1 323 ? -11.794 -0.278 -14.051 1.00 96.75 323 THR A C 1
ATOM 2563 O O . THR A 1 323 ? -10.954 -1.183 -14.025 1.00 96.75 323 THR A O 1
ATOM 2566 N N . LYS A 1 324 ? -13.096 -0.485 -13.800 1.00 93.69 324 LYS A N 1
ATOM 2567 C CA . LYS A 1 324 ? -13.681 -1.800 -13.468 1.00 93.69 324 LYS A CA 1
ATOM 2568 C C . LYS A 1 324 ? -12.935 -2.511 -12.332 1.00 93.69 324 LYS A C 1
ATOM 2570 O O . LYS A 1 324 ? -12.817 -3.733 -12.347 1.00 93.69 324 LYS A O 1
ATOM 2575 N N . THR A 1 325 ? -12.356 -1.742 -11.409 1.00 96.31 325 THR A N 1
ATOM 2576 C CA . THR A 1 325 ? -11.502 -2.297 -10.362 1.00 96.31 325 THR A CA 1
ATOM 2577 C C . THR A 1 325 ? -12.345 -2.626 -9.148 1.00 96.31 325 THR A C 1
ATOM 2579 O O . THR A 1 325 ? -13.101 -1.783 -8.682 1.00 96.31 325 THR A O 1
ATOM 2582 N N . SER A 1 326 ? -12.200 -3.837 -8.629 1.00 95.94 326 SER A N 1
ATOM 2583 C CA . SER A 1 326 ? -12.865 -4.281 -7.406 1.00 95.94 326 SER A CA 1
ATOM 2584 C C . SER A 1 326 ? -11.865 -5.018 -6.534 1.00 95.94 326 SER A C 1
ATOM 2586 O O . SER A 1 326 ? -11.026 -5.753 -7.058 1.00 95.94 326 SER A O 1
ATOM 2588 N N . LEU A 1 327 ? -11.949 -4.852 -5.217 1.00 95.25 327 LEU A N 1
ATOM 2589 C CA . LEU A 1 327 ? -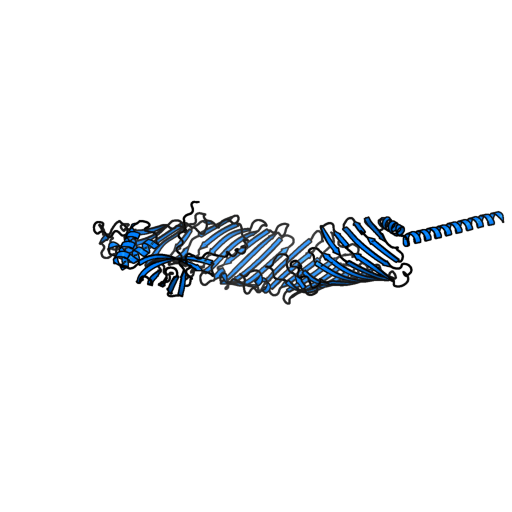11.106 -5.583 -4.272 1.00 95.25 327 LEU A CA 1
ATOM 2590 C C . LEU A 1 327 ? -11.818 -5.805 -2.941 1.00 95.25 327 LEU A C 1
ATOM 2592 O O . LEU A 1 327 ? -12.750 -5.089 -2.583 1.00 95.25 327 LEU A O 1
ATOM 2596 N N . SER A 1 328 ? -11.350 -6.791 -2.187 1.00 93.75 328 SER A N 1
ATOM 2597 C CA . SER A 1 328 ? -11.827 -7.095 -0.842 1.00 93.75 328 SER A CA 1
ATOM 2598 C C . SER A 1 328 ? -10.673 -6.988 0.150 1.00 93.75 328 SER A C 1
ATOM 2600 O O . SER A 1 328 ? -9.562 -7.439 -0.135 1.00 93.75 328 SER A O 1
ATOM 2602 N N . LEU A 1 329 ? -10.951 -6.420 1.321 1.00 93.25 329 LEU A N 1
ATOM 2603 C CA . LEU A 1 329 ? -10.057 -6.321 2.473 1.00 93.25 329 LEU A CA 1
ATOM 2604 C C . LEU A 1 329 ? -10.680 -7.110 3.639 1.00 93.25 329 LEU A C 1
ATOM 2606 O O . LEU A 1 329 ? -11.337 -6.528 4.509 1.00 93.25 329 LEU A O 1
ATOM 2610 N N . PRO A 1 330 ? -10.505 -8.447 3.684 1.00 89.38 330 PRO A N 1
ATOM 2611 C CA . PRO A 1 330 ? -11.246 -9.314 4.601 1.00 89.38 330 PRO A CA 1
ATOM 2612 C C . PRO A 1 330 ? -11.004 -9.008 6.080 1.00 89.38 330 PRO A C 1
ATOM 2614 O O . PRO A 1 330 ? -11.922 -9.151 6.881 1.00 89.38 330 PRO A O 1
ATOM 2617 N N . LYS A 1 331 ? -9.797 -8.546 6.443 1.00 86.06 331 LYS A N 1
ATOM 2618 C CA . LYS A 1 331 ? -9.439 -8.207 7.833 1.00 86.06 331 LYS A CA 1
ATOM 2619 C C . LYS A 1 331 ? -10.352 -7.139 8.440 1.00 86.06 331 LYS A C 1
ATOM 2621 O O . LYS A 1 331 ? -10.644 -7.197 9.628 1.00 86.06 331 LYS A O 1
ATOM 2626 N N . ILE A 1 332 ? -10.804 -6.187 7.625 1.00 89.81 332 ILE A N 1
ATOM 2627 C CA . ILE A 1 332 ? -11.724 -5.115 8.033 1.00 89.81 332 ILE A CA 1
ATOM 2628 C C . ILE A 1 332 ? -13.135 -5.312 7.460 1.00 89.81 332 ILE A C 1
ATOM 2630 O O . ILE A 1 332 ? -14.001 -4.463 7.650 1.00 89.81 332 ILE A O 1
ATOM 2634 N N . GLY A 1 333 ? -13.379 -6.428 6.764 1.00 91.81 333 GLY A N 1
ATOM 2635 C CA . GLY A 1 333 ? -14.661 -6.755 6.137 1.00 91.81 333 GLY A CA 1
ATOM 2636 C C . GLY A 1 333 ? -15.093 -5.803 5.016 1.00 91.81 333 GLY A C 1
ATOM 2637 O O . GLY A 1 333 ? -16.266 -5.788 4.654 1.00 91.81 333 GLY A O 1
ATOM 2638 N N . LEU A 1 334 ? -14.176 -5.004 4.466 1.00 94.88 334 LEU A N 1
ATOM 2639 C CA . LEU A 1 334 ? -14.492 -3.991 3.461 1.00 94.88 334 LEU A CA 1
ATOM 2640 C C . LEU A 1 334 ? -14.429 -4.591 2.053 1.00 94.88 334 LEU A C 1
ATOM 2642 O O . LEU A 1 334 ? -13.410 -5.156 1.662 1.00 94.88 334 LEU A O 1
ATOM 2646 N N . ASN A 1 335 ? -15.496 -4.428 1.275 1.00 96.12 335 ASN A N 1
ATOM 2647 C CA . ASN A 1 335 ? -15.511 -4.738 -0.154 1.00 96.12 335 ASN A CA 1
ATOM 2648 C C . ASN A 1 335 ? -15.637 -3.432 -0.932 1.00 96.12 335 ASN A C 1
ATOM 2650 O O . ASN A 1 335 ? -16.558 -2.658 -0.684 1.00 96.12 335 ASN A O 1
ATOM 2654 N N . LEU A 1 336 ? -14.706 -3.184 -1.844 1.00 96.06 336 LEU A N 1
ATOM 2655 C CA . LEU A 1 336 ? -14.756 -2.067 -2.774 1.00 96.06 336 LEU A CA 1
ATOM 2656 C C . LEU A 1 336 ? -15.246 -2.616 -4.111 1.00 96.06 336 LEU A C 1
ATOM 2658 O O . LEU A 1 336 ? -14.520 -3.339 -4.795 1.00 96.06 336 LEU A O 1
ATOM 2662 N N . ASP A 1 337 ? -16.498 -2.306 -4.434 1.00 94.62 337 ASP A N 1
ATOM 2663 C CA . ASP A 1 337 ? -17.232 -2.879 -5.564 1.00 94.62 337 ASP A CA 1
ATOM 2664 C C . ASP A 1 337 ? -16.812 -2.232 -6.890 1.00 94.62 337 ASP A C 1
ATOM 2666 O O . ASP A 1 337 ? -16.734 -2.896 -7.922 1.00 94.62 337 ASP A O 1
ATOM 2670 N N . ALA A 1 338 ? -16.508 -0.934 -6.847 1.00 95.31 338 ALA A N 1
ATOM 2671 C CA . ALA A 1 338 ? -15.996 -0.178 -7.978 1.00 95.31 338 ALA A CA 1
ATOM 2672 C C . ALA A 1 338 ? -14.965 0.843 -7.500 1.00 95.31 338 ALA A C 1
ATOM 2674 O O . ALA A 1 338 ? -15.244 1.643 -6.610 1.00 95.31 338 ALA A O 1
ATOM 2675 N N . ILE A 1 339 ? -13.782 0.810 -8.101 1.00 97.06 339 ILE A N 1
ATOM 2676 C CA . ILE A 1 339 ? -12.711 1.784 -7.931 1.00 97.06 339 ILE A CA 1
ATOM 2677 C C . ILE A 1 339 ? -12.347 2.303 -9.315 1.00 97.06 339 ILE A C 1
ATOM 2679 O O . ILE A 1 339 ? -12.066 1.528 -10.237 1.00 97.06 339 ILE A O 1
ATOM 2683 N N . GLU A 1 340 ? -12.325 3.621 -9.438 1.00 97.56 340 GLU A N 1
ATOM 2684 C CA . GLU A 1 340 ? -11.904 4.315 -10.645 1.00 97.56 340 GLU A CA 1
ATOM 2685 C C . GLU A 1 340 ? -10.858 5.358 -10.285 1.00 97.56 340 GLU A C 1
ATOM 2687 O O . GLU A 1 340 ? -11.014 6.078 -9.302 1.00 97.56 340 GLU A O 1
ATOM 2692 N N . ILE A 1 341 ? -9.778 5.430 -11.060 1.00 98.00 341 ILE A N 1
ATOM 2693 C CA . ILE A 1 341 ? -8.729 6.439 -10.887 1.00 98.00 341 ILE A CA 1
ATOM 2694 C C . ILE A 1 341 ? -8.329 6.942 -12.266 1.00 98.00 341 ILE A C 1
ATOM 2696 O O . ILE A 1 341 ? -7.977 6.154 -13.139 1.00 98.00 341 ILE A O 1
ATOM 2700 N N . ASN A 1 342 ? -8.339 8.254 -12.445 1.00 98.25 342 ASN A N 1
ATOM 2701 C CA . ASN A 1 342 ? -7.863 8.934 -13.636 1.00 98.25 342 ASN A CA 1
ATOM 2702 C C . ASN A 1 342 ? -6.776 9.918 -13.223 1.00 98.25 342 ASN A C 1
ATOM 2704 O O . ASN A 1 342 ? -7.011 10.781 -12.383 1.00 98.25 342 ASN A O 1
ATOM 2708 N N . VAL A 1 343 ? -5.596 9.799 -13.819 1.00 97.56 343 VAL A N 1
ATOM 2709 C CA . VAL A 1 343 ? -4.474 10.715 -13.609 1.00 97.56 343 VAL A CA 1
ATOM 2710 C C . VAL A 1 343 ? -4.063 11.277 -14.957 1.00 97.56 343 VAL A C 1
ATOM 2712 O O . VAL A 1 343 ? -3.883 10.522 -15.913 1.00 97.56 343 VAL A O 1
ATOM 2715 N N . HIS A 1 344 ? -3.896 12.590 -15.024 1.00 97.06 344 HIS A N 1
ATOM 2716 C CA . HIS A 1 344 ? -3.399 13.294 -16.192 1.00 97.06 344 HIS A CA 1
ATOM 2717 C C . HIS A 1 344 ? -2.197 14.149 -15.788 1.00 97.06 344 HIS A C 1
ATOM 2719 O O . HIS A 1 344 ? -2.302 15.025 -14.932 1.00 97.06 344 HIS A O 1
ATOM 2725 N N . GLY A 1 345 ? -1.043 13.887 -16.391 1.00 94.75 345 GLY A N 1
ATOM 2726 C CA . GLY A 1 345 ? 0.168 14.680 -16.229 1.00 94.75 345 GLY A CA 1
ATOM 2727 C C . GLY A 1 345 ? 0.452 15.474 -17.494 1.00 94.75 345 GLY A C 1
ATOM 2728 O O . GLY A 1 345 ? 0.392 14.928 -18.592 1.00 94.75 345 GLY A O 1
ATOM 2729 N N . LYS A 1 346 ? 0.783 16.754 -17.345 1.00 91.31 346 LYS A N 1
ATOM 2730 C CA . LYS A 1 346 ? 1.195 17.615 -18.453 1.00 91.31 346 LYS A CA 1
ATOM 2731 C C . LYS A 1 346 ? 2.400 18.439 -18.042 1.00 91.31 346 LYS A C 1
ATOM 2733 O O . LYS A 1 346 ? 2.354 19.186 -17.067 1.00 91.31 346 LYS A O 1
ATOM 2738 N N . GLU A 1 347 ? 3.480 18.307 -18.801 1.00 85.44 347 GLU A N 1
ATOM 2739 C CA . GLU A 1 347 ? 4.767 18.955 -18.544 1.00 85.44 347 GLU A CA 1
ATOM 2740 C C . GLU A 1 347 ? 5.334 18.644 -17.149 1.00 85.44 347 GLU A C 1
ATOM 2742 O O . GLU A 1 347 ? 6.066 17.673 -16.968 1.00 85.44 347 GLU A O 1
ATOM 2747 N N . ARG A 1 348 ? 5.030 19.503 -16.171 1.00 86.38 348 ARG A N 1
ATOM 2748 C CA . ARG A 1 348 ? 5.504 19.442 -14.786 1.00 86.38 348 ARG A CA 1
ATOM 2749 C C . ARG A 1 348 ? 4.371 19.418 -13.771 1.00 86.38 348 ARG A C 1
ATOM 2751 O O . ARG A 1 348 ? 4.665 19.394 -12.583 1.00 86.38 348 ARG A O 1
ATOM 2758 N N . SER A 1 349 ? 3.111 19.439 -14.188 1.00 93.31 349 SER A N 1
ATOM 2759 C CA . SER A 1 349 ? 1.974 19.301 -13.283 1.00 93.31 349 SER A CA 1
ATOM 2760 C C . SER A 1 349 ? 1.261 17.979 -13.507 1.00 93.31 349 SER A C 1
ATOM 2762 O O . SER A 1 349 ? 1.366 17.350 -14.563 1.00 93.31 349 SER A O 1
ATOM 2764 N N . TRP A 1 350 ? 0.537 17.550 -12.485 1.00 94.88 350 TRP A N 1
ATOM 2765 C CA . TRP A 1 350 ? -0.366 16.420 -12.576 1.00 94.88 350 TRP A CA 1
ATOM 2766 C C . TRP A 1 350 ? -1.660 16.731 -11.843 1.00 94.88 350 TRP A C 1
ATOM 2768 O O . TRP A 1 350 ? -1.665 17.470 -10.859 1.00 94.88 350 TRP A O 1
ATOM 2778 N N . GLU A 1 351 ? -2.741 16.146 -12.335 1.00 97.12 351 GLU A N 1
ATOM 2779 C CA . GLU A 1 351 ? -4.062 16.164 -11.725 1.00 97.12 351 GLU A CA 1
ATOM 2780 C C . GLU A 1 351 ? -4.587 14.732 -11.672 1.00 97.12 351 GLU A C 1
ATOM 2782 O O . GLU A 1 351 ? -4.337 13.926 -12.571 1.00 97.12 351 GLU A O 1
ATOM 2787 N N . ALA A 1 352 ? -5.295 14.401 -10.601 1.00 97.38 352 ALA A N 1
ATOM 2788 C CA . ALA A 1 352 ? -5.900 13.102 -10.398 1.00 97.38 352 ALA A CA 1
ATOM 2789 C C . ALA A 1 352 ? -7.329 13.249 -9.883 1.00 97.38 352 ALA A C 1
ATOM 2791 O O . ALA A 1 352 ? -7.636 14.109 -9.058 1.00 97.38 352 ALA A O 1
ATOM 2792 N N . SER A 1 353 ? -8.192 12.354 -10.338 1.00 97.94 353 SER A N 1
ATOM 2793 C CA . SER A 1 353 ? -9.523 12.138 -9.787 1.00 97.94 353 SER A CA 1
ATOM 2794 C C . SER A 1 353 ? -9.715 10.648 -9.560 1.00 97.94 353 SER A C 1
ATOM 2796 O O . SER A 1 353 ? -9.238 9.821 -10.335 1.00 97.94 353 SER A O 1
ATOM 2798 N N . GLY A 1 354 ? -10.393 10.291 -8.484 1.00 97.75 354 GLY A N 1
ATOM 2799 C CA . GLY A 1 354 ? -10.697 8.915 -8.164 1.00 97.75 354 GLY A CA 1
ATOM 2800 C C . GLY A 1 354 ? -12.011 8.792 -7.422 1.00 97.75 354 GLY A C 1
ATOM 2801 O O . GLY A 1 354 ? -12.471 9.729 -6.768 1.00 97.75 354 GLY A O 1
ATOM 2802 N N . SER A 1 355 ? -12.620 7.622 -7.531 1.00 97.19 355 SER A N 1
ATOM 2803 C CA . SER A 1 355 ? -13.802 7.270 -6.766 1.00 97.19 355 SER A CA 1
ATOM 2804 C C . SER A 1 355 ? -13.732 5.820 -6.313 1.00 97.19 355 SER A C 1
ATOM 2806 O O . SER A 1 355 ? -13.117 4.977 -6.969 1.00 97.19 355 SER A O 1
ATOM 2808 N N . ALA A 1 356 ? -14.346 5.541 -5.171 1.00 97.31 356 ALA A N 1
ATOM 2809 C CA . ALA A 1 356 ? -14.551 4.196 -4.672 1.00 97.31 356 ALA A CA 1
ATOM 2810 C C . ALA A 1 356 ? -15.997 4.041 -4.196 1.00 97.31 356 ALA A C 1
ATOM 2812 O O . ALA A 1 356 ? -16.562 4.951 -3.587 1.00 97.31 356 ALA A O 1
ATOM 2813 N N . VAL A 1 357 ? -16.586 2.879 -4.464 1.00 97.06 357 VAL A N 1
ATOM 2814 C CA . VAL A 1 357 ? -17.941 2.524 -4.039 1.00 97.06 357 VAL A CA 1
ATOM 2815 C C . VAL A 1 357 ? -17.889 1.284 -3.166 1.00 97.06 357 VAL A C 1
ATOM 2817 O O . VAL A 1 357 ? -17.241 0.297 -3.514 1.00 97.06 357 VAL A O 1
ATOM 2820 N N . SER A 1 358 ? -18.593 1.331 -2.039 1.00 96.62 358 SER A N 1
ATOM 2821 C CA . SER A 1 358 ? -18.796 0.176 -1.172 1.00 96.62 358 SER A CA 1
ATOM 2822 C C . SER A 1 358 ? -20.220 0.160 -0.644 1.00 96.62 358 SER A C 1
ATOM 2824 O O . SER A 1 358 ? -20.669 1.133 -0.033 1.00 96.62 358 SER A O 1
ATOM 2826 N N . SER A 1 359 ? -20.952 -0.934 -0.872 1.00 92.38 359 SER A N 1
ATOM 2827 C CA . SER A 1 359 ? -22.339 -1.079 -0.389 1.00 92.38 359 SER A CA 1
ATOM 2828 C C . SER A 1 359 ? -23.236 0.114 -0.774 1.00 92.38 359 SER A C 1
ATOM 2830 O O . SER A 1 359 ? -24.027 0.591 0.040 1.00 92.38 359 SER A O 1
ATOM 2832 N N . GLY A 1 360 ? -23.053 0.659 -1.983 1.00 93.19 360 GLY A N 1
ATOM 2833 C CA . GLY A 1 360 ? -23.791 1.822 -2.499 1.00 93.19 360 GLY A CA 1
ATOM 2834 C C . GLY A 1 360 ? -23.342 3.200 -1.985 1.00 93.19 360 GLY A C 1
ATOM 2835 O O . GLY A 1 360 ? -23.937 4.201 -2.371 1.00 93.19 360 GLY A O 1
ATOM 2836 N N . HIS A 1 361 ? -22.307 3.282 -1.144 1.00 96.38 361 HIS A N 1
ATOM 2837 C CA . HIS A 1 361 ? -21.777 4.549 -0.630 1.00 96.38 361 HIS A CA 1
ATOM 2838 C C . HIS A 1 361 ? -20.535 4.977 -1.408 1.00 96.38 361 HIS A C 1
ATOM 2840 O O . HIS A 1 361 ? -19.674 4.148 -1.708 1.00 96.38 361 HIS A O 1
ATOM 2846 N N . HIS A 1 362 ? -20.434 6.274 -1.698 1.00 95.88 362 HIS A N 1
ATOM 2847 C CA . HIS A 1 362 ? -19.370 6.848 -2.516 1.00 95.88 362 HIS A CA 1
ATOM 2848 C C . HIS A 1 362 ? -18.287 7.521 -1.668 1.00 95.88 362 HIS A C 1
ATOM 2850 O O . HIS A 1 362 ? -18.571 8.241 -0.708 1.00 95.88 362 HIS A O 1
ATOM 2856 N N . LEU A 1 363 ? -17.044 7.322 -2.090 1.00 97.44 363 LEU A N 1
ATOM 2857 C CA . LEU A 1 363 ? -15.859 8.028 -1.633 1.00 97.44 363 LEU A CA 1
ATOM 2858 C C . LEU A 1 363 ? -15.186 8.649 -2.855 1.00 97.44 363 LEU A C 1
ATOM 2860 O O . LEU A 1 363 ? -15.028 7.987 -3.878 1.00 97.44 363 LEU A O 1
ATOM 2864 N N . SER A 1 364 ? -14.803 9.912 -2.756 1.00 97.81 364 SER A N 1
ATOM 2865 C CA . SER A 1 364 ? -14.182 10.679 -3.830 1.00 97.81 364 SER A CA 1
ATOM 2866 C C . SER A 1 364 ? -12.795 11.142 -3.410 1.00 97.81 364 SER A C 1
ATOM 2868 O O . SER A 1 364 ? -12.576 11.526 -2.263 1.00 97.81 364 SER A O 1
ATOM 2870 N N . LEU A 1 365 ? -11.857 11.080 -4.345 1.00 97.69 365 LEU A N 1
ATOM 2871 C CA . LEU A 1 365 ? -10.482 11.519 -4.178 1.00 97.69 365 LEU A CA 1
ATOM 2872 C C . LEU A 1 365 ? -10.155 12.484 -5.312 1.00 97.69 365 LEU A C 1
ATOM 2874 O O . LEU A 1 365 ? -10.348 12.166 -6.482 1.00 97.69 365 LEU A O 1
ATOM 2878 N N . THR A 1 366 ? -9.612 13.643 -4.982 1.00 98.12 366 THR A N 1
ATOM 2879 C CA . THR A 1 366 ? -9.009 14.551 -5.960 1.00 98.12 366 THR A CA 1
ATOM 2880 C C . THR A 1 366 ? -7.564 14.792 -5.577 1.00 98.12 366 THR A C 1
ATOM 2882 O O . THR A 1 366 ? -7.201 14.696 -4.407 1.00 98.12 366 THR A O 1
ATOM 2885 N N . GLY A 1 367 ? -6.713 15.069 -6.554 1.00 97.19 367 GLY A N 1
ATOM 2886 C CA . GLY A 1 367 ? -5.329 15.400 -6.282 1.00 97.19 367 GLY A CA 1
ATOM 2887 C C . GLY A 1 367 ? -4.725 16.269 -7.363 1.00 97.19 367 GLY A C 1
ATOM 2888 O O . GLY A 1 367 ? -5.140 16.221 -8.519 1.00 97.19 367 GLY A O 1
ATOM 2889 N N . LYS A 1 368 ? -3.739 17.068 -6.984 1.00 96.69 368 LYS A N 1
ATOM 2890 C CA . LYS A 1 368 ? -2.929 17.848 -7.915 1.00 96.69 368 LYS A CA 1
ATOM 2891 C C . LYS A 1 368 ? -1.530 18.032 -7.362 1.00 96.69 368 LYS A C 1
ATOM 2893 O O . LYS A 1 368 ? -1.332 18.016 -6.150 1.00 96.69 368 LYS A O 1
ATOM 2898 N N . GLY A 1 369 ? -0.558 18.258 -8.231 1.00 94.50 369 GLY A N 1
ATOM 2899 C CA . GLY A 1 369 ? 0.799 18.502 -7.768 1.00 94.50 369 GLY A CA 1
ATOM 2900 C C . GLY A 1 369 ? 1.804 18.724 -8.879 1.00 94.50 369 GLY A C 1
ATOM 2901 O O . GLY A 1 369 ? 1.446 19.042 -10.016 1.00 94.50 369 GLY A O 1
ATOM 2902 N N . ASN A 1 370 ? 3.080 18.569 -8.529 1.00 91.19 370 ASN A N 1
ATOM 2903 C CA . ASN A 1 370 ? 4.201 18.867 -9.409 1.00 91.19 370 ASN A CA 1
ATOM 2904 C C . ASN A 1 370 ? 5.119 17.641 -9.597 1.00 91.19 370 ASN A C 1
ATOM 2906 O O . ASN A 1 370 ? 5.408 16.907 -8.654 1.00 91.19 370 ASN A O 1
ATOM 2910 N N . LEU A 1 371 ? 5.570 17.438 -10.837 1.00 76.75 371 LEU A N 1
ATOM 2911 C CA . LEU A 1 371 ? 6.472 16.378 -11.310 1.00 76.75 371 LEU A CA 1
ATOM 2912 C C . LEU A 1 371 ? 7.896 16.908 -11.591 1.00 76.75 371 LEU A C 1
ATOM 2914 O O . LEU A 1 371 ? 8.609 16.370 -12.437 1.00 76.75 371 LEU A O 1
ATOM 2918 N N . SER A 1 372 ? 8.310 18.005 -10.951 1.00 75.50 372 SER A N 1
ATOM 2919 C CA . SER A 1 372 ? 9.669 18.559 -11.063 1.00 75.50 372 SER A CA 1
ATOM 2920 C C . SER A 1 372 ? 10.715 17.667 -10.368 1.00 75.50 372 SER A C 1
ATOM 2922 O O . SER A 1 372 ? 10.517 16.465 -10.217 1.00 75.50 372 SER A O 1
ATOM 2924 N N . SER A 1 373 ? 11.871 18.213 -9.975 1.00 69.62 373 SER A N 1
ATOM 2925 C CA . SER A 1 373 ? 12.970 17.438 -9.367 1.00 69.62 373 SER A CA 1
ATOM 2926 C C . SER A 1 373 ? 12.565 16.663 -8.105 1.00 69.62 373 SER A C 1
ATOM 2928 O O . SER A 1 373 ? 13.285 15.754 -7.697 1.00 69.62 373 SER A O 1
ATOM 2930 N N . GLN A 1 374 ? 11.429 17.006 -7.496 1.00 78.88 374 GLN A N 1
ATOM 2931 C CA . GLN A 1 374 ? 10.860 16.362 -6.323 1.00 78.88 374 GLN A CA 1
ATOM 2932 C C . GLN A 1 374 ? 9.342 16.221 -6.493 1.00 78.88 374 GLN A C 1
ATOM 2934 O O . GLN A 1 374 ? 8.672 17.179 -6.874 1.00 78.88 374 GLN A O 1
ATOM 2939 N N . PHE A 1 375 ? 8.804 15.031 -6.210 1.00 83.56 375 PHE A N 1
ATOM 2940 C CA . PHE A 1 375 ? 7.363 14.783 -6.255 1.00 83.56 375 PHE A CA 1
ATOM 2941 C C . PHE A 1 375 ? 6.667 15.529 -5.115 1.00 83.56 375 PHE A C 1
ATOM 2943 O O . PHE A 1 375 ? 6.999 15.323 -3.944 1.00 83.56 375 PHE A O 1
ATOM 2950 N N . THR A 1 376 ? 5.693 16.367 -5.462 1.00 91.44 376 THR A N 1
ATOM 2951 C CA . THR A 1 376 ? 4.789 17.003 -4.501 1.00 91.44 376 THR A CA 1
ATOM 2952 C C . THR A 1 376 ? 3.340 16.792 -4.910 1.00 91.44 376 THR A C 1
ATOM 2954 O O . THR A 1 376 ? 3.030 16.664 -6.101 1.00 91.44 376 THR A O 1
ATOM 2957 N N . GLY A 1 377 ? 2.452 16.747 -3.919 1.00 94.56 377 GLY A N 1
ATOM 2958 C CA . GLY A 1 377 ? 1.042 16.468 -4.139 1.00 94.56 377 GLY A CA 1
ATOM 2959 C C . GLY A 1 377 ? 0.141 16.926 -3.011 1.00 94.56 377 GLY A C 1
ATOM 2960 O O . GLY A 1 377 ? 0.420 16.648 -1.849 1.00 94.56 377 GLY A O 1
ATOM 2961 N N . ASP A 1 378 ? -0.965 17.555 -3.378 1.00 96.56 378 ASP A N 1
ATOM 2962 C CA . ASP A 1 378 ? -2.105 17.815 -2.512 1.00 96.56 378 ASP A CA 1
ATOM 2963 C C . ASP A 1 378 ? -3.236 16.881 -2.923 1.00 96.56 378 ASP A C 1
ATOM 2965 O O . ASP A 1 378 ? -3.630 16.866 -4.090 1.00 96.56 378 ASP A O 1
ATOM 2969 N N . PHE A 1 379 ? -3.764 16.115 -1.974 1.00 96.88 379 PHE A N 1
ATOM 2970 C CA . PHE A 1 379 ? -4.898 15.221 -2.180 1.00 96.88 379 PHE A CA 1
ATOM 2971 C C . PHE A 1 379 ? -6.041 15.611 -1.252 1.00 96.88 379 PHE A C 1
ATOM 2973 O O . PHE A 1 379 ? -5.799 15.901 -0.085 1.00 96.88 379 PHE A O 1
ATOM 2980 N N . SER A 1 380 ? -7.275 15.573 -1.744 1.00 98.19 380 SER A N 1
ATOM 2981 C CA . SER A 1 380 ? -8.481 15.784 -0.948 1.00 98.19 380 SER A CA 1
ATOM 2982 C C . SER A 1 380 ? -9.397 14.572 -1.067 1.00 98.19 380 SER A C 1
ATOM 2984 O O . SER A 1 380 ? -9.713 14.137 -2.176 1.00 98.19 380 SER A O 1
ATOM 2986 N N . LEU A 1 381 ? -9.777 14.004 0.075 1.00 97.94 381 LEU A N 1
ATOM 2987 C CA . LEU A 1 381 ? -10.620 12.824 0.202 1.00 97.94 381 LEU A CA 1
ATOM 2988 C C . LEU A 1 381 ? -11.932 13.221 0.878 1.00 97.94 381 LEU A C 1
ATOM 2990 O O . LEU A 1 381 ? -11.934 13.617 2.045 1.00 97.94 381 LEU A O 1
ATOM 2994 N N . GLU A 1 382 ? -13.039 13.060 0.162 1.00 98.38 382 GLU A N 1
ATOM 2995 C CA . GLU A 1 382 ? -14.378 13.381 0.653 1.00 98.38 382 GLU A CA 1
ATOM 2996 C C . GLU A 1 382 ? -15.329 12.198 0.465 1.00 98.38 382 GLU A C 1
ATOM 2998 O O . GLU A 1 382 ? -15.357 11.568 -0.595 1.00 98.38 382 GLU A O 1
ATOM 3003 N N . GLY A 1 383 ? -16.134 11.890 1.482 1.00 97.50 383 GLY A N 1
ATOM 3004 C CA . GLY A 1 383 ? -17.134 10.825 1.419 1.00 97.50 383 GLY A CA 1
ATOM 3005 C C . GLY A 1 383 ? -18.318 11.078 2.343 1.00 97.50 383 GLY A C 1
ATOM 3006 O O . GLY A 1 383 ? -18.238 11.877 3.274 1.00 97.50 383 GLY A O 1
ATOM 3007 N N . ASN A 1 384 ? -19.422 10.373 2.097 1.00 96.25 384 ASN A N 1
ATOM 3008 C CA . ASN A 1 384 ? -20.630 10.479 2.913 1.00 96.25 384 ASN A CA 1
ATOM 3009 C C . ASN A 1 384 ? -21.117 9.094 3.357 1.00 96.25 384 ASN A C 1
ATOM 3011 O O . ASN A 1 384 ? -21.496 8.271 2.524 1.00 96.25 384 ASN A O 1
ATOM 3015 N N . ASN A 1 385 ? -21.120 8.857 4.672 1.00 96.56 385 ASN A N 1
ATOM 3016 C CA . ASN A 1 385 ? -21.556 7.617 5.317 1.00 96.56 385 ASN A CA 1
ATOM 3017 C C . ASN A 1 385 ? -20.894 6.351 4.733 1.00 96.56 385 ASN A C 1
ATOM 3019 O O . ASN A 1 385 ? -21.507 5.286 4.664 1.00 96.56 385 ASN A O 1
ATOM 3023 N N . PHE A 1 386 ? -19.642 6.470 4.300 1.00 97.88 386 PHE A N 1
ATOM 3024 C CA . PHE A 1 386 ? -18.880 5.408 3.663 1.00 97.88 386 PHE A CA 1
ATOM 3025 C C . PHE A 1 386 ? -18.489 4.326 4.684 1.00 97.88 386 PHE A C 1
ATOM 3027 O O . PHE A 1 386 ? -17.936 4.667 5.734 1.00 97.88 386 PHE A O 1
ATOM 3034 N N . PRO A 1 387 ? -18.741 3.032 4.420 1.00 97.00 387 PRO A N 1
ATOM 3035 C CA . PRO A 1 387 ? -18.356 1.963 5.336 1.00 97.00 387 PRO A CA 1
ATOM 3036 C C . PRO A 1 387 ? -16.828 1.820 5.361 1.00 97.00 387 PRO A C 1
ATOM 3038 O O . PRO A 1 387 ? -16.205 1.526 4.346 1.00 97.00 387 PRO A O 1
ATOM 3041 N N . LEU A 1 388 ? -16.213 2.021 6.525 1.00 95.44 388 LEU A N 1
ATOM 3042 C CA . LEU A 1 388 ? -14.772 1.837 6.724 1.00 95.44 388 LEU A CA 1
ATOM 3043 C C . LEU A 1 388 ? -14.452 0.427 7.226 1.00 95.44 388 LEU A C 1
ATOM 3045 O O . LEU A 1 388 ? -13.487 -0.192 6.786 1.00 95.44 388 LEU A O 1
ATOM 3049 N N . VAL A 1 389 ? -15.261 -0.070 8.164 1.00 95.31 389 VAL A N 1
ATOM 3050 C CA . VAL A 1 389 ? -15.100 -1.389 8.785 1.00 95.31 389 VAL A CA 1
ATOM 3051 C C . VAL A 1 389 ? -16.457 -2.073 8.809 1.00 95.31 389 VAL A C 1
ATOM 3053 O O . VAL A 1 389 ? -17.432 -1.472 9.252 1.00 95.31 389 VAL A O 1
ATOM 3056 N N . GLN A 1 390 ? -16.522 -3.322 8.353 1.00 93.50 390 GLN A N 1
ATOM 3057 C CA . GLN A 1 390 ? -17.758 -4.100 8.282 1.00 93.50 390 GLN A CA 1
ATOM 3058 C C . GLN A 1 390 ? -17.512 -5.548 8.718 1.00 93.50 390 GLN A C 1
ATOM 3060 O O . GLN A 1 390 ? -17.578 -6.502 7.946 1.00 93.50 390 GLN A O 1
ATOM 3065 N N . THR A 1 391 ? -17.204 -5.715 9.998 1.00 92.19 391 THR A N 1
ATOM 3066 C CA . THR A 1 391 ? -16.975 -7.016 10.637 1.00 92.19 391 THR A CA 1
ATOM 3067 C C . THR A 1 391 ? -18.135 -7.365 11.571 1.00 92.19 391 THR A C 1
ATOM 3069 O O . THR A 1 391 ? -18.994 -6.537 11.869 1.00 92.19 391 THR A O 1
ATOM 3072 N N . SER A 1 392 ? -18.169 -8.598 12.089 1.00 88.44 392 SER A N 1
ATOM 3073 C CA . SER A 1 392 ? -19.165 -8.961 13.111 1.00 88.44 392 SER A CA 1
ATOM 3074 C C . SER A 1 392 ? -18.964 -8.245 14.451 1.00 88.44 392 SER A C 1
ATOM 3076 O O . SER A 1 392 ? -19.860 -8.276 15.287 1.00 88.44 392 SER A O 1
ATOM 3078 N N . GLU A 1 393 ? -17.777 -7.676 14.669 1.00 86.25 393 GLU A N 1
ATOM 3079 C CA . GLU A 1 393 ? -17.388 -7.002 15.913 1.00 86.25 393 GLU A CA 1
ATOM 3080 C C . GLU A 1 393 ? -17.495 -5.483 15.813 1.00 86.25 393 GLU A C 1
ATOM 3082 O O . GLU A 1 393 ? -17.837 -4.812 16.783 1.00 86.25 393 GLU A O 1
ATOM 3087 N N . TYR A 1 394 ? -17.221 -4.949 14.629 1.00 93.00 394 TYR A N 1
ATOM 3088 C CA . TYR A 1 394 ? -17.174 -3.524 14.357 1.00 93.00 394 TYR A CA 1
ATOM 3089 C C . TYR A 1 394 ? -17.853 -3.248 13.026 1.00 93.00 394 TYR A C 1
ATOM 3091 O O . TYR A 1 394 ? -17.400 -3.743 11.991 1.00 93.00 394 TYR A O 1
ATOM 3099 N N . LYS A 1 395 ? -18.894 -2.421 13.053 1.00 96.06 395 LYS A N 1
ATOM 3100 C CA . LYS A 1 395 ? -19.455 -1.784 11.859 1.00 96.06 395 LYS A CA 1
ATOM 3101 C C . LYS A 1 395 ? -19.258 -0.292 12.014 1.00 96.06 395 LYS A C 1
ATOM 3103 O O . LYS A 1 395 ? -19.761 0.265 12.979 1.00 96.06 395 LYS A O 1
ATOM 3108 N N . ILE A 1 396 ? -18.494 0.346 11.142 1.00 97.12 396 ILE A N 1
ATOM 3109 C CA . ILE A 1 396 ? -18.130 1.759 11.280 1.00 97.12 396 ILE A CA 1
ATOM 3110 C C . ILE A 1 396 ? -18.298 2.425 9.926 1.00 97.12 396 ILE A C 1
ATOM 3112 O O . ILE A 1 396 ? -17.663 2.018 8.952 1.00 97.12 396 ILE A O 1
ATOM 3116 N N . HIS A 1 397 ? -19.146 3.446 9.879 1.00 97.75 397 HIS A N 1
ATOM 3117 C CA . HIS A 1 397 ? -19.325 4.307 8.720 1.00 97.75 397 HIS A CA 1
ATOM 3118 C C . HIS A 1 397 ? -18.745 5.684 9.027 1.00 97.75 397 HIS A C 1
ATOM 3120 O O . HIS A 1 397 ? -18.871 6.176 10.149 1.00 97.75 397 HIS A O 1
ATOM 3126 N N . ILE A 1 398 ? -18.128 6.307 8.029 1.00 97.81 398 ILE A N 1
ATOM 3127 C CA . ILE A 1 398 ? -17.467 7.603 8.155 1.00 97.81 398 ILE A CA 1
ATOM 3128 C C . ILE A 1 398 ? -17.905 8.563 7.048 1.00 97.81 398 ILE A C 1
ATOM 3130 O O . ILE A 1 398 ? -18.172 8.159 5.919 1.00 97.81 398 ILE A O 1
ATOM 3134 N N . SER A 1 399 ? -17.918 9.851 7.358 1.00 98.25 399 SER A N 1
ATOM 3135 C CA . SER A 1 399 ? -18.007 10.935 6.381 1.00 98.25 399 SER A CA 1
ATOM 3136 C C . SER A 1 399 ? -16.731 11.775 6.491 1.00 98.25 399 SER A C 1
ATOM 3138 O O . SER A 1 399 ? -16.689 12.713 7.291 1.00 98.25 399 SER A O 1
ATOM 3140 N N . PRO A 1 400 ? -15.646 11.385 5.797 1.00 98.12 400 PRO A N 1
ATOM 3141 C CA . PRO A 1 400 ? -14.373 12.086 5.867 1.00 98.12 400 PRO A CA 1
ATOM 3142 C C . PRO A 1 400 ? -14.377 13.334 4.982 1.00 98.12 400 PRO A C 1
ATOM 3144 O O . PRO A 1 400 ? -14.954 13.325 3.895 1.00 98.12 400 PRO A O 1
ATOM 3147 N N . LYS A 1 401 ? -13.664 14.368 5.428 1.00 98.19 401 LYS A N 1
ATOM 3148 C CA . LYS A 1 401 ? -13.186 15.497 4.631 1.00 98.19 401 LYS A CA 1
ATOM 3149 C C . LYS A 1 401 ? -11.726 15.745 4.994 1.00 98.19 401 LYS A C 1
ATOM 3151 O O . LYS A 1 401 ? -11.411 16.499 5.915 1.00 98.19 401 LYS A O 1
ATOM 3156 N N . LEU A 1 402 ? -10.840 15.035 4.307 1.00 97.94 402 LEU A N 1
ATOM 3157 C CA . LEU A 1 402 ? -9.421 14.955 4.635 1.00 97.94 402 LEU A CA 1
ATOM 3158 C C . LEU A 1 402 ? -8.570 15.551 3.519 1.00 97.94 402 LEU A C 1
ATOM 3160 O O . LEU A 1 402 ? -8.872 15.378 2.344 1.00 97.94 402 LEU A O 1
ATOM 3164 N N . ASN A 1 403 ? -7.469 16.190 3.891 1.00 97.75 403 ASN A N 1
ATOM 3165 C CA . ASN A 1 403 ? -6.444 16.679 2.988 1.00 97.75 403 ASN A CA 1
ATOM 3166 C C . ASN A 1 403 ? -5.107 16.024 3.336 1.00 97.75 403 ASN A C 1
ATOM 3168 O O . ASN A 1 403 ? -4.705 15.981 4.497 1.00 97.75 403 ASN A O 1
ATOM 3172 N N . LEU A 1 404 ? -4.408 15.517 2.330 1.00 96.50 404 LEU A N 1
ATOM 3173 C CA . LEU A 1 404 ? -3.081 14.935 2.468 1.00 96.50 404 LEU A CA 1
ATOM 3174 C C . LEU A 1 404 ? -2.100 15.757 1.635 1.00 96.50 404 LEU A C 1
ATOM 3176 O O . LEU A 1 404 ? -2.201 15.793 0.411 1.00 96.50 404 LEU A O 1
ATOM 3180 N N . HIS A 1 405 ? -1.136 16.377 2.308 1.00 95.38 405 HIS A N 1
ATOM 3181 C CA . HIS A 1 405 ? -0.023 17.066 1.669 1.00 95.38 405 HIS A CA 1
ATOM 3182 C C . HIS A 1 405 ? 1.211 16.162 1.674 1.00 95.38 405 HIS A C 1
ATOM 3184 O O . HIS A 1 405 ? 1.675 15.737 2.736 1.00 95.38 405 HIS A O 1
ATOM 3190 N N . VAL A 1 406 ? 1.739 15.866 0.489 1.00 93.31 406 VAL A N 1
ATOM 3191 C CA . VAL A 1 406 ? 2.880 14.973 0.272 1.00 93.31 406 VAL A CA 1
ATOM 3192 C C . VAL A 1 406 ? 4.049 15.764 -0.300 1.00 93.31 406 VAL A C 1
ATOM 3194 O O . VAL A 1 406 ? 3.952 16.367 -1.369 1.00 93.31 406 VAL A O 1
ATOM 3197 N N . THR A 1 407 ? 5.183 15.690 0.388 1.00 90.38 407 THR A N 1
ATOM 3198 C CA . THR A 1 407 ? 6.503 16.122 -0.080 1.00 90.38 407 THR A CA 1
ATOM 3199 C C . THR A 1 407 ? 7.492 14.951 0.046 1.00 90.38 407 THR A C 1
ATOM 3201 O O . THR A 1 407 ? 7.162 13.932 0.663 1.00 90.38 407 THR A O 1
ATOM 3204 N N . PRO A 1 408 ? 8.726 15.053 -0.485 1.00 84.69 408 PRO A N 1
ATOM 3205 C CA . PRO A 1 408 ? 9.718 13.982 -0.352 1.00 84.69 408 PRO A CA 1
ATOM 3206 C C . PRO A 1 408 ? 10.084 13.622 1.093 1.00 84.69 408 PRO A C 1
ATOM 3208 O O . PRO A 1 408 ? 10.538 12.510 1.340 1.00 84.69 408 PRO A O 1
ATOM 3211 N N . MET A 1 409 ? 9.920 14.551 2.040 1.00 83.75 409 MET A N 1
ATOM 3212 C CA . MET A 1 409 ? 10.314 14.359 3.442 1.00 83.75 409 MET A CA 1
ATOM 3213 C C . MET A 1 409 ? 9.128 14.289 4.405 1.00 83.75 409 MET A C 1
ATOM 3215 O O . MET A 1 409 ? 9.272 13.764 5.508 1.00 83.75 409 MET A O 1
ATOM 3219 N N . THR A 1 410 ? 7.971 14.834 4.025 1.00 87.06 410 THR A N 1
ATOM 3220 C CA . THR A 1 410 ? 6.814 14.965 4.913 1.00 87.06 410 THR A CA 1
ATOM 3221 C C . THR A 1 410 ? 5.531 14.510 4.233 1.00 87.06 410 THR A C 1
ATOM 3223 O O . THR A 1 410 ? 5.271 14.816 3.072 1.00 87.06 410 THR A O 1
ATOM 3226 N N . GLN A 1 411 ? 4.708 13.788 4.988 1.00 91.31 411 GLN A N 1
ATOM 3227 C CA . GLN A 1 411 ? 3.345 13.428 4.622 1.00 91.31 411 GLN A CA 1
ATOM 3228 C C . GLN A 1 411 ? 2.451 13.862 5.776 1.00 91.31 411 GLN A C 1
ATOM 3230 O O . GLN A 1 411 ? 2.525 13.290 6.870 1.00 91.31 411 GLN A O 1
ATOM 3235 N N . THR A 1 412 ? 1.672 14.913 5.536 1.00 93.81 412 THR A N 1
ATOM 3236 C CA . THR A 1 412 ? 0.815 15.549 6.537 1.00 93.81 412 THR A CA 1
ATOM 3237 C C . THR A 1 412 ? -0.638 15.308 6.171 1.00 93.81 412 THR A C 1
ATOM 3239 O O . THR A 1 412 ? -1.095 15.793 5.138 1.00 93.81 412 THR A O 1
ATOM 3242 N N . LEU A 1 413 ? -1.353 14.572 7.018 1.00 95.69 413 LEU A N 1
ATOM 3243 C CA . LEU A 1 413 ? -2.791 14.348 6.896 1.00 95.69 413 LEU A CA 1
ATOM 3244 C C . LEU A 1 413 ? -3.536 15.295 7.843 1.00 95.69 413 LEU A C 1
ATOM 3246 O O . LEU A 1 413 ? -3.268 15.287 9.043 1.00 95.69 413 LEU A O 1
ATOM 3250 N N . SER A 1 414 ? -4.477 16.077 7.325 1.00 97.19 414 SER A N 1
ATOM 3251 C CA . SER A 1 414 ? -5.321 16.967 8.124 1.00 97.19 414 SER A CA 1
ATOM 3252 C C . SER A 1 414 ? -6.788 16.920 7.707 1.00 97.19 414 SER A C 1
ATOM 3254 O O . SER A 1 414 ? -7.103 16.495 6.598 1.00 97.19 414 SER A O 1
ATOM 3256 N N . GLY A 1 415 ? -7.702 17.352 8.574 1.00 97.56 415 GLY A N 1
ATOM 3257 C CA . GLY A 1 415 ? -9.117 17.521 8.228 1.00 97.56 415 GLY A CA 1
ATOM 3258 C C . GLY A 1 415 ? -10.070 16.950 9.267 1.00 97.56 415 GLY A C 1
ATOM 3259 O O . GLY A 1 415 ? -9.696 16.752 10.420 1.00 97.56 415 GLY A O 1
ATOM 3260 N N . THR A 1 416 ? -11.307 16.690 8.851 1.00 98.25 416 THR A N 1
ATOM 3261 C CA . THR A 1 416 ? -12.377 16.246 9.748 1.00 98.25 416 THR A CA 1
ATOM 3262 C C . THR A 1 416 ? -12.929 14.883 9.338 1.00 98.25 416 THR A C 1
ATOM 3264 O O . THR A 1 416 ? -12.975 14.523 8.159 1.00 98.25 416 THR A O 1
ATOM 3267 N N . VAL A 1 417 ? -13.351 14.094 10.320 1.00 98.25 417 VAL A N 1
ATOM 3268 C CA . VAL A 1 417 ? -14.000 12.798 10.126 1.00 98.25 417 VAL A CA 1
ATOM 3269 C C . VAL A 1 417 ? -15.219 12.733 11.033 1.00 98.25 417 VAL A C 1
ATOM 3271 O O . VAL A 1 417 ? -15.093 12.669 12.252 1.00 98.25 417 VAL A O 1
ATOM 3274 N N . LEU A 1 418 ? -16.408 12.705 10.439 1.00 98.31 418 LEU A N 1
ATOM 3275 C CA . LEU A 1 418 ? -17.642 12.426 11.168 1.00 98.31 418 LEU A CA 1
ATOM 3276 C C . LEU A 1 418 ? -17.906 10.917 11.164 1.00 98.31 418 LEU A C 1
ATOM 3278 O O . LEU A 1 418 ? -17.816 10.277 10.117 1.00 98.31 418 LEU A O 1
ATOM 3282 N N . VAL A 1 419 ? -18.292 10.354 12.306 1.00 98.19 419 VAL A N 1
ATOM 3283 C CA . VAL A 1 419 ? -18.740 8.960 12.441 1.00 98.19 419 VAL A CA 1
ATOM 3284 C C . VAL A 1 419 ? -20.263 8.946 12.612 1.00 98.19 419 VAL A C 1
ATOM 3286 O O . VAL A 1 419 ? -20.756 8.906 13.740 1.00 98.19 419 VAL A O 1
ATOM 3289 N N . PRO A 1 420 ? -21.060 9.012 11.526 1.00 97.19 420 PRO A N 1
ATOM 3290 C CA . PRO A 1 420 ? -22.520 9.082 11.631 1.00 97.19 420 PRO A CA 1
ATOM 3291 C C . PRO A 1 420 ? -23.142 7.826 12.258 1.00 97.19 420 PRO A C 1
ATOM 3293 O O . PRO A 1 420 ? -24.166 7.917 12.943 1.00 97.19 420 PRO A O 1
ATOM 3296 N N . TYR A 1 421 ? -22.532 6.662 12.027 1.00 97.25 421 TYR A N 1
ATOM 3297 C CA . TYR A 1 421 ? -22.990 5.369 12.517 1.00 97.25 421 TYR A CA 1
ATOM 3298 C C . TYR A 1 421 ? -21.803 4.481 12.878 1.00 97.25 421 TYR A C 1
ATOM 3300 O O . TYR A 1 421 ? -20.871 4.317 12.088 1.00 97.25 421 TYR A O 1
ATOM 3308 N N . ALA A 1 422 ? -21.881 3.856 14.049 1.00 97.50 422 ALA A N 1
ATOM 3309 C CA . ALA A 1 422 ? -21.012 2.745 14.383 1.00 97.50 422 ALA A CA 1
ATOM 3310 C C . ALA A 1 422 ? -21.696 1.771 15.347 1.00 97.50 422 ALA A C 1
ATOM 3312 O O . ALA A 1 422 ? -22.477 2.168 16.206 1.00 97.50 422 ALA A O 1
ATOM 3313 N N . GLU A 1 423 ? -21.372 0.491 15.224 1.00 96.31 423 GLU A N 1
ATOM 3314 C CA . GLU A 1 423 ? -21.745 -0.569 16.152 1.00 96.31 423 GLU A CA 1
ATOM 3315 C C . GLU A 1 423 ? -20.455 -1.237 16.632 1.00 96.31 423 GLU A C 1
ATOM 3317 O O . GLU A 1 423 ? -19.769 -1.915 15.864 1.00 96.31 423 GLU A O 1
ATOM 3322 N N . ILE A 1 424 ? -20.105 -1.005 17.898 1.00 93.56 424 ILE A N 1
ATOM 3323 C CA . ILE A 1 424 ? -18.879 -1.501 18.524 1.00 93.56 424 ILE A CA 1
ATOM 3324 C C . ILE A 1 424 ? -19.260 -2.608 19.503 1.00 93.56 424 ILE A C 1
ATOM 3326 O O . ILE A 1 424 ? -19.698 -2.345 20.625 1.00 93.56 424 ILE A O 1
ATOM 3330 N N . LYS A 1 425 ? -19.099 -3.855 19.065 1.00 89.88 425 LYS A N 1
ATOM 3331 C CA . LYS A 1 425 ? -19.435 -5.069 19.812 1.00 89.88 425 LYS A CA 1
ATOM 3332 C C . LYS A 1 425 ? -18.316 -6.116 19.670 1.00 89.88 425 LYS A C 1
ATOM 3334 O O . LYS A 1 425 ? -18.543 -7.176 19.080 1.00 89.88 425 LYS A O 1
ATOM 3339 N N . PRO A 1 426 ? -17.104 -5.834 20.186 1.00 81.06 426 PRO A N 1
ATOM 3340 C CA . PRO A 1 426 ? -16.019 -6.802 20.221 1.00 81.06 426 PRO A CA 1
ATOM 3341 C C . PRO A 1 426 ? -16.488 -8.098 20.866 1.00 81.06 426 PRO A C 1
ATOM 3343 O O . PRO A 1 426 ? -17.221 -8.093 21.863 1.00 81.06 426 PRO A O 1
ATOM 3346 N N . ARG A 1 427 ? -16.068 -9.221 20.291 1.00 66.06 427 ARG A N 1
ATOM 3347 C CA . ARG A 1 427 ? -16.392 -10.526 20.857 1.00 66.06 427 ARG A CA 1
ATOM 3348 C C . ARG A 1 427 ? -15.619 -10.691 22.159 1.00 66.06 427 ARG A C 1
ATOM 3350 O O . ARG A 1 427 ? -14.404 -10.527 22.210 1.00 66.06 427 ARG A O 1
ATOM 3357 N N . SER A 1 428 ? -16.328 -11.050 23.220 1.00 54.09 428 SER A N 1
ATOM 3358 C CA . SER A 1 428 ? -15.706 -11.655 24.387 1.00 54.09 428 SER A CA 1
ATOM 3359 C C . SER A 1 428 ? -15.435 -13.122 24.087 1.00 54.09 428 SER A C 1
ATOM 3361 O O . SER A 1 428 ? -16.338 -13.858 23.685 1.00 54.09 428 SER A O 1
ATOM 3363 N N . PHE A 1 429 ? -14.185 -13.542 24.237 1.00 51.88 429 PHE A N 1
ATOM 3364 C CA . PHE A 1 429 ? -13.787 -14.912 23.950 1.00 51.88 429 PHE A CA 1
ATOM 3365 C C . PHE A 1 429 ? -14.159 -15.820 25.121 1.00 51.88 429 PHE A C 1
ATOM 3367 O O . PHE A 1 429 ? -13.684 -15.626 26.231 1.00 51.88 429 PHE A O 1
ATOM 3374 N N . HIS A 1 430 ? -14.978 -16.831 24.834 1.00 38.22 430 HIS A N 1
ATOM 3375 C CA . HIS A 1 430 ? -15.197 -17.990 25.702 1.00 38.22 430 HIS A CA 1
ATOM 3376 C C . HIS A 1 430 ? -14.327 -19.199 25.287 1.00 38.22 430 HIS A C 1
ATOM 3378 O O . HIS A 1 430 ? -14.349 -20.224 25.957 1.00 38.22 430 HIS A O 1
ATOM 3384 N N . ASN A 1 431 ? -13.565 -19.091 24.183 1.00 39.53 431 ASN A N 1
ATOM 3385 C CA . ASN A 1 431 ? -12.778 -20.182 23.576 1.00 39.53 431 ASN A CA 1
ATOM 3386 C C . ASN A 1 431 ? -11.276 -19.863 23.505 1.00 39.53 431 ASN A C 1
ATOM 3388 O O . ASN A 1 431 ? -10.618 -20.101 22.492 1.00 39.53 431 ASN A O 1
ATOM 3392 N N . SER A 1 432 ? -10.728 -19.267 24.553 1.00 43.22 432 SER A N 1
ATOM 3393 C CA . SER A 1 432 ? -9.289 -19.065 24.687 1.00 43.22 432 SER A CA 1
ATOM 3394 C C . SER A 1 432 ? -8.690 -20.214 25.484 1.00 43.22 432 SER A C 1
ATOM 3396 O O . SER A 1 432 ? -9.161 -20.550 26.567 1.00 43.22 432 SER A O 1
ATOM 3398 N N . ILE A 1 433 ? -7.631 -20.814 24.948 1.00 43.47 433 ILE A N 1
ATOM 3399 C CA . ILE A 1 433 ? -6.768 -21.694 25.730 1.00 43.47 433 ILE A CA 1
ATOM 3400 C C . ILE A 1 433 ? -6.146 -20.799 26.810 1.00 43.47 433 ILE A C 1
ATOM 3402 O O . ILE A 1 433 ? -5.410 -19.866 26.479 1.00 43.47 433 ILE A O 1
ATOM 3406 N N . SER A 1 434 ? -6.486 -21.037 28.079 1.00 48.16 434 SER A N 1
ATOM 3407 C CA . SER A 1 434 ? -5.821 -20.374 29.203 1.00 48.16 434 SER A CA 1
ATOM 3408 C C . SER A 1 434 ? -4.352 -20.773 29.156 1.00 48.16 434 SER A C 1
ATOM 3410 O O . SER A 1 434 ? -4.032 -21.960 29.219 1.00 48.16 434 SER A O 1
ATOM 3412 N N . ILE A 1 435 ? -3.457 -19.801 29.001 1.00 46.03 435 ILE A N 1
ATOM 3413 C CA . ILE A 1 435 ? -2.025 -20.086 28.972 1.00 46.03 435 ILE A CA 1
ATOM 3414 C C . ILE A 1 435 ? -1.578 -20.326 30.423 1.00 46.03 435 ILE A C 1
ATOM 3416 O O . ILE A 1 435 ? -1.829 -19.470 31.271 1.00 46.03 435 ILE A O 1
ATOM 3420 N N . PRO A 1 436 ? -0.941 -21.465 30.752 1.00 46.91 436 PRO A N 1
ATOM 3421 C CA . PRO A 1 436 ? -0.291 -21.635 32.048 1.00 46.91 436 PRO A CA 1
ATOM 3422 C C . PRO A 1 436 ? 0.819 -20.589 32.230 1.00 46.91 436 PRO A C 1
ATOM 3424 O O . PRO A 1 436 ? 1.527 -20.288 31.272 1.00 46.91 436 PRO A O 1
ATOM 3427 N N . ASP A 1 437 ? 1.048 -20.107 33.453 1.00 41.94 437 ASP A N 1
ATOM 3428 C CA . ASP A 1 437 ? 2.028 -19.046 33.775 1.00 41.94 437 ASP A CA 1
ATOM 3429 C C . ASP A 1 437 ? 3.496 -19.330 33.352 1.00 41.94 437 ASP A C 1
ATOM 3431 O O . ASP A 1 437 ? 4.358 -18.467 33.495 1.00 41.94 437 ASP A O 1
ATOM 3435 N N . ASP A 1 438 ? 3.802 -20.522 32.822 1.00 43.59 438 ASP A N 1
ATOM 3436 C CA . ASP A 1 438 ? 5.153 -21.009 32.495 1.00 43.59 438 ASP A CA 1
ATOM 3437 C C . ASP A 1 438 ? 5.441 -21.112 30.976 1.00 43.59 438 ASP A C 1
ATOM 3439 O O . ASP A 1 438 ? 6.356 -21.811 30.531 1.00 43.59 438 ASP A O 1
ATOM 3443 N N . VAL A 1 439 ? 4.658 -20.438 30.125 1.00 42.38 439 VAL A N 1
ATOM 3444 C CA . VAL A 1 439 ? 4.911 -20.444 28.673 1.00 42.38 439 VAL A CA 1
ATOM 3445 C C . VAL A 1 439 ? 5.961 -19.401 28.286 1.00 42.38 439 VAL A C 1
ATOM 3447 O O . VAL A 1 439 ? 5.717 -18.197 28.243 1.00 42.38 439 VAL A O 1
ATOM 3450 N N . VAL A 1 440 ? 7.151 -19.892 27.932 1.00 46.53 440 VAL A N 1
ATOM 3451 C CA . VAL A 1 440 ? 8.254 -19.089 27.390 1.00 46.53 440 VAL A CA 1
ATOM 3452 C C . VAL A 1 440 ? 8.166 -19.037 25.860 1.00 46.53 440 VAL A C 1
ATOM 3454 O O . VAL A 1 440 ? 8.328 -20.048 25.173 1.00 46.53 440 VAL A O 1
ATOM 3457 N N . TYR A 1 441 ? 7.953 -17.843 25.302 1.00 46.00 441 TYR A N 1
ATOM 3458 C CA . TYR A 1 441 ? 7.917 -17.609 23.854 1.00 46.00 441 TYR A CA 1
ATOM 3459 C C . TYR A 1 441 ? 9.285 -17.886 23.207 1.00 46.00 441 TYR A C 1
ATOM 3461 O O . TYR A 1 441 ? 10.246 -17.147 23.421 1.00 46.00 441 TYR A O 1
ATOM 3469 N N . LYS A 1 442 ? 9.383 -18.933 22.374 1.00 44.56 442 LYS A N 1
ATOM 3470 C CA . LYS A 1 442 ? 10.647 -19.344 21.727 1.00 44.56 442 LYS A CA 1
ATOM 3471 C C . LYS A 1 442 ? 10.977 -18.616 20.418 1.00 44.56 442 LYS A C 1
ATOM 3473 O O . LYS A 1 442 ? 12.092 -18.756 19.921 1.00 44.56 442 LYS A O 1
ATOM 3478 N N . ARG A 1 443 ? 10.053 -17.838 19.843 1.00 38.81 443 ARG A N 1
ATOM 3479 C CA . ARG A 1 443 ? 10.309 -17.089 18.602 1.00 38.81 443 ARG A CA 1
ATOM 3480 C C . ARG A 1 443 ? 9.381 -15.878 18.494 1.00 38.81 443 ARG A C 1
ATOM 3482 O O . ARG A 1 443 ? 8.192 -16.033 18.254 1.00 38.81 443 ARG A O 1
ATOM 3489 N N . LYS A 1 444 ? 9.931 -14.670 18.657 1.00 39.72 444 LYS A N 1
ATOM 3490 C CA . LYS A 1 444 ? 9.294 -13.448 18.150 1.00 39.72 444 LYS A CA 1
ATOM 3491 C C . LYS A 1 444 ? 9.460 -13.476 16.637 1.00 39.72 444 LYS A C 1
ATOM 3493 O O . LYS A 1 444 ? 10.583 -13.332 16.152 1.00 39.72 444 LYS A O 1
ATOM 3498 N N . GLU A 1 445 ? 8.382 -13.709 15.897 1.00 47.41 445 GLU A N 1
ATOM 3499 C CA . GLU A 1 445 ? 8.385 -13.339 14.485 1.00 47.41 445 GLU A CA 1
ATOM 3500 C C . GLU A 1 445 ? 8.711 -11.850 14.402 1.00 47.41 445 GLU A C 1
ATOM 3502 O O . GLU A 1 445 ? 8.170 -11.030 15.149 1.00 47.41 445 GLU A O 1
ATOM 3507 N N . LYS A 1 446 ? 9.689 -11.518 13.561 1.00 40.84 446 LYS A N 1
ATOM 3508 C CA . LYS A 1 446 ? 10.067 -10.133 13.314 1.00 40.84 446 LYS A CA 1
ATOM 3509 C C . LYS A 1 446 ? 8.831 -9.485 12.681 1.00 40.84 446 LYS A C 1
ATOM 3511 O O . LYS A 1 446 ? 8.423 -9.964 11.623 1.00 40.84 446 LYS A O 1
ATOM 3516 N N . PRO A 1 447 ? 8.200 -8.478 13.312 1.00 46.28 447 PRO A N 1
ATOM 3517 C CA . PRO A 1 447 ? 7.049 -7.826 12.711 1.00 46.28 447 PRO A CA 1
ATOM 3518 C C . PRO A 1 447 ? 7.471 -7.323 11.334 1.00 46.28 447 PRO A C 1
ATOM 3520 O O . PRO A 1 447 ? 8.513 -6.675 11.199 1.00 46.28 447 PRO A O 1
ATOM 3523 N N . SER A 1 448 ? 6.699 -7.700 10.315 1.00 49.28 448 SER A N 1
ATOM 3524 C CA . SER A 1 448 ? 6.905 -7.194 8.963 1.00 49.28 448 SER A CA 1
ATOM 3525 C C . SER A 1 448 ? 6.897 -5.663 9.041 1.00 49.28 448 SER A C 1
ATOM 3527 O O . SER A 1 448 ? 6.034 -5.120 9.740 1.00 49.28 448 SER A O 1
ATOM 3529 N N . PRO A 1 449 ? 7.864 -4.957 8.431 1.00 42.16 449 PRO A N 1
ATOM 3530 C CA . PRO A 1 449 ? 7.943 -3.508 8.543 1.00 42.16 449 PRO A CA 1
ATOM 3531 C C . PRO A 1 449 ? 6.617 -2.893 8.091 1.00 42.16 449 PRO A C 1
ATOM 3533 O O . PRO A 1 449 ? 6.203 -3.055 6.943 1.00 42.16 449 PRO A O 1
ATOM 3536 N N . ALA A 1 450 ? 5.930 -2.217 9.013 1.00 47.25 450 ALA A N 1
ATOM 3537 C CA . ALA A 1 450 ? 4.725 -1.477 8.687 1.00 47.25 450 ALA A CA 1
ATOM 3538 C C . ALA A 1 450 ? 5.120 -0.327 7.754 1.00 47.25 450 ALA A C 1
ATOM 3540 O O . ALA A 1 450 ? 5.932 0.527 8.122 1.00 47.25 450 ALA A O 1
ATOM 3541 N N . PHE A 1 451 ? 4.560 -0.306 6.544 1.00 44.88 451 PHE A N 1
ATOM 3542 C CA . PHE A 1 451 ? 4.657 0.849 5.657 1.00 44.88 451 PHE A CA 1
ATOM 3543 C C . PHE A 1 451 ? 3.966 2.031 6.343 1.00 44.88 451 PHE A C 1
ATOM 3545 O O . PHE A 1 451 ? 2.747 2.177 6.290 1.00 44.88 451 PHE A O 1
ATOM 3552 N N . THR A 1 452 ? 4.745 2.860 7.034 1.00 53.50 452 THR A N 1
ATOM 3553 C CA . THR A 1 452 ? 4.225 4.054 7.699 1.00 53.50 452 THR A CA 1
ATOM 3554 C C . THR A 1 452 ? 4.314 5.190 6.692 1.00 53.50 452 THR A C 1
ATOM 3556 O O . THR A 1 452 ? 5.352 5.828 6.556 1.00 53.50 452 THR A O 1
ATOM 3559 N N . LEU A 1 453 ? 3.251 5.364 5.902 1.00 62.94 453 LEU A N 1
ATOM 3560 C CA . LEU A 1 453 ? 3.204 6.368 4.832 1.00 62.94 453 LEU A CA 1
ATOM 3561 C C . LEU A 1 453 ? 2.943 7.790 5.361 1.00 62.94 453 LEU A C 1
ATOM 3563 O O . LEU A 1 453 ? 3.141 8.754 4.632 1.00 62.94 453 LEU A O 1
ATOM 3567 N N . ILE A 1 454 ? 2.461 7.915 6.603 1.00 75.81 454 ILE A N 1
ATOM 3568 C CA . ILE A 1 454 ? 2.019 9.175 7.208 1.00 75.81 454 ILE A CA 1
ATOM 3569 C C . ILE A 1 454 ? 2.850 9.445 8.458 1.00 75.81 454 ILE A C 1
ATOM 3571 O O . ILE A 1 454 ? 2.811 8.673 9.418 1.00 75.81 454 ILE A O 1
ATOM 3575 N N . ASN A 1 455 ? 3.569 10.566 8.457 1.00 85.38 455 ASN A N 1
ATOM 3576 C CA . ASN A 1 455 ? 4.452 10.936 9.563 1.00 85.38 455 ASN A CA 1
ATOM 3577 C C . ASN A 1 455 ? 3.860 12.046 10.441 1.00 85.38 455 ASN A C 1
ATOM 3579 O O . ASN A 1 455 ? 4.189 12.090 11.629 1.00 85.38 455 ASN A O 1
ATOM 3583 N N . ASN A 1 456 ? 2.956 12.868 9.890 1.00 91.12 456 ASN A N 1
ATOM 3584 C CA . ASN A 1 456 ? 2.245 13.928 10.603 1.00 91.12 456 ASN A CA 1
ATOM 3585 C C . ASN A 1 456 ? 0.723 13.794 10.418 1.00 91.12 456 ASN A C 1
ATOM 3587 O O . ASN A 1 456 ? 0.250 13.613 9.295 1.00 91.12 456 ASN A O 1
ATOM 3591 N N . MET A 1 457 ? -0.040 13.922 11.504 1.00 93.25 457 MET A N 1
ATOM 3592 C CA . MET A 1 457 ? -1.510 13.895 11.483 1.00 93.25 457 MET A CA 1
ATOM 3593 C C . MET A 1 457 ? -2.097 15.000 12.359 1.00 93.25 457 MET A C 1
ATOM 3595 O O . MET A 1 457 ? -1.575 15.244 13.446 1.00 93.25 457 MET A O 1
ATOM 3599 N N . ASP A 1 458 ? -3.179 15.621 11.891 1.00 95.50 458 ASP A N 1
ATOM 3600 C CA . ASP A 1 458 ? -3.988 16.604 12.621 1.00 95.50 458 ASP A CA 1
ATOM 3601 C C . ASP A 1 458 ? -5.475 16.452 12.229 1.00 95.50 458 ASP A C 1
ATOM 3603 O O . ASP A 1 458 ? -5.929 17.021 11.235 1.00 95.50 458 ASP A O 1
ATOM 3607 N N . ILE A 1 459 ? -6.207 15.586 12.936 1.00 97.25 459 ILE A N 1
ATOM 3608 C CA . ILE A 1 459 ? -7.565 15.151 12.563 1.00 97.25 459 ILE A CA 1
ATOM 3609 C C . ILE A 1 459 ? -8.576 15.492 13.654 1.00 97.25 459 ILE A C 1
ATOM 3611 O O . ILE A 1 459 ? -8.409 15.070 14.798 1.00 97.25 459 ILE A O 1
ATOM 3615 N N . ASP A 1 460 ? -9.673 16.142 13.276 1.00 98.06 460 ASP A N 1
ATOM 3616 C CA . ASP A 1 460 ? -10.865 16.281 14.114 1.00 98.06 460 ASP A CA 1
ATOM 3617 C C . ASP A 1 460 ? -11.829 15.120 13.862 1.00 98.06 460 ASP A C 1
ATOM 3619 O O . ASP A 1 460 ? -12.346 14.940 12.760 1.00 98.06 460 ASP A O 1
ATOM 3623 N N . LEU A 1 461 ? -12.082 14.322 14.889 1.00 97.56 461 LEU A N 1
ATOM 3624 C CA . LEU A 1 461 ? -13.010 13.203 14.876 1.00 97.56 461 LEU A CA 1
ATOM 3625 C C . LEU A 1 461 ? -14.268 13.577 15.663 1.00 97.56 461 LEU A C 1
ATOM 3627 O O . LEU A 1 461 ? -14.188 13.888 16.849 1.00 97.56 461 LEU A O 1
ATOM 3631 N N . GLU A 1 462 ? -15.428 13.490 15.025 1.00 97.81 462 GLU A N 1
ATOM 3632 C CA . GLU A 1 462 ? -16.726 13.794 15.632 1.00 97.81 462 GLU A CA 1
ATOM 3633 C C . GLU A 1 462 ? -17.618 12.550 15.645 1.00 97.81 462 GLU A C 1
ATOM 3635 O O . GLU A 1 462 ? -17.757 11.851 14.636 1.00 97.81 462 GLU A O 1
ATOM 3640 N N . MET A 1 463 ? -18.232 12.260 16.792 1.00 97.62 463 MET A N 1
ATOM 3641 C CA . MET A 1 463 ? -19.163 11.142 16.939 1.00 97.62 463 MET A CA 1
ATOM 3642 C C . MET A 1 463 ? -20.590 11.571 16.595 1.00 97.62 463 MET A C 1
ATOM 3644 O O . MET A 1 463 ? -21.093 12.578 17.077 1.00 97.62 463 MET A O 1
ATOM 3648 N N . GLY A 1 464 ? -21.277 10.778 15.775 1.00 95.38 464 GLY A N 1
ATOM 3649 C CA . GLY A 1 464 ? -22.681 10.994 15.447 1.00 95.38 464 GLY A CA 1
ATOM 3650 C C . GLY A 1 464 ? -23.651 10.387 16.465 1.00 95.38 464 GLY A C 1
ATOM 3651 O O . GLY A 1 464 ? -23.308 9.607 17.352 1.00 95.38 464 GLY A O 1
ATOM 3652 N N . LYS A 1 465 ? -24.949 10.644 16.265 1.00 94.31 465 LYS A N 1
ATOM 3653 C CA . LYS A 1 465 ? -26.024 10.154 17.151 1.00 94.31 465 LYS A CA 1
ATOM 3654 C C . LYS A 1 465 ? -26.305 8.645 17.067 1.00 94.31 465 LYS A C 1
ATOM 3656 O O . LYS A 1 465 ? -27.199 8.160 17.759 1.00 94.31 465 LYS A O 1
ATOM 3661 N N . LYS A 1 466 ? -25.620 7.876 16.222 1.00 96.38 466 LYS A N 1
ATOM 3662 C CA . LYS A 1 466 ? -25.842 6.423 16.093 1.00 96.38 466 LYS A CA 1
ATOM 3663 C C . LYS A 1 466 ? -24.556 5.620 16.288 1.00 96.38 466 LYS A C 1
ATOM 3665 O O . LYS A 1 466 ? -24.363 4.595 15.643 1.00 96.38 466 LYS A O 1
ATOM 3670 N N . VAL A 1 467 ? -23.680 6.092 17.172 1.00 97.44 467 VAL A N 1
ATOM 3671 C CA . VAL A 1 467 ? -22.480 5.369 17.605 1.00 97.44 467 VAL A CA 1
ATOM 3672 C C . VAL A 1 467 ? -22.831 4.551 18.846 1.00 97.44 467 VAL A C 1
ATOM 3674 O O . VAL A 1 467 ? -22.866 5.076 19.953 1.00 97.44 467 VAL A O 1
ATOM 3677 N N . ALA A 1 468 ? -23.156 3.275 18.665 1.00 96.88 468 ALA A N 1
ATOM 3678 C CA . ALA A 1 468 ? -23.518 2.355 19.736 1.00 96.88 468 ALA A CA 1
ATOM 3679 C C . ALA A 1 468 ? -22.301 1.552 20.214 1.00 96.88 468 ALA A C 1
ATOM 3681 O O . ALA A 1 468 ? -21.534 1.015 19.410 1.00 96.88 468 ALA A O 1
ATOM 3682 N N . ILE A 1 469 ? -22.162 1.417 21.532 1.00 93.94 469 ILE A N 1
ATOM 3683 C CA . ILE A 1 469 ? -21.120 0.617 22.176 1.00 93.94 469 ILE A CA 1
ATOM 3684 C C . ILE A 1 469 ? -21.749 -0.483 23.032 1.00 93.94 469 ILE A C 1
ATOM 3686 O O . ILE A 1 469 ? -22.694 -0.241 23.783 1.00 93.94 469 ILE A O 1
ATOM 3690 N N . ASN A 1 470 ? -21.226 -1.703 22.910 1.00 90.19 470 ASN A N 1
ATOM 3691 C CA . ASN A 1 470 ? -21.598 -2.864 23.711 1.00 90.19 470 ASN A CA 1
ATOM 3692 C C . ASN A 1 470 ? -20.343 -3.685 24.040 1.00 90.19 470 ASN A C 1
ATOM 3694 O O . ASN A 1 470 ? -19.937 -4.561 23.276 1.00 90.19 470 ASN A O 1
ATOM 3698 N N . VAL A 1 471 ? -19.702 -3.365 25.164 1.00 82.75 471 VAL A N 1
ATOM 3699 C CA . VAL A 1 471 ? -18.379 -3.891 25.532 1.00 82.75 471 VAL A CA 1
ATOM 3700 C C . VAL A 1 471 ? -18.355 -4.218 27.019 1.00 82.75 471 VAL A C 1
ATOM 3702 O O . VAL A 1 471 ? -18.608 -3.343 27.835 1.00 82.75 471 VAL A O 1
ATOM 3705 N N . LYS A 1 472 ? -17.999 -5.453 27.402 1.00 75.25 472 LYS A N 1
ATOM 3706 C CA . LYS A 1 472 ? -17.739 -5.839 28.810 1.00 75.25 472 LYS A CA 1
ATOM 3707 C C . LYS A 1 472 ? -18.804 -5.345 29.815 1.00 75.25 472 LYS A C 1
ATOM 3709 O O . LYS A 1 472 ? -18.480 -4.812 30.872 1.00 75.25 472 LYS A O 1
ATOM 3714 N N . GLY A 1 473 ? -20.084 -5.490 29.467 1.00 78.62 473 GLY A N 1
ATOM 3715 C CA . GLY A 1 473 ? -21.215 -5.077 30.309 1.00 78.62 473 GLY A CA 1
ATOM 3716 C C . GLY A 1 473 ? -21.656 -3.617 30.148 1.00 78.62 473 GLY A C 1
ATOM 3717 O O . GLY A 1 473 ? -22.767 -3.296 30.560 1.00 78.62 473 GLY A O 1
ATOM 3718 N N . LEU A 1 474 ? -20.854 -2.754 29.515 1.00 87.56 474 LEU A N 1
ATOM 3719 C CA . LEU A 1 474 ? -21.256 -1.408 29.100 1.00 87.56 474 LEU A CA 1
ATOM 3720 C C . LEU A 1 474 ? -22.135 -1.490 27.851 1.00 87.56 474 LEU A C 1
ATOM 3722 O O . LEU A 1 474 ? -21.721 -2.076 26.852 1.00 87.56 474 LEU A O 1
ATOM 3726 N N . LYS A 1 475 ? -23.304 -0.852 27.889 1.00 92.94 475 LYS A N 1
ATOM 3727 C CA . LYS A 1 475 ? -24.166 -0.605 26.729 1.00 92.94 475 LYS A CA 1
ATOM 3728 C C . LYS A 1 475 ? -24.597 0.850 26.710 1.00 92.94 475 LYS A C 1
ATOM 3730 O O . LYS A 1 475 ? -25.073 1.339 27.724 1.00 92.94 475 LYS A O 1
ATOM 3735 N N . GLY A 1 476 ? -24.485 1.524 25.577 1.00 94.56 476 GLY A N 1
ATOM 3736 C CA . GLY A 1 476 ? -24.941 2.907 25.441 1.00 94.56 476 GLY A CA 1
ATOM 3737 C C . GLY A 1 476 ? -24.585 3.485 24.085 1.00 94.56 476 GLY A C 1
ATOM 3738 O O . GLY A 1 476 ? -24.163 2.754 23.184 1.00 94.56 476 GLY A O 1
ATOM 3739 N N . HIS A 1 477 ? -24.723 4.800 23.957 1.00 96.31 477 HIS A N 1
ATOM 3740 C CA . HIS A 1 477 ? -24.257 5.519 22.779 1.00 96.31 477 HIS A CA 1
ATOM 3741 C C . HIS A 1 477 ? -23.102 6.442 23.137 1.00 96.31 477 HIS A C 1
ATOM 3743 O O . HIS A 1 477 ? -23.141 7.107 24.167 1.00 96.31 477 HIS A O 1
ATOM 3749 N N . LEU A 1 478 ? -22.088 6.476 22.282 1.00 95.31 478 LEU A N 1
ATOM 3750 C CA . LEU A 1 478 ? -20.959 7.383 22.404 1.00 95.31 478 LEU A CA 1
ATOM 3751 C C . LEU A 1 478 ? -21.299 8.723 21.742 1.00 95.31 478 LEU A C 1
ATOM 3753 O O . LEU A 1 478 ? -21.974 8.755 20.712 1.00 95.31 478 LEU A O 1
ATOM 3757 N N . ASP A 1 479 ? -20.817 9.804 22.334 1.00 94.88 479 ASP A N 1
ATOM 3758 C CA . ASP A 1 479 ? -20.919 11.173 21.835 1.00 94.88 479 ASP A CA 1
ATOM 3759 C C . ASP A 1 479 ? -19.604 11.922 22.116 1.00 94.88 479 ASP A C 1
ATOM 3761 O O . ASP A 1 479 ? -18.788 11.461 22.920 1.00 94.88 479 ASP A O 1
ATOM 3765 N N . GLY A 1 480 ? -19.398 13.068 21.475 1.00 96.00 480 GLY A N 1
ATOM 3766 C CA . GLY A 1 480 ? -18.257 13.953 21.695 1.00 96.00 480 GLY A CA 1
ATOM 3767 C C . GLY A 1 480 ? -17.294 14.065 20.514 1.00 96.00 480 GLY A C 1
ATOM 3768 O O . GLY A 1 480 ? -17.529 13.549 19.417 1.00 96.00 480 GLY A O 1
ATOM 3769 N N . THR A 1 481 ? -16.197 14.779 20.755 1.00 97.25 481 THR A N 1
ATOM 3770 C CA . THR A 1 481 ? -15.206 15.152 19.742 1.00 97.25 481 THR A CA 1
ATOM 3771 C C . THR A 1 481 ? -13.791 14.887 20.233 1.00 97.25 481 THR A C 1
ATOM 3773 O O . THR A 1 481 ? -13.476 15.029 21.418 1.00 97.25 481 THR A O 1
ATOM 3776 N N . LEU A 1 482 ? -12.920 14.500 19.302 1.00 96.81 482 LEU A N 1
ATOM 3777 C CA . LEU A 1 482 ? -11.506 14.262 19.552 1.00 96.81 482 LEU A CA 1
ATOM 3778 C C . LEU A 1 482 ? -10.644 14.937 18.500 1.00 96.81 482 LEU A C 1
ATOM 3780 O O . LEU A 1 482 ? -10.820 14.720 17.310 1.00 96.81 482 LEU A O 1
ATOM 3784 N N . HIS A 1 483 ? -9.645 15.671 18.957 1.00 97.56 483 HIS A N 1
ATOM 3785 C CA . HIS A 1 483 ? -8.608 16.250 18.126 1.00 97.56 483 HIS A CA 1
ATOM 3786 C C . HIS A 1 483 ? -7.340 15.403 18.244 1.00 97.56 483 HIS A C 1
ATOM 3788 O O . HIS A 1 483 ? -6.736 15.317 19.317 1.00 97.56 483 HIS A O 1
ATOM 3794 N N . ILE A 1 484 ? -6.960 14.733 17.162 1.00 95.69 484 ILE A N 1
ATOM 3795 C CA . ILE A 1 484 ? -5.903 13.722 17.118 1.00 95.69 484 ILE A CA 1
ATOM 3796 C C . ILE A 1 484 ? -4.662 14.317 16.455 1.00 95.69 484 ILE A C 1
ATOM 3798 O O . ILE A 1 484 ? -4.731 14.764 15.312 1.00 95.69 484 ILE A O 1
ATOM 3802 N N . LYS A 1 485 ? -3.512 14.257 17.140 1.00 93.69 485 LYS A N 1
ATOM 3803 C CA . LYS A 1 485 ? -2.222 14.737 16.625 1.00 93.69 485 LYS A CA 1
ATOM 3804 C C . LYS A 1 485 ? -1.131 13.678 16.642 1.00 93.69 485 LYS A C 1
ATOM 3806 O O . LYS A 1 485 ? -0.974 12.938 17.613 1.00 93.69 485 LYS A O 1
ATOM 3811 N N . GLN A 1 486 ? -0.309 13.678 15.597 1.00 89.62 486 GLN A N 1
ATOM 3812 C CA . GLN A 1 486 ? 0.937 12.912 15.516 1.00 89.62 486 GLN A CA 1
ATOM 3813 C C . GLN A 1 486 ? 2.023 13.749 14.828 1.00 89.62 486 GLN A C 1
ATOM 3815 O O . GLN A 1 486 ? 1.743 14.412 13.832 1.00 89.62 486 GLN A O 1
ATOM 3820 N N . SER A 1 487 ? 3.263 13.688 15.326 1.00 85.44 487 SER A N 1
ATOM 3821 C CA . SER A 1 487 ? 4.441 14.313 14.699 1.00 85.44 487 SER A CA 1
ATOM 3822 C C . SER A 1 487 ? 5.632 13.349 14.695 1.00 85.44 487 SER A C 1
ATOM 3824 O O . SER A 1 487 ? 5.907 12.722 15.718 1.00 85.44 487 SER A O 1
ATOM 3826 N N . GLN A 1 488 ? 6.338 13.216 13.567 1.00 69.12 488 GLN A N 1
ATOM 3827 C CA . GLN A 1 488 ? 7.624 12.497 13.450 1.00 69.12 488 GLN A CA 1
ATOM 3828 C C . GLN A 1 488 ? 7.632 11.061 14.030 1.00 69.12 488 GLN A C 1
ATOM 3830 O O . GLN A 1 488 ? 8.534 10.695 14.777 1.00 69.12 488 GLN A O 1
ATOM 3835 N N . GLN A 1 489 ? 6.620 10.243 13.701 1.00 63.28 489 GLN A N 1
ATOM 3836 C CA . GLN A 1 489 ? 6.499 8.836 14.156 1.00 63.28 489 GLN A CA 1
ATOM 3837 C C . GLN A 1 489 ? 6.446 8.649 15.692 1.00 63.28 489 GLN A C 1
ATOM 3839 O O . GLN A 1 489 ? 6.679 7.552 16.202 1.00 63.28 489 GLN A O 1
ATOM 3844 N N . SER A 1 490 ? 6.116 9.708 16.441 1.00 67.88 490 SER A N 1
ATOM 3845 C CA . SER A 1 490 ? 5.811 9.631 17.875 1.00 67.88 490 SER A CA 1
ATOM 3846 C C . SER A 1 490 ? 4.449 8.972 18.143 1.00 67.88 490 SER A C 1
ATOM 3848 O O . SER A 1 490 ? 3.690 8.659 17.225 1.00 67.88 490 SER A O 1
ATOM 3850 N N . SER A 1 491 ? 4.130 8.735 19.418 1.00 78.12 491 SER A N 1
ATOM 3851 C CA . SER A 1 491 ? 2.822 8.219 19.822 1.00 78.12 491 SER A CA 1
ATOM 3852 C C . SER A 1 491 ? 1.686 9.147 19.383 1.00 78.12 491 SER A C 1
ATOM 3854 O O . SER A 1 491 ? 1.781 10.363 19.533 1.00 78.12 491 SER A O 1
ATOM 3856 N N . ILE A 1 492 ? 0.584 8.564 18.911 1.00 89.50 492 ILE A N 1
ATOM 3857 C CA . ILE A 1 492 ? -0.645 9.298 18.592 1.00 89.50 492 ILE A CA 1
ATOM 3858 C C . ILE A 1 492 ? -1.219 9.895 19.880 1.00 89.50 492 ILE A C 1
ATOM 3860 O O . ILE A 1 492 ? -1.582 9.157 20.803 1.00 89.50 492 ILE A O 1
ATOM 3864 N N . ASN A 1 493 ? -1.329 11.221 19.921 1.00 93.44 493 ASN A N 1
ATOM 3865 C CA . ASN A 1 493 ? -1.899 11.965 21.036 1.00 93.44 493 ASN A CA 1
ATOM 3866 C C . ASN A 1 493 ? -3.297 12.475 20.682 1.00 93.44 493 ASN A C 1
ATOM 3868 O O . ASN A 1 493 ? -3.612 12.681 19.511 1.00 93.44 493 ASN A O 1
ATOM 3872 N N . ALA A 1 494 ? -4.133 12.694 21.694 1.00 95.06 494 ALA A N 1
ATOM 3873 C CA . ALA A 1 494 ? -5.479 13.218 21.490 1.00 95.06 494 ALA A CA 1
ATOM 3874 C C . ALA A 1 494 ? -5.877 14.249 22.553 1.00 95.06 494 ALA A C 1
ATOM 3876 O O . ALA A 1 494 ? -5.416 14.198 23.699 1.00 95.06 494 ALA A O 1
ATOM 3877 N N . TYR A 1 495 ? -6.769 15.155 22.163 1.00 96.06 495 TYR A N 1
ATOM 3878 C CA . TYR A 1 495 ? -7.436 16.143 23.008 1.00 96.06 495 TYR A CA 1
ATOM 3879 C C . TYR A 1 495 ? -8.947 16.038 22.816 1.00 96.06 495 TYR A C 1
ATOM 3881 O O . TYR A 1 495 ? -9.393 15.685 21.730 1.00 96.06 495 TYR A O 1
ATOM 3889 N N . GLY A 1 496 ? -9.729 16.367 23.839 1.00 96.44 496 GLY A N 1
ATOM 3890 C CA . GLY A 1 496 ? -11.190 16.384 23.753 1.00 96.44 496 GLY A CA 1
ATOM 3891 C C . GLY A 1 496 ? -11.851 15.435 24.742 1.00 96.44 496 GLY A C 1
ATOM 3892 O O . GLY A 1 496 ? -11.237 15.002 25.721 1.00 96.44 496 GLY A O 1
ATOM 3893 N N . GLU A 1 497 ? -13.117 15.132 24.494 1.00 96.75 497 GLU A N 1
ATOM 3894 C CA . GLU A 1 497 ? -13.950 14.352 25.400 1.00 96.75 497 GLU A CA 1
ATOM 3895 C C . GLU A 1 497 ? -14.844 13.410 24.602 1.00 96.75 497 GLU A C 1
ATOM 3897 O O . GLU A 1 497 ? -15.492 13.812 23.637 1.00 96.75 497 GLU A O 1
ATOM 3902 N N . LEU A 1 498 ? -14.903 12.158 25.046 1.00 95.94 498 LEU A N 1
ATOM 3903 C CA . LEU A 1 498 ? -15.943 11.226 24.640 1.00 95.94 498 LEU A CA 1
ATOM 3904 C C . LEU A 1 498 ? -16.847 10.948 25.830 1.00 95.94 498 LEU A C 1
ATOM 3906 O O . LEU A 1 498 ? -16.357 10.649 26.918 1.00 95.94 498 LEU A O 1
ATOM 3910 N N . SER A 1 499 ? -18.154 10.986 25.617 1.00 95.50 499 SER A N 1
ATOM 3911 C CA . SER A 1 499 ? -19.145 10.721 26.650 1.00 95.50 499 SER A CA 1
ATOM 3912 C C . SER A 1 499 ? -20.088 9.589 26.254 1.00 95.50 499 SER A C 1
ATOM 3914 O O . SER A 1 499 ? -20.296 9.312 25.075 1.00 95.50 499 SER A O 1
ATOM 3916 N N . VAL A 1 500 ? -20.642 8.897 27.246 1.00 95.50 500 VAL A N 1
ATOM 3917 C CA . VAL A 1 500 ? -21.656 7.861 27.052 1.00 95.50 500 VAL A CA 1
ATOM 3918 C C . VAL A 1 500 ? -23.010 8.411 27.477 1.00 95.50 500 VAL A C 1
ATOM 3920 O O . VAL A 1 500 ? -23.205 8.746 28.644 1.00 95.50 500 VAL A O 1
ATOM 3923 N N . ARG A 1 501 ? -23.962 8.434 26.544 1.00 93.06 501 ARG A N 1
ATOM 3924 C CA . ARG A 1 501 ? -25.368 8.775 26.792 1.00 93.06 501 ARG A CA 1
ATOM 3925 C C . ARG A 1 501 ? -26.249 7.534 26.801 1.00 93.06 501 ARG A C 1
ATOM 3927 O O . ARG A 1 501 ? -25.942 6.532 26.144 1.00 93.06 501 ARG A O 1
ATOM 3934 N N . ASP A 1 502 ? -27.345 7.624 27.552 1.00 90.19 502 ASP A N 1
ATOM 3935 C CA . ASP A 1 502 ? -28.329 6.547 27.729 1.00 90.19 502 ASP A CA 1
ATOM 3936 C C . ASP A 1 502 ? -27.659 5.213 28.104 1.00 90.19 502 ASP A C 1
ATOM 3938 O O . ASP A 1 502 ? -28.025 4.132 27.636 1.00 90.19 502 ASP A O 1
ATOM 3942 N N . GLY A 1 503 ? -26.588 5.316 28.895 1.00 93.12 503 GLY A N 1
ATOM 3943 C CA . GLY A 1 503 ? -25.691 4.217 29.189 1.00 93.12 503 GLY A CA 1
ATOM 3944 C C . GLY A 1 503 ? -26.195 3.352 30.337 1.00 93.12 503 GLY A C 1
ATOM 3945 O O . GLY A 1 503 ? -26.716 3.838 31.338 1.00 93.12 503 GLY A O 1
ATOM 3946 N N . THR A 1 504 ? -25.967 2.052 30.231 1.00 93.12 504 THR A N 1
ATOM 3947 C CA . THR A 1 504 ? -26.133 1.089 31.316 1.00 93.12 504 THR A CA 1
ATOM 3948 C C . THR A 1 504 ? -24.851 0.287 31.452 1.00 93.12 504 THR A C 1
ATOM 3950 O O . THR A 1 504 ? -24.197 -0.054 30.465 1.00 93.12 504 THR A O 1
ATOM 3953 N N . TYR A 1 505 ? -24.468 0.002 32.686 1.00 88.75 505 TYR A N 1
ATOM 3954 C CA . TYR A 1 505 ? -23.345 -0.857 32.999 1.00 88.75 505 TYR A CA 1
ATOM 3955 C C . TYR A 1 505 ? -23.842 -2.034 33.820 1.00 88.75 505 TYR A C 1
ATOM 3957 O O . TYR A 1 505 ? -24.405 -1.858 34.901 1.00 88.75 505 TYR A O 1
ATOM 3965 N N . LYS A 1 506 ? -23.642 -3.241 33.296 1.00 81.94 506 LYS A N 1
ATOM 3966 C CA . LYS A 1 506 ? -24.053 -4.472 33.958 1.00 81.94 506 LYS A CA 1
ATOM 3967 C C . LYS A 1 506 ? -22.854 -5.200 34.549 1.00 81.94 506 LYS A C 1
ATOM 3969 O O . LYS A 1 506 ? -22.076 -5.811 33.816 1.00 81.94 506 LYS A O 1
ATOM 3974 N N . ALA A 1 507 ? -22.763 -5.206 35.874 1.00 70.56 507 ALA A N 1
ATOM 3975 C CA . ALA A 1 507 ? -21.748 -5.938 36.628 1.00 70.56 507 ALA A CA 1
ATOM 3976 C C . ALA A 1 507 ? -22.382 -6.691 37.801 1.00 70.56 507 ALA A C 1
ATOM 3978 O O . ALA A 1 507 ? -23.367 -6.235 38.378 1.00 70.56 507 ALA A O 1
ATOM 3979 N N . TYR A 1 508 ? -21.837 -7.867 38.135 1.00 68.12 508 TYR A N 1
ATOM 3980 C CA . TYR A 1 508 ? -22.295 -8.699 39.261 1.00 68.12 508 TYR A CA 1
ATOM 3981 C C . TYR A 1 508 ? -23.811 -8.983 39.263 1.00 68.12 508 TYR A C 1
ATOM 3983 O O . TYR A 1 508 ? -24.464 -9.003 40.304 1.00 68.12 508 TYR A O 1
ATOM 3991 N N . GLY A 1 509 ? -24.397 -9.153 38.073 1.00 69.25 509 GLY A N 1
ATOM 3992 C CA . GLY A 1 509 ? -25.834 -9.393 37.904 1.00 69.25 509 GLY A CA 1
ATOM 3993 C C . GLY A 1 509 ? -26.728 -8.166 38.117 1.00 69.25 509 GLY A C 1
ATOM 3994 O O . GLY A 1 509 ? -27.947 -8.299 38.044 1.00 69.25 509 GLY A O 1
ATOM 3995 N N . GLN A 1 510 ? -26.155 -6.980 38.342 1.00 79.06 510 GLN A N 1
ATOM 3996 C CA . GLN A 1 510 ? -26.894 -5.735 38.525 1.00 79.06 510 GLN A CA 1
ATOM 3997 C C . GLN A 1 510 ? -26.719 -4.803 37.334 1.00 79.06 510 GLN A C 1
ATOM 3999 O O . GLN A 1 510 ? -25.602 -4.550 36.891 1.00 79.06 510 GLN A O 1
ATOM 4004 N N . ASP A 1 511 ? -27.833 -4.247 36.872 1.00 87.50 511 ASP A N 1
ATOM 4005 C CA . ASP A 1 511 ? -27.841 -3.128 35.938 1.00 87.50 511 ASP A CA 1
ATOM 4006 C C . ASP A 1 511 ? -27.724 -1.811 36.717 1.00 87.50 511 ASP A C 1
ATOM 4008 O O . ASP A 1 511 ? -28.559 -1.516 37.581 1.00 87.50 511 ASP A O 1
ATOM 4012 N N . LEU A 1 512 ? -26.675 -1.044 36.423 1.00 91.06 512 LEU A N 1
ATOM 4013 C CA . LEU A 1 512 ? -26.441 0.311 36.917 1.00 91.06 512 LEU A CA 1
ATOM 4014 C C . LEU A 1 512 ? -26.651 1.294 35.761 1.00 91.06 512 LEU A C 1
ATOM 4016 O O . LEU A 1 512 ? -26.088 1.112 34.682 1.00 91.06 512 LEU A O 1
ATOM 4020 N N . ALA A 1 513 ? -27.442 2.341 35.971 1.00 94.38 513 ALA A N 1
ATOM 4021 C CA . ALA A 1 513 ? -27.597 3.413 34.995 1.00 94.38 513 ALA A CA 1
ATOM 4022 C C . ALA A 1 513 ? -26.368 4.327 35.043 1.00 94.38 513 ALA A C 1
ATOM 4024 O O . ALA A 1 513 ? -25.949 4.745 36.123 1.00 94.38 513 ALA A O 1
ATOM 4025 N N . ILE A 1 514 ? -25.782 4.643 33.891 1.00 94.44 514 ILE A N 1
ATOM 4026 C CA . ILE A 1 514 ? -24.656 5.574 33.795 1.00 94.44 514 ILE A CA 1
ATOM 4027 C C . ILE A 1 514 ? -25.216 6.988 33.894 1.00 94.44 514 ILE A C 1
ATOM 4029 O O . ILE A 1 514 ? -25.911 7.449 32.995 1.00 94.44 514 ILE A O 1
ATOM 4033 N N . GLN A 1 515 ? -24.921 7.661 35.004 1.00 91.81 515 GLN A N 1
ATOM 4034 C CA . GLN A 1 515 ? -25.285 9.061 35.224 1.00 91.81 515 GLN A CA 1
ATOM 4035 C C . GLN A 1 515 ? -24.272 9.998 34.566 1.00 91.81 515 GLN A C 1
ATOM 4037 O O . GLN A 1 515 ? -24.637 11.038 34.031 1.00 91.81 515 GLN A O 1
ATOM 4042 N N . GLN A 1 516 ? -22.998 9.605 34.593 1.00 92.44 516 GLN A N 1
ATOM 4043 C CA . GLN A 1 516 ? -21.897 10.307 33.949 1.00 92.44 516 GLN A CA 1
ATOM 4044 C C . GLN A 1 516 ? -20.919 9.260 33.427 1.00 92.44 516 GLN A C 1
ATOM 4046 O O . GLN A 1 516 ? -20.566 8.333 34.149 1.00 92.44 516 GLN A O 1
ATOM 4051 N N . GLY A 1 517 ? -20.483 9.370 32.179 1.00 92.56 517 GLY A N 1
ATOM 4052 C CA . GLY A 1 517 ? -19.500 8.449 31.621 1.00 92.56 517 GLY A CA 1
ATOM 4053 C C . GLY A 1 517 ? -18.630 9.171 30.623 1.00 92.56 517 GLY A C 1
ATOM 4054 O O . GLY A 1 517 ? -19.044 9.318 29.485 1.00 92.56 517 GLY A O 1
ATOM 4055 N N . GLN A 1 518 ? -17.462 9.636 31.055 1.00 95.31 518 GLN A N 1
ATOM 4056 C CA . GLN A 1 518 ? -16.578 10.495 30.275 1.00 95.31 518 GLN A CA 1
ATOM 4057 C C . GLN A 1 518 ? -15.185 9.879 30.148 1.00 95.31 518 GLN A C 1
ATOM 4059 O O . GLN A 1 518 ? -14.622 9.336 31.105 1.00 95.31 518 GLN A O 1
ATOM 4064 N N . LEU A 1 519 ? -14.615 10.014 28.958 1.00 95.19 519 LEU A N 1
ATOM 4065 C CA . LEU A 1 519 ? -13.207 9.814 28.662 1.00 95.19 519 LEU A CA 1
ATOM 4066 C C . LEU A 1 519 ? -12.630 11.158 28.243 1.00 95.19 519 LEU A C 1
ATOM 4068 O O . LEU A 1 519 ? -13.025 11.717 27.224 1.00 95.19 519 LEU A O 1
ATOM 4072 N N . ILE A 1 520 ? -11.693 11.665 29.033 1.00 96.75 520 ILE A N 1
ATOM 4073 C CA . ILE A 1 520 ? -11.104 12.988 28.859 1.00 96.75 520 ILE A CA 1
ATOM 4074 C C . ILE A 1 520 ? -9.677 12.820 28.347 1.00 96.75 520 ILE A C 1
ATOM 4076 O O . ILE A 1 520 ? -8.829 12.174 28.975 1.00 96.75 520 ILE A O 1
ATOM 4080 N N . PHE A 1 521 ? -9.403 13.438 27.207 1.00 96.50 521 PHE A N 1
ATOM 4081 C CA . PHE A 1 521 ? -8.122 13.403 26.527 1.00 96.50 521 PHE A CA 1
ATOM 4082 C C . PHE A 1 521 ? -7.427 14.750 26.721 1.00 96.50 521 PHE A C 1
ATOM 4084 O O . PHE A 1 521 ? -7.901 15.794 26.280 1.00 96.50 521 PHE A O 1
ATOM 4091 N N . SER A 1 522 ? -6.297 14.728 27.427 1.00 93.44 522 SER A N 1
ATOM 4092 C CA . SER A 1 522 ? -5.575 15.928 27.866 1.00 93.44 522 SER A CA 1
ATOM 4093 C C . SER A 1 522 ? -4.278 16.181 27.080 1.00 93.44 522 SER A C 1
ATOM 4095 O O . SER A 1 522 ? -3.363 16.799 27.618 1.00 93.44 522 SER A O 1
ATOM 4097 N N . GLY A 1 523 ? -4.135 15.619 25.873 1.00 90.31 523 GLY A N 1
ATOM 4098 C CA . GLY A 1 523 ? -2.922 15.721 25.047 1.00 90.31 523 GLY A CA 1
ATOM 4099 C C . GLY A 1 523 ? -1.889 14.609 25.220 1.00 90.31 523 GLY A C 1
ATOM 4100 O O . GLY A 1 523 ? -0.791 14.704 24.680 1.00 90.31 523 GLY A O 1
ATOM 4101 N N . GLY A 1 524 ? -2.213 13.566 25.987 1.00 89.81 524 GLY A N 1
ATOM 4102 C CA . GLY A 1 524 ? -1.383 12.364 26.103 1.00 89.81 524 GLY A CA 1
ATOM 4103 C C . GLY A 1 524 ? -1.710 11.314 25.034 1.00 89.81 524 GLY A C 1
ATOM 4104 O O . GLY A 1 524 ? -2.554 11.566 24.170 1.00 89.81 524 GLY A O 1
ATOM 4105 N N . PRO A 1 525 ? -1.104 10.115 25.128 1.00 90.69 525 PRO A N 1
ATOM 4106 C CA . PRO A 1 525 ? -1.387 9.008 24.222 1.00 90.69 525 PRO A CA 1
ATOM 4107 C C . PRO A 1 525 ? -2.880 8.677 24.181 1.00 90.69 525 PRO A C 1
ATOM 4109 O O . PRO A 1 525 ? -3.511 8.522 25.231 1.00 90.69 525 PRO A O 1
ATOM 4112 N N . ILE A 1 526 ? -3.428 8.494 22.978 1.00 90.44 526 ILE A N 1
ATOM 4113 C CA . ILE A 1 526 ? -4.851 8.176 22.765 1.00 90.44 526 ILE A CA 1
ATOM 4114 C C . ILE A 1 526 ? -5.292 6.885 23.480 1.00 90.44 526 ILE A C 1
ATOM 4116 O O . ILE A 1 526 ? -6.463 6.705 23.797 1.00 90.44 526 ILE A O 1
ATOM 4120 N N . SER A 1 527 ? -4.354 5.991 23.795 1.00 89.38 527 SER A N 1
ATOM 4121 C CA . SER A 1 527 ? -4.613 4.739 24.511 1.00 89.38 527 SER A CA 1
ATOM 4122 C C . SER A 1 527 ? -4.799 4.892 26.026 1.00 89.38 527 SER A C 1
ATOM 4124 O O . SER A 1 527 ? -5.218 3.932 26.672 1.00 89.38 527 SER A O 1
ATOM 4126 N N . ASN A 1 528 ? -4.490 6.054 26.618 1.00 92.56 528 ASN A N 1
ATOM 4127 C CA . ASN A 1 528 ? -4.565 6.256 28.070 1.00 92.56 528 ASN A CA 1
ATOM 4128 C C . ASN A 1 528 ? -5.264 7.573 28.481 1.00 92.56 528 ASN A C 1
ATOM 4130 O O . ASN A 1 528 ? -4.651 8.432 29.140 1.00 92.56 528 ASN A O 1
ATOM 4134 N N . PRO A 1 529 ? -6.548 7.749 28.116 1.00 95.19 529 PRO A N 1
ATOM 4135 C CA . PRO A 1 529 ? -7.339 8.885 28.573 1.00 95.19 529 PRO A CA 1
ATOM 4136 C C . PRO A 1 529 ? -7.555 8.852 30.090 1.00 95.19 529 PRO A C 1
ATOM 4138 O O . PRO A 1 529 ? -7.363 7.830 30.759 1.00 95.19 529 PRO A O 1
ATOM 4141 N N . SER A 1 530 ? -7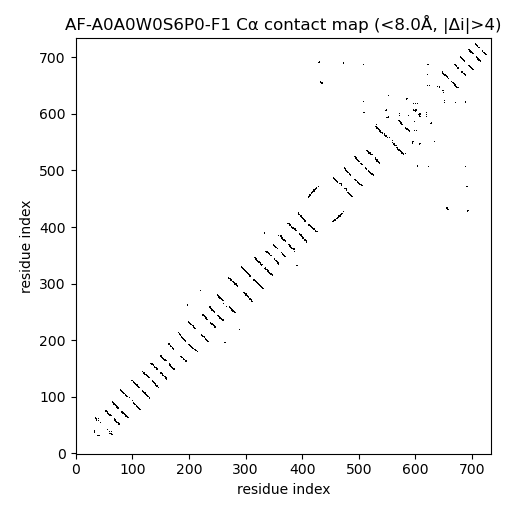.975 9.989 30.635 1.00 95.62 530 SER A N 1
ATOM 4142 C CA . SER A 1 530 ? -8.589 10.022 31.959 1.00 95.62 530 SER A CA 1
ATOM 4143 C C . SER A 1 530 ? -10.016 9.487 31.856 1.00 95.62 530 SER A C 1
ATOM 4145 O O . SER A 1 530 ? -10.738 9.832 30.928 1.00 95.62 530 SER A O 1
ATOM 4147 N N . ILE A 1 531 ? -10.423 8.649 32.797 1.00 94.19 531 ILE A N 1
ATOM 4148 C CA . ILE A 1 531 ? -11.773 8.105 32.903 1.00 94.19 531 ILE A CA 1
ATOM 4149 C C . ILE A 1 531 ? -12.493 8.789 34.065 1.00 94.19 531 ILE A C 1
ATOM 4151 O O . ILE A 1 531 ? -11.895 9.004 35.119 1.00 94.19 531 ILE A O 1
ATOM 4155 N N . ASN A 1 532 ? -13.757 9.148 33.862 1.00 94.56 532 ASN A N 1
ATOM 4156 C CA . ASN A 1 532 ? -14.665 9.608 34.905 1.00 94.56 532 ASN A CA 1
ATOM 4157 C C . ASN A 1 532 ? -16.050 9.009 34.648 1.00 94.56 532 ASN A C 1
ATOM 4159 O O . ASN A 1 532 ? -16.791 9.474 33.782 1.00 94.56 532 ASN A O 1
ATOM 4163 N N . VAL A 1 533 ? -16.375 7.933 35.357 1.00 92.88 533 VAL A N 1
ATOM 4164 C CA . VAL A 1 533 ? -17.634 7.206 35.190 1.00 92.88 533 VAL A CA 1
ATOM 4165 C C . VAL A 1 533 ? -18.332 7.094 36.532 1.00 92.88 533 VAL A C 1
ATOM 4167 O O . VAL A 1 533 ? -17.755 6.589 37.488 1.00 92.88 533 VAL A O 1
ATOM 4170 N N . ARG A 1 534 ? -19.599 7.491 36.577 1.00 92.56 534 ARG A N 1
ATOM 4171 C CA . ARG A 1 534 ? -20.504 7.335 37.708 1.00 92.56 534 ARG A CA 1
ATOM 4172 C C . ARG A 1 534 ? -21.727 6.550 37.253 1.00 92.56 534 ARG A C 1
ATOM 4174 O O . ARG A 1 534 ? -22.508 7.020 36.424 1.00 92.56 534 ARG A O 1
ATOM 4181 N N . ALA A 1 535 ? -21.886 5.346 37.788 1.00 93.38 535 ALA A N 1
ATOM 4182 C CA . ALA A 1 535 ? -23.015 4.473 37.497 1.00 93.38 535 ALA A CA 1
ATOM 4183 C C . ALA A 1 535 ? -23.773 4.156 38.785 1.00 93.38 535 ALA A C 1
ATOM 4185 O O . ALA A 1 535 ? -23.159 3.811 39.791 1.00 93.38 535 ALA A O 1
ATOM 4186 N N . ALA A 1 536 ? -25.097 4.265 38.763 1.00 93.38 536 ALA A N 1
ATOM 4187 C CA . ALA A 1 536 ? -25.919 4.201 39.960 1.00 93.38 536 ALA A CA 1
ATOM 4188 C C . ALA A 1 536 ? -27.198 3.390 39.760 1.00 93.38 536 ALA A C 1
ATOM 4190 O O . ALA A 1 536 ? -27.714 3.235 38.653 1.00 93.38 536 ALA A O 1
ATOM 4191 N N . LYS A 1 537 ? -27.743 2.906 40.870 1.00 91.25 537 LYS A N 1
ATOM 4192 C CA . LYS A 1 537 ? -29.032 2.237 40.953 1.00 91.25 537 LYS A CA 1
ATOM 4193 C C . LYS A 1 537 ? -29.780 2.746 42.171 1.00 91.25 537 LYS A C 1
ATOM 4195 O O . LYS A 1 537 ? -29.254 2.744 43.282 1.00 91.25 537 LYS A O 1
ATOM 4200 N N . LYS A 1 538 ? -31.030 3.145 41.956 1.00 90.62 538 LYS A N 1
ATOM 4201 C CA . LYS A 1 538 ? -31.953 3.465 43.040 1.00 90.62 538 LYS A CA 1
ATOM 4202 C C . LYS A 1 538 ? -32.548 2.168 43.584 1.00 90.62 538 LYS A C 1
ATOM 4204 O O . LYS A 1 538 ? -33.025 1.337 42.809 1.00 90.62 538 LYS A O 1
ATOM 4209 N N . ILE A 1 539 ? -32.497 1.990 44.897 1.00 85.75 539 ILE A N 1
ATOM 4210 C CA . ILE A 1 539 ? -33.085 0.849 45.597 1.00 85.75 539 ILE A CA 1
ATOM 4211 C C . ILE A 1 539 ? -34.090 1.336 46.639 1.00 85.75 539 ILE A C 1
ATOM 4213 O O . ILE A 1 539 ? -33.893 2.379 47.262 1.00 85.75 539 ILE A O 1
ATOM 4217 N N . ASN A 1 540 ? -35.160 0.567 46.822 1.00 83.75 540 ASN A N 1
ATOM 4218 C CA . ASN A 1 540 ? -36.117 0.780 47.902 1.00 83.75 540 ASN A CA 1
ATOM 4219 C C . ASN A 1 540 ? -35.685 -0.077 49.094 1.00 83.75 540 ASN A C 1
ATOM 4221 O O . ASN A 1 540 ? -35.396 -1.266 48.926 1.00 83.75 540 ASN A O 1
ATOM 4225 N N . THR A 1 541 ? -35.608 0.527 50.274 1.00 70.81 541 THR A N 1
ATOM 4226 C CA . THR A 1 541 ? -35.083 -0.096 51.492 1.00 70.81 541 THR A CA 1
ATOM 4227 C C . THR A 1 541 ? -36.204 -0.329 52.494 1.00 70.81 541 THR A C 1
ATOM 4229 O O . THR A 1 541 ? -36.775 0.610 53.040 1.00 70.81 541 THR A O 1
ATOM 4232 N N . THR A 1 542 ? -36.520 -1.600 52.743 1.00 69.94 542 THR A N 1
ATOM 4233 C CA . THR A 1 542 ? -37.483 -2.030 53.767 1.00 69.94 542 THR A CA 1
ATOM 4234 C C . THR A 1 542 ? -36.912 -3.224 54.534 1.00 69.94 542 THR A C 1
ATOM 4236 O O . THR A 1 542 ? -36.690 -4.263 53.900 1.00 69.94 542 THR A O 1
ATOM 4239 N N . PRO A 1 543 ? -36.692 -3.132 55.865 1.00 67.44 543 PRO A N 1
ATOM 4240 C CA . PRO A 1 543 ? -36.907 -1.972 56.755 1.00 67.44 543 PRO A CA 1
ATOM 4241 C C . PRO A 1 543 ? -35.940 -0.793 56.496 1.00 67.44 543 PRO A C 1
ATOM 4243 O O . PRO A 1 543 ? -34.961 -0.944 55.779 1.00 67.44 543 PRO A O 1
ATOM 4246 N N . THR A 1 544 ? -36.230 0.399 57.030 1.00 68.62 544 THR A N 1
ATOM 4247 C CA . THR A 1 544 ? -35.437 1.634 56.808 1.00 68.62 544 THR A CA 1
ATOM 4248 C C . THR A 1 544 ? -34.258 1.791 57.777 1.00 68.62 544 THR A C 1
ATOM 4250 O O . THR A 1 544 ? -33.378 2.622 57.553 1.00 68.62 544 THR A O 1
ATOM 4253 N N . THR A 1 545 ? -34.207 0.972 58.832 1.00 68.56 545 THR A N 1
ATOM 4254 C CA . THR A 1 545 ? -33.141 0.938 59.838 1.00 68.56 545 THR A CA 1
ATOM 4255 C C . THR A 1 545 ? -32.381 -0.384 59.798 1.00 68.56 545 THR A C 1
ATOM 4257 O O . THR A 1 545 ? -32.976 -1.461 59.860 1.00 68.56 545 THR A O 1
ATOM 4260 N N . PHE A 1 546 ? -31.050 -0.309 59.745 1.00 73.75 546 PHE A N 1
ATOM 4261 C CA . PHE A 1 546 ? -30.176 -1.477 59.871 1.00 73.75 546 PHE A CA 1
ATOM 4262 C C . PHE A 1 546 ? -28.977 -1.169 60.764 1.00 73.75 546 PHE A C 1
ATOM 4264 O O . PHE A 1 546 ? -28.502 -0.035 60.814 1.00 73.75 546 PHE A O 1
ATOM 4271 N N . SER A 1 547 ? -28.467 -2.190 61.449 1.00 71.62 547 SER A N 1
ATOM 4272 C CA . SER A 1 547 ? -27.178 -2.114 62.135 1.00 71.62 547 SER A CA 1
ATOM 4273 C C . SER A 1 547 ? -26.057 -2.309 61.106 1.00 71.62 547 SER A C 1
ATOM 4275 O O . SER A 1 547 ? -26.110 -3.277 60.353 1.00 71.62 547 SER A O 1
ATOM 4277 N N . SER A 1 548 ? -25.058 -1.430 61.055 1.00 69.25 548 SER A N 1
ATOM 4278 C CA . SER A 1 548 ? -23.929 -1.460 60.103 1.00 69.25 548 SER A CA 1
ATOM 4279 C C . SER A 1 548 ? -22.608 -1.166 60.828 1.00 69.25 548 SER A C 1
ATOM 4281 O O . SER A 1 548 ? -22.614 -0.524 61.877 1.00 69.25 548 SER A O 1
ATOM 4283 N N . SER A 1 549 ? -21.481 -1.657 60.299 1.00 70.75 549 SER A N 1
ATOM 4284 C CA . SER A 1 549 ? -20.136 -1.309 60.783 1.00 70.75 549 SER A CA 1
ATOM 4285 C C . SER A 1 549 ? -19.481 -0.287 59.853 1.00 70.75 549 SER A C 1
ATOM 4287 O O . SER A 1 549 ? -19.598 -0.365 58.629 1.00 70.75 549 SER A O 1
ATOM 4289 N N . SER A 1 550 ? -18.729 0.653 60.429 1.00 63.16 550 SER A N 1
ATOM 4290 C CA . SER A 1 550 ? -17.888 1.594 59.678 1.00 63.16 550 SER A CA 1
ATOM 4291 C C . SER A 1 550 ? -16.624 0.940 59.103 1.00 63.16 550 SER A C 1
ATOM 4293 O O . SER A 1 550 ? -15.958 1.528 58.248 1.00 63.16 550 SER A O 1
ATOM 4295 N N . GLN A 1 551 ? -16.296 -0.283 59.534 1.00 63.12 551 GLN A N 1
ATOM 4296 C CA . GLN A 1 551 ? -15.132 -1.039 59.080 1.00 63.12 551 GLN A CA 1
ATOM 4297 C C . GLN A 1 551 ? -15.529 -2.136 58.079 1.00 63.12 551 GLN A C 1
ATOM 4299 O O . GLN A 1 551 ? -16.459 -2.912 58.292 1.00 63.12 551 GLN A O 1
ATOM 4304 N N . LEU A 1 552 ? -14.785 -2.220 56.967 1.00 60.94 552 LEU A N 1
ATOM 4305 C CA . LEU A 1 552 ? -14.978 -3.245 55.936 1.00 60.94 552 LEU A CA 1
ATOM 4306 C C . LEU A 1 552 ? -14.820 -4.652 56.533 1.00 60.94 552 LEU A C 1
ATOM 4308 O O . LEU A 1 552 ? -13.730 -5.008 56.982 1.00 60.94 552 LEU A O 1
ATOM 4312 N N . LEU A 1 553 ? -15.890 -5.453 56.448 1.00 62.81 553 LEU A N 1
ATOM 4313 C CA . LEU A 1 553 ? -15.944 -6.852 56.899 1.00 62.81 553 LEU A CA 1
ATOM 4314 C C . LEU A 1 553 ? -15.729 -7.039 58.416 1.00 62.81 553 LEU A C 1
ATOM 4316 O O . LEU A 1 553 ? -15.243 -8.085 58.845 1.00 62.81 553 LEU A O 1
ATOM 4320 N N . ASP A 1 554 ? -16.088 -6.044 59.230 1.00 63.31 554 ASP A N 1
ATOM 4321 C CA . ASP A 1 554 ? -16.123 -6.178 60.688 1.00 63.31 554 ASP A CA 1
ATOM 4322 C C . ASP A 1 554 ? -17.506 -6.656 61.152 1.00 63.31 554 ASP A C 1
ATOM 4324 O O . ASP A 1 554 ? -18.497 -5.924 61.118 1.00 63.31 554 ASP A O 1
ATOM 4328 N N . PHE A 1 555 ? -17.561 -7.924 61.557 1.00 63.78 555 PHE A N 1
ATOM 4329 C CA . PHE A 1 555 ? -18.777 -8.600 62.012 1.00 63.78 555 PHE A CA 1
ATOM 4330 C C . PHE A 1 555 ? -18.919 -8.612 63.536 1.00 63.78 555 PHE A C 1
ATOM 4332 O O . PHE A 1 555 ? -19.789 -9.310 64.062 1.00 63.78 555 PHE A O 1
ATOM 4339 N N . ASN A 1 556 ? -18.065 -7.887 64.264 1.00 66.12 556 ASN A N 1
ATOM 4340 C CA . ASN A 1 556 ? -18.179 -7.823 65.710 1.00 66.12 556 ASN A CA 1
ATOM 4341 C C . ASN A 1 556 ? -19.435 -7.033 66.101 1.00 66.12 556 ASN A C 1
ATOM 4343 O O . ASN A 1 556 ? -19.581 -5.858 65.764 1.00 66.12 556 ASN A O 1
ATOM 4347 N N . SER A 1 557 ? -20.333 -7.671 66.854 1.00 63.94 557 SER A N 1
ATOM 4348 C CA . SER A 1 557 ? -21.594 -7.075 67.297 1.00 63.94 557 SER A CA 1
ATOM 4349 C C . SER A 1 557 ? -21.410 -5.808 68.137 1.00 63.94 557 SER A C 1
ATOM 4351 O O . SER A 1 557 ? -22.334 -5.006 68.219 1.00 63.94 557 SER A O 1
ATOM 4353 N N . THR A 1 558 ? -20.232 -5.596 68.735 1.00 70.06 558 THR A N 1
ATOM 4354 C CA . THR A 1 558 ? -19.919 -4.384 69.512 1.00 70.06 558 THR A CA 1
ATOM 4355 C C . THR A 1 558 ? -19.632 -3.153 68.652 1.00 70.06 558 THR A C 1
ATOM 4357 O O . THR A 1 558 ? -19.681 -2.041 69.165 1.00 70.06 558 THR A O 1
ATOM 4360 N N . ASN A 1 559 ? -19.332 -3.334 67.363 1.00 68.25 559 ASN A N 1
ATOM 4361 C CA . ASN A 1 559 ? -18.936 -2.259 66.446 1.00 68.25 559 ASN A CA 1
ATOM 4362 C C . ASN A 1 559 ? -20.068 -1.855 65.484 1.00 68.25 559 ASN A C 1
ATOM 4364 O O . ASN A 1 559 ? -19.848 -1.102 64.535 1.00 68.25 559 ASN A O 1
ATOM 4368 N N . LEU A 1 560 ? -21.283 -2.360 65.720 1.00 71.88 560 LEU A N 1
ATOM 4369 C CA . LEU A 1 560 ? -22.460 -2.090 64.904 1.00 71.88 560 LEU A CA 1
ATOM 4370 C C . LEU A 1 560 ? -23.199 -0.838 65.393 1.00 71.88 560 LEU A C 1
ATOM 4372 O O . LEU A 1 560 ? -23.521 -0.714 66.573 1.00 71.88 560 LEU A O 1
ATOM 4376 N N . GLN A 1 561 ? -23.530 0.062 64.471 1.00 70.12 561 GLN A N 1
ATOM 4377 C CA . GLN A 1 561 ? -24.357 1.242 64.717 1.00 70.12 561 GLN A CA 1
ATOM 4378 C C . GLN A 1 561 ? -25.669 1.145 63.941 1.00 70.12 561 GLN A C 1
ATOM 4380 O O . GLN A 1 561 ? -25.677 0.736 62.783 1.00 70.12 561 GLN A O 1
ATOM 4385 N N . ASN A 1 562 ? -26.783 1.527 64.570 1.00 73.19 562 ASN A N 1
ATOM 4386 C CA . ASN A 1 562 ? -28.078 1.611 63.897 1.00 73.19 562 ASN A CA 1
ATOM 4387 C C . ASN A 1 562 ? -28.141 2.884 63.060 1.00 73.19 562 ASN A C 1
ATOM 4389 O O . ASN A 1 562 ? -28.031 3.986 63.593 1.00 73.19 562 ASN A O 1
ATOM 4393 N N . ILE A 1 563 ? -28.358 2.725 61.761 1.00 70.50 563 ILE A N 1
ATOM 4394 C CA . ILE A 1 563 ? -28.435 3.832 60.814 1.00 70.50 563 ILE A CA 1
ATOM 4395 C C . ILE A 1 563 ? -29.796 3.760 60.113 1.00 70.50 563 ILE A C 1
ATOM 4397 O O . ILE A 1 563 ? -30.240 2.685 59.703 1.00 70.50 563 ILE A O 1
ATOM 4401 N N . ASN A 1 564 ? -30.480 4.904 60.024 1.00 74.19 564 ASN A N 1
ATOM 4402 C CA . ASN A 1 564 ? -31.720 5.065 59.266 1.00 74.19 564 ASN A CA 1
ATOM 4403 C C . ASN A 1 564 ? -31.386 5.624 57.877 1.00 74.19 564 ASN A C 1
ATOM 4405 O O . ASN A 1 564 ? -30.832 6.717 57.771 1.00 74.19 564 ASN A O 1
ATOM 4409 N N . TYR A 1 565 ? -31.721 4.874 56.831 1.00 70.75 565 TYR A N 1
ATOM 4410 C CA . TYR A 1 565 ? -31.372 5.179 55.441 1.00 70.75 565 TYR A CA 1
ATOM 4411 C C . TYR A 1 565 ? -32.536 5.785 54.639 1.00 70.75 565 TYR A C 1
ATOM 4413 O O . TYR A 1 565 ? -32.356 6.130 53.473 1.00 70.75 565 TYR A O 1
ATOM 4421 N N . GLY A 1 566 ? -33.720 5.927 55.248 1.00 71.31 566 GLY A N 1
ATOM 4422 C CA . GLY A 1 566 ? -34.945 6.333 54.554 1.00 71.31 566 GLY A CA 1
ATOM 4423 C C . GLY A 1 566 ? -35.542 5.223 53.678 1.00 71.31 566 GLY A C 1
ATOM 4424 O O . GLY A 1 566 ? -35.090 4.079 53.694 1.00 71.31 566 GLY A O 1
ATOM 4425 N N . GLU A 1 567 ? -36.601 5.549 52.932 1.00 79.06 567 GLU A N 1
ATOM 4426 C CA . GLU A 1 567 ? -37.340 4.587 52.091 1.00 79.06 567 GLU A CA 1
ATOM 4427 C C . GLU A 1 567 ? -36.640 4.275 50.760 1.00 79.06 567 GLU A C 1
ATOM 4429 O O . GLU A 1 567 ? -36.837 3.204 50.181 1.00 79.06 567 GLU A O 1
ATOM 4434 N N . THR A 1 568 ? -35.816 5.203 50.263 1.00 83.62 568 THR A N 1
ATOM 4435 C CA . THR A 1 568 ? -35.083 5.045 49.003 1.00 83.62 568 THR A CA 1
ATOM 4436 C C . THR A 1 568 ? -33.655 5.541 49.130 1.00 83.62 568 THR A C 1
ATOM 4438 O O . THR A 1 568 ? -33.433 6.636 49.643 1.00 83.62 568 THR A O 1
ATOM 4441 N N . MET A 1 569 ? -32.713 4.791 48.567 1.00 86.62 569 MET A N 1
ATOM 4442 C CA . MET A 1 569 ? -31.291 5.129 48.556 1.00 86.62 569 MET A CA 1
ATOM 4443 C C . MET A 1 569 ? -30.702 4.869 47.171 1.00 86.62 569 MET A C 1
ATOM 4445 O O . MET A 1 569 ? -31.077 3.909 46.491 1.00 86.62 569 MET A O 1
ATOM 4449 N N . THR A 1 570 ? -29.766 5.713 46.749 1.00 90.56 570 THR A N 1
ATOM 4450 C CA . THR A 1 570 ? -29.012 5.505 45.508 1.00 90.56 570 THR A CA 1
ATOM 4451 C C . THR A 1 570 ? -27.661 4.905 45.848 1.00 90.56 570 THR A C 1
ATOM 4453 O O . THR A 1 570 ? -26.923 5.459 46.656 1.00 90.56 570 THR A O 1
ATOM 4456 N N . LEU A 1 571 ? -27.328 3.779 45.225 1.00 91.00 571 LEU A N 1
ATOM 4457 C CA . LEU A 1 571 ? -26.035 3.117 45.364 1.00 91.00 571 LEU A CA 1
ATOM 4458 C C . LEU A 1 571 ? -25.336 3.087 44.023 1.00 91.00 571 LEU A C 1
ATOM 4460 O O . LEU A 1 571 ? -25.977 2.839 43.001 1.00 91.00 571 LEU A O 1
ATOM 4464 N N . GLY A 1 572 ? -24.028 3.290 44.011 1.00 89.88 572 GLY A N 1
ATOM 4465 C CA . GLY A 1 572 ? -23.308 3.317 42.754 1.00 89.88 572 GLY A CA 1
ATOM 4466 C C . GLY A 1 572 ? -21.824 3.044 42.857 1.00 89.88 572 GLY A C 1
ATOM 4467 O O . GLY A 1 572 ? -21.252 2.875 43.934 1.00 89.88 572 GLY A O 1
ATOM 4468 N N . VAL A 1 573 ? -21.228 2.992 41.674 1.00 89.31 573 VAL A N 1
ATOM 4469 C CA . VAL A 1 573 ? -19.802 2.828 41.434 1.00 89.31 573 VAL A CA 1
ATOM 4470 C C . VAL A 1 573 ? -19.305 4.091 40.749 1.00 89.31 573 VAL A C 1
ATOM 4472 O O . VAL A 1 573 ? -19.912 4.573 39.791 1.00 89.31 573 VAL A O 1
ATOM 4475 N N . GLU A 1 574 ? -18.190 4.605 41.238 1.00 90.50 574 GLU A N 1
ATOM 4476 C CA . GLU A 1 574 ? -17.444 5.699 40.644 1.00 90.50 574 GLU A CA 1
ATOM 4477 C C . GLU A 1 574 ? -16.066 5.189 40.208 1.00 90.50 574 GLU A C 1
ATOM 4479 O O . GLU A 1 574 ? -15.365 4.512 40.963 1.00 90.50 574 GLU A O 1
ATOM 4484 N N . VAL A 1 575 ? -15.682 5.487 38.969 1.00 90.56 575 VAL A N 1
ATOM 4485 C CA . VAL A 1 575 ? -14.395 5.112 38.380 1.00 90.56 575 VAL A CA 1
ATOM 4486 C C . VAL A 1 575 ? -13.707 6.369 37.879 1.00 90.56 575 VAL A C 1
ATOM 4488 O O . VAL A 1 575 ? -14.192 7.022 36.958 1.00 90.56 575 VAL A O 1
ATOM 4491 N N . THR A 1 576 ? -12.562 6.693 38.473 1.00 94.12 576 THR A N 1
ATOM 4492 C CA . THR A 1 576 ? -11.776 7.892 38.157 1.00 94.12 576 THR A CA 1
ATOM 4493 C C . THR A 1 576 ? -10.317 7.549 37.854 1.00 94.12 576 THR A C 1
ATOM 4495 O O . THR A 1 576 ? -9.865 6.426 38.075 1.00 94.12 576 THR A O 1
ATOM 4498 N N . GLY A 1 577 ? -9.537 8.507 37.353 1.00 92.75 577 GLY A N 1
ATOM 4499 C CA . GLY A 1 577 ? -8.096 8.344 37.125 1.00 92.75 577 GLY A CA 1
ATOM 4500 C C . GLY A 1 577 ? -7.750 8.046 35.668 1.00 92.75 577 GLY A C 1
ATOM 4501 O O . GLY A 1 577 ? -8.466 8.456 34.766 1.00 92.75 577 GLY A O 1
ATOM 4502 N N . ARG A 1 578 ? -6.617 7.384 35.413 1.00 92.00 578 ARG A N 1
ATOM 4503 C CA . ARG A 1 578 ? -6.162 7.037 34.052 1.00 92.00 578 ARG A CA 1
ATOM 4504 C C . ARG A 1 578 ? -6.675 5.656 33.660 1.00 92.00 578 ARG A C 1
ATOM 4506 O O . ARG A 1 578 ? -6.722 4.775 34.512 1.00 92.00 578 ARG A O 1
ATOM 4513 N N . LEU A 1 579 ? -6.980 5.434 32.383 1.00 87.38 579 LEU A N 1
ATOM 4514 C CA . LEU A 1 579 ? -7.511 4.153 31.901 1.00 87.38 579 LEU A CA 1
ATOM 4515 C C . LEU A 1 579 ? -6.590 2.958 32.215 1.00 87.38 579 LEU A C 1
ATOM 4517 O O . LEU A 1 579 ? -7.075 1.866 32.491 1.00 87.38 579 LEU A O 1
ATOM 4521 N N . THR A 1 580 ? -5.268 3.160 32.235 1.00 85.56 580 THR A N 1
ATOM 4522 C CA . THR A 1 580 ? -4.296 2.113 32.609 1.00 85.56 580 THR A CA 1
ATOM 4523 C C . THR A 1 580 ? -4.187 1.862 34.115 1.00 85.56 580 THR A C 1
ATOM 4525 O O . THR A 1 580 ? -3.643 0.839 34.524 1.00 85.56 580 THR A O 1
ATOM 4528 N N . ARG A 1 581 ? -4.664 2.788 34.955 1.00 86.38 581 ARG A N 1
ATOM 4529 C CA . ARG A 1 581 ? -4.638 2.707 36.426 1.00 86.38 581 ARG A CA 1
ATOM 4530 C C . ARG A 1 581 ? -5.909 3.344 37.010 1.00 86.38 581 ARG A C 1
ATOM 4532 O O . ARG A 1 581 ? -5.812 4.402 37.644 1.00 86.38 581 ARG A O 1
ATOM 4539 N N . PRO A 1 582 ? -7.092 2.753 36.773 1.00 84.19 582 PRO A N 1
ATOM 4540 C CA . PRO A 1 582 ? -8.343 3.314 37.257 1.00 84.19 582 PRO A CA 1
ATOM 4541 C C . PRO A 1 582 ? -8.436 3.176 38.780 1.00 84.19 582 PRO A C 1
ATOM 4543 O O . PRO A 1 582 ? -8.006 2.179 39.362 1.00 84.19 582 PRO A O 1
ATOM 4546 N N . LYS A 1 583 ? -9.022 4.177 39.430 1.00 86.38 583 LYS A N 1
ATOM 4547 C CA . LYS A 1 583 ? -9.418 4.154 40.836 1.00 86.38 583 LYS A CA 1
ATOM 4548 C C . LYS A 1 583 ? -10.916 3.891 40.894 1.00 86.38 583 LYS A C 1
ATOM 4550 O O . LYS A 1 583 ? -11.693 4.667 40.348 1.00 86.38 583 LYS A O 1
ATOM 4555 N N . ILE A 1 584 ? -11.309 2.809 41.555 1.00 83.62 584 ILE A N 1
ATOM 4556 C CA . ILE A 1 584 ? -12.711 2.409 41.699 1.00 83.62 584 ILE A CA 1
ATOM 4557 C C . ILE A 1 584 ? -13.143 2.686 43.138 1.00 83.62 584 ILE A C 1
ATOM 4559 O O . ILE A 1 584 ? -12.451 2.295 44.078 1.00 83.62 584 ILE A O 1
ATOM 4563 N N . GLN A 1 585 ? -14.268 3.372 43.312 1.00 86.75 585 GLN A N 1
ATOM 4564 C CA . GLN A 1 585 ? -14.871 3.663 44.609 1.00 86.75 585 GLN A CA 1
ATOM 4565 C C . GLN A 1 585 ? -16.371 3.380 44.561 1.00 86.75 585 GLN A C 1
ATOM 4567 O O . GLN A 1 585 ? -17.012 3.479 43.517 1.00 86.75 585 GLN A O 1
ATOM 4572 N N . LEU A 1 586 ? -16.934 3.004 45.702 1.00 87.69 586 LEU A N 1
ATOM 4573 C CA . LEU A 1 586 ? -18.372 2.834 45.870 1.00 87.69 586 LEU A CA 1
ATOM 4574 C C . LEU A 1 586 ? -18.956 4.056 46.575 1.00 87.69 586 LEU A C 1
ATOM 4576 O O . LEU A 1 586 ? -18.334 4.581 47.499 1.00 87.69 586 LEU A O 1
ATOM 4580 N N . PHE A 1 587 ? -20.154 4.482 46.176 1.00 90.50 587 PHE A N 1
ATOM 4581 C CA . PHE A 1 587 ? -20.849 5.601 46.814 1.00 90.50 587 PHE A CA 1
ATOM 4582 C C . PHE A 1 587 ? -22.306 5.269 47.145 1.00 90.50 587 PHE A C 1
ATOM 4584 O O . PHE A 1 587 ? -22.930 4.397 46.535 1.00 90.50 587 PHE A O 1
ATOM 4591 N N . SER A 1 588 ? -22.841 6.002 48.120 1.00 90.06 588 SER A N 1
ATOM 4592 C CA . SER A 1 588 ? -24.258 6.014 48.474 1.00 90.06 588 SER A CA 1
ATOM 4593 C C . SER A 1 588 ? -24.754 7.451 48.576 1.00 90.06 588 SER A C 1
ATOM 4595 O O . SER A 1 588 ? -24.003 8.345 48.963 1.00 90.06 588 SER A O 1
ATOM 4597 N N . GLU A 1 589 ? -26.013 7.675 48.218 1.00 89.50 589 GLU A N 1
ATOM 4598 C CA . GLU A 1 589 ? -26.734 8.914 48.501 1.00 89.50 589 GLU A CA 1
ATOM 4599 C C . GLU A 1 589 ? -28.011 8.556 49.278 1.00 89.50 589 GLU A C 1
ATOM 4601 O O . GLU A 1 589 ? -28.891 7.898 48.703 1.00 89.50 589 GLU A O 1
ATOM 4606 N N . PRO A 1 590 ? -28.119 8.944 50.569 1.00 86.31 590 PRO A N 1
ATOM 4607 C CA . PRO A 1 590 ? -27.140 9.707 51.368 1.00 86.31 590 PRO A CA 1
ATOM 4608 C C . PRO A 1 590 ? -25.845 8.926 51.685 1.00 86.31 590 PRO A C 1
ATOM 4610 O O . PRO A 1 590 ? -25.857 7.700 51.750 1.00 86.31 590 PRO A O 1
ATOM 4613 N N . ALA A 1 591 ? -24.727 9.637 51.897 1.00 85.06 591 ALA A N 1
ATOM 4614 C CA . ALA A 1 591 ? -23.379 9.070 52.085 1.00 85.06 591 ALA A CA 1
ATOM 4615 C C . ALA A 1 591 ? -23.144 8.506 53.501 1.00 85.06 591 ALA A C 1
ATOM 4617 O O . ALA A 1 591 ? -22.243 8.928 54.224 1.00 85.06 591 ALA A O 1
ATOM 4618 N N . VAL A 1 592 ? -23.995 7.569 53.909 1.00 78.56 592 VAL A N 1
ATOM 4619 C CA . VAL A 1 592 ? -24.036 7.003 55.268 1.00 78.56 592 VAL A CA 1
ATOM 4620 C C . VAL A 1 592 ? -23.583 5.542 55.330 1.00 78.56 592 VAL A C 1
ATOM 4622 O O . VAL A 1 592 ? -23.450 4.991 56.420 1.00 78.56 592 VAL A O 1
ATOM 4625 N N . LEU A 1 593 ? -23.350 4.893 54.184 1.00 78.75 593 LEU A N 1
ATOM 4626 C CA . LEU A 1 593 ? -22.907 3.500 54.130 1.00 78.75 593 LEU A CA 1
ATOM 4627 C C . LEU A 1 593 ? -21.393 3.353 53.988 1.00 78.75 593 LEU A C 1
ATOM 4629 O O . LEU A 1 593 ? -20.743 4.072 53.227 1.00 78.75 593 LEU A O 1
ATOM 4633 N N . SER A 1 594 ? -20.859 2.320 54.641 1.00 79.31 594 SER A N 1
ATOM 4634 C CA . SER A 1 594 ? -19.512 1.817 54.376 1.00 79.31 594 SER A CA 1
ATOM 4635 C C . SER A 1 594 ? -19.423 1.213 52.965 1.00 79.31 594 SER A C 1
ATOM 4637 O O . SER A 1 594 ? -20.416 0.739 52.411 1.00 79.31 594 SER A O 1
ATOM 4639 N N . GLN A 1 595 ? -18.222 1.147 52.377 1.00 81.31 595 GLN A N 1
ATOM 4640 C CA . GLN A 1 595 ? -18.037 0.494 51.068 1.00 81.31 595 GLN A CA 1
ATOM 4641 C C . GLN A 1 595 ? -18.469 -0.984 51.076 1.00 81.31 595 GLN A C 1
ATOM 4643 O O . GLN A 1 595 ? -18.965 -1.479 50.065 1.00 81.31 595 GLN A O 1
ATOM 4648 N N . ALA A 1 596 ? -18.328 -1.673 52.217 1.00 75.06 596 ALA A N 1
ATOM 4649 C CA . ALA A 1 596 ? -18.787 -3.052 52.383 1.00 75.06 596 ALA A CA 1
ATOM 4650 C C . ALA A 1 596 ? -20.306 -3.148 52.246 1.00 75.06 596 ALA A C 1
ATOM 4652 O O . ALA A 1 596 ? -20.813 -4.013 51.534 1.00 75.06 596 ALA A O 1
ATOM 4653 N N . ASP A 1 597 ? -21.024 -2.247 52.915 1.00 79.88 597 ASP A N 1
ATOM 4654 C CA . ASP A 1 597 ? -22.478 -2.245 52.896 1.00 79.88 597 ASP A CA 1
ATOM 4655 C C . ASP A 1 597 ? -23.026 -1.748 51.563 1.00 79.88 597 ASP A C 1
ATOM 4657 O O . ASP A 1 597 ? -24.006 -2.308 51.090 1.00 79.88 597 ASP A O 1
ATOM 4661 N N . ILE A 1 598 ? -22.375 -0.783 50.900 1.00 84.62 598 ILE A N 1
ATOM 4662 C CA . ILE A 1 598 ? -22.747 -0.383 49.532 1.00 84.62 598 ILE A CA 1
ATOM 4663 C C . ILE A 1 598 ? -22.661 -1.593 48.601 1.00 84.62 598 ILE A C 1
ATOM 4665 O O . ILE A 1 598 ? -23.617 -1.900 47.889 1.00 84.62 598 ILE A O 1
ATOM 4669 N N . LEU A 1 599 ? -21.543 -2.322 48.640 1.00 82.25 599 LEU A N 1
ATOM 4670 C CA . LEU A 1 599 ? -21.362 -3.521 47.828 1.00 82.25 599 LEU A CA 1
ATOM 4671 C C . LEU A 1 599 ? -22.374 -4.614 48.189 1.00 82.25 599 LEU A C 1
ATOM 4673 O O . LEU A 1 599 ? -22.968 -5.227 47.304 1.00 82.25 599 LEU A O 1
ATOM 4677 N N . SER A 1 600 ? -22.604 -4.842 49.482 1.00 81.25 600 SER A N 1
ATOM 4678 C CA . SER A 1 600 ? -23.560 -5.836 49.972 1.00 81.25 600 SER A CA 1
ATOM 4679 C C . SER A 1 600 ? -24.991 -5.502 49.584 1.00 81.25 600 SER A C 1
ATOM 4681 O O . SER A 1 600 ? -25.739 -6.374 49.150 1.00 81.25 600 SER A O 1
ATOM 4683 N N . MET A 1 601 ? -25.375 -4.235 49.640 1.00 83.75 601 MET A N 1
ATOM 4684 C CA . MET A 1 601 ? -26.691 -3.789 49.209 1.00 83.75 601 MET A CA 1
ATOM 4685 C C . MET A 1 601 ? -26.844 -3.860 47.683 1.00 83.75 601 MET A C 1
ATOM 4687 O O . MET A 1 601 ? -27.914 -4.233 47.204 1.00 83.75 601 MET A O 1
ATOM 4691 N N . LEU A 1 602 ? -25.785 -3.593 46.909 1.00 83.75 602 LEU A N 1
ATOM 4692 C CA . LEU A 1 602 ? -25.793 -3.776 45.453 1.00 83.75 602 LEU A CA 1
ATOM 4693 C C . LEU A 1 602 ? -25.932 -5.257 45.063 1.00 83.75 602 LEU A C 1
ATOM 4695 O O . LEU A 1 602 ? -26.761 -5.590 44.219 1.00 83.75 602 LEU A O 1
ATOM 4699 N N . VAL A 1 603 ? -25.153 -6.149 45.681 1.00 80.25 603 VAL A N 1
ATOM 4700 C CA . VAL A 1 603 ? -25.072 -7.569 45.291 1.00 80.25 603 VAL A CA 1
ATOM 4701 C C . VAL A 1 603 ? -26.141 -8.425 45.978 1.00 80.25 603 VAL A C 1
ATOM 4703 O O . VAL A 1 603 ? -26.828 -9.204 45.321 1.00 80.25 603 VAL A O 1
ATOM 4706 N N . LEU A 1 604 ? -26.292 -8.291 47.297 1.00 80.75 604 LEU A N 1
ATOM 4707 C CA . LEU A 1 604 ? -27.140 -9.138 48.147 1.00 80.75 604 LEU A CA 1
ATOM 4708 C C . LEU A 1 604 ? -28.464 -8.480 48.556 1.00 80.75 604 LEU A C 1
ATOM 4710 O O . LEU A 1 604 ? -29.316 -9.169 49.116 1.00 80.75 604 LEU A O 1
ATOM 4714 N N . ARG A 1 605 ? -28.635 -7.171 48.313 1.00 78.75 605 ARG A N 1
ATOM 4715 C CA . ARG A 1 605 ? -29.782 -6.360 48.780 1.00 78.75 605 ARG A CA 1
ATOM 4716 C C . ARG A 1 605 ? -29.982 -6.362 50.299 1.00 78.75 605 ARG A C 1
ATOM 4718 O O . ARG A 1 605 ? -31.092 -6.155 50.779 1.00 78.75 605 ARG A O 1
ATOM 4725 N N . ARG A 1 606 ? -28.910 -6.605 51.050 1.00 79.88 606 ARG A N 1
ATOM 4726 C CA . ARG A 1 606 ? -28.874 -6.560 52.517 1.00 79.88 606 ARG A CA 1
ATOM 4727 C C . ARG A 1 606 ? -27.509 -6.058 52.994 1.00 79.88 606 ARG A C 1
ATOM 4729 O O . ARG A 1 606 ? -26.544 -6.237 52.248 1.00 79.88 606 ARG A O 1
ATOM 4736 N N . PRO A 1 607 ? -27.398 -5.472 54.196 1.00 77.88 607 PRO A N 1
ATOM 4737 C CA . PRO A 1 607 ? -26.123 -5.026 54.760 1.00 77.88 607 PRO A CA 1
ATOM 4738 C C . PRO A 1 607 ? -25.103 -6.163 54.907 1.00 77.88 607 PRO A C 1
ATOM 4740 O O . PRO A 1 607 ? -25.475 -7.339 54.991 1.00 77.88 607 PRO A O 1
ATOM 4743 N N . ALA A 1 608 ? -23.813 -5.823 54.951 1.00 75.12 608 ALA A N 1
ATOM 4744 C CA . ALA A 1 608 ? -22.724 -6.798 54.942 1.00 75.12 608 ALA A CA 1
ATOM 4745 C C . ALA A 1 608 ? -22.752 -7.705 56.177 1.00 75.12 608 ALA A C 1
ATOM 4747 O O . ALA A 1 608 ? -22.524 -8.907 56.062 1.00 75.12 608 ALA A O 1
ATOM 4748 N N . ASN A 1 609 ? -23.106 -7.171 57.347 1.00 70.56 609 ASN A N 1
ATOM 4749 C CA . ASN A 1 609 ? -23.227 -7.946 58.587 1.00 70.56 609 ASN A CA 1
ATOM 4750 C C . ASN A 1 609 ? -24.393 -8.953 58.599 1.00 70.56 609 ASN A C 1
ATOM 4752 O O . ASN A 1 609 ? -24.409 -9.856 59.430 1.00 70.56 609 ASN A O 1
ATOM 4756 N N . GLN A 1 610 ? -25.345 -8.822 57.674 1.00 73.38 610 GLN A N 1
ATOM 4757 C CA . GLN A 1 610 ? -26.449 -9.763 57.473 1.00 73.38 610 GLN A CA 1
ATOM 4758 C C . GLN A 1 610 ? -26.163 -10.751 56.334 1.00 73.38 610 GLN A C 1
ATOM 4760 O O . GLN A 1 610 ? -27.033 -11.536 55.938 1.00 73.38 610 GLN A O 1
ATOM 4765 N N . ALA A 1 611 ? -24.953 -10.729 55.769 1.00 73.00 611 ALA A N 1
ATOM 4766 C CA . ALA A 1 611 ? -24.558 -11.683 54.754 1.00 73.00 611 ALA A CA 1
ATOM 4767 C C . ALA A 1 611 ? -24.444 -13.088 55.367 1.00 73.00 611 ALA A C 1
ATOM 4769 O O . ALA A 1 611 ? -23.641 -13.354 56.259 1.00 73.00 611 ALA A O 1
ATOM 4770 N N . ASN A 1 612 ? -25.242 -14.026 54.852 1.00 69.75 612 ASN A N 1
ATOM 4771 C CA . ASN A 1 612 ? -25.057 -15.445 55.145 1.00 69.75 612 ASN A CA 1
ATOM 4772 C C . ASN A 1 612 ? -23.732 -15.955 54.537 1.00 69.75 612 ASN A C 1
ATOM 4774 O O . ASN A 1 612 ? -23.105 -15.269 53.733 1.00 69.75 612 ASN A O 1
ATOM 4778 N N . LYS A 1 613 ? -23.314 -17.184 54.872 1.00 65.56 613 LYS A N 1
ATOM 4779 C CA . LYS A 1 613 ? -22.035 -17.762 54.400 1.00 65.56 613 LYS A CA 1
ATOM 4780 C C . LYS A 1 613 ? -21.826 -17.635 52.879 1.00 65.56 613 LYS A C 1
ATOM 4782 O O . LYS A 1 613 ? -20.738 -17.275 52.451 1.00 65.56 613 LYS A O 1
ATOM 4787 N N . ALA A 1 614 ? -22.870 -17.862 52.079 1.00 65.69 614 ALA A N 1
ATOM 4788 C CA . ALA A 1 614 ? -22.825 -17.699 50.622 1.00 65.69 614 ALA A CA 1
ATOM 4789 C C . ALA A 1 614 ? -22.729 -16.222 50.183 1.00 65.69 614 ALA A C 1
ATOM 4791 O O . ALA A 1 614 ? -22.001 -15.887 49.254 1.00 65.69 614 ALA A O 1
ATOM 4792 N N . GLY A 1 615 ? -23.425 -15.316 50.871 1.00 66.81 615 GLY A N 1
ATOM 4793 C CA . GLY A 1 615 ? -23.347 -13.879 50.623 1.00 66.81 615 GLY A CA 1
ATOM 4794 C C . GLY A 1 615 ? -21.976 -13.290 50.956 1.00 66.81 615 GLY A C 1
ATOM 4795 O O . GLY A 1 615 ? -21.436 -12.525 50.165 1.00 66.81 615 GLY A O 1
ATOM 4796 N N . GLY A 1 616 ? -21.373 -13.698 52.077 1.00 67.81 616 GLY A N 1
ATOM 4797 C CA . GLY A 1 616 ? -20.019 -13.281 52.455 1.00 67.81 616 GLY A CA 1
ATOM 4798 C C . GLY A 1 616 ? -18.961 -13.709 51.430 1.00 67.81 616 GLY A C 1
ATOM 4799 O O . GLY A 1 616 ? -18.030 -12.957 51.158 1.00 67.81 616 GLY A O 1
ATOM 4800 N N . GLN A 1 617 ? -19.144 -14.874 50.797 1.00 64.69 617 GLN A N 1
ATOM 4801 C CA . GLN A 1 617 ? -18.284 -15.352 49.706 1.00 64.69 617 GLN A CA 1
ATOM 4802 C C . GLN A 1 617 ? -18.393 -14.474 48.453 1.00 64.69 617 GLN A C 1
ATOM 4804 O O . GLN A 1 617 ? -17.371 -14.096 47.883 1.00 64.69 617 GLN A O 1
ATOM 4809 N N . LEU A 1 618 ? -19.615 -14.111 48.048 1.00 67.81 618 LEU A N 1
ATOM 4810 C CA . LEU A 1 618 ? -19.841 -13.207 46.913 1.00 67.81 618 LEU A CA 1
ATOM 4811 C C . LEU A 1 618 ? -19.247 -11.816 47.169 1.00 67.81 618 LEU A C 1
ATOM 4813 O O . LEU A 1 618 ? -18.666 -11.218 46.264 1.00 67.81 618 LEU A O 1
ATOM 4817 N N . LEU A 1 619 ? -19.342 -11.323 48.407 1.00 71.81 619 LEU A N 1
ATOM 4818 C CA . LEU A 1 619 ? -18.748 -10.044 48.796 1.00 71.81 619 LEU A CA 1
ATOM 4819 C C . LEU A 1 619 ? -17.225 -10.077 48.757 1.00 71.81 619 LEU A C 1
ATOM 4821 O O . LEU A 1 619 ? -16.614 -9.149 48.235 1.00 71.81 619 LEU A O 1
ATOM 4825 N N . LEU A 1 620 ? -16.610 -11.148 49.259 1.00 66.81 620 LEU A N 1
ATOM 4826 C CA . LEU A 1 620 ? -15.160 -11.304 49.218 1.00 66.81 620 LEU A CA 1
ATOM 4827 C C . LEU A 1 620 ? -14.644 -11.343 47.773 1.00 66.81 620 LEU A C 1
ATOM 4829 O O . LEU A 1 620 ? -13.690 -10.641 47.448 1.00 66.81 620 LEU A O 1
ATOM 4833 N N . ALA A 1 621 ? -15.324 -12.084 46.893 1.00 64.00 621 ALA A N 1
ATOM 4834 C CA . ALA A 1 621 ? -14.986 -12.150 45.474 1.00 64.00 621 ALA A CA 1
ATOM 4835 C C . ALA A 1 621 ? -15.044 -10.772 44.792 1.00 64.00 621 ALA A C 1
ATOM 4837 O O . ALA A 1 621 ? -14.123 -10.404 44.063 1.00 64.00 621 ALA A O 1
ATOM 4838 N N . ALA A 1 622 ? -16.092 -9.992 45.073 1.00 66.69 622 ALA A N 1
ATOM 4839 C CA . ALA A 1 622 ? -16.269 -8.659 44.506 1.00 66.69 622 ALA A CA 1
ATOM 4840 C C . ALA A 1 622 ? -15.287 -7.612 45.081 1.00 66.69 622 ALA A C 1
ATOM 4842 O O . ALA A 1 622 ? -14.814 -6.745 44.351 1.00 66.69 622 ALA A O 1
ATOM 4843 N N . ILE A 1 623 ? -14.913 -7.694 46.366 1.00 67.50 623 ILE A N 1
ATOM 4844 C CA . ILE A 1 623 ? -13.899 -6.800 46.967 1.00 67.50 623 ILE A CA 1
ATOM 4845 C C . ILE A 1 623 ? -12.517 -7.057 46.355 1.00 67.50 623 ILE A C 1
ATOM 4847 O O . ILE A 1 623 ? -11.784 -6.107 46.059 1.00 67.50 623 ILE A O 1
ATOM 4851 N N . SER A 1 624 ? -12.163 -8.329 46.156 1.00 64.25 624 SER A N 1
ATOM 4852 C CA . SER A 1 624 ? -10.880 -8.732 45.577 1.00 64.25 624 SER A CA 1
ATOM 4853 C C . SER A 1 624 ? -10.746 -8.340 44.103 1.00 64.25 624 SER A C 1
ATOM 4855 O O . SER A 1 624 ? -9.683 -7.866 43.712 1.00 64.25 624 SER A O 1
ATOM 4857 N N . SER A 1 625 ? -11.803 -8.464 43.292 1.00 62.75 625 SER A N 1
ATOM 4858 C CA . SER A 1 625 ? -11.771 -8.067 41.872 1.00 62.75 625 SER A CA 1
ATOM 4859 C C . SER A 1 625 ? -11.695 -6.550 41.669 1.00 62.75 625 SER A C 1
ATOM 4861 O O . SER A 1 625 ? -11.090 -6.083 40.708 1.00 62.75 625 SER A O 1
ATOM 4863 N N . MET A 1 626 ? -12.281 -5.766 42.578 1.00 64.81 626 MET A N 1
ATOM 4864 C CA . MET A 1 626 ? -12.262 -4.299 42.522 1.00 64.81 626 MET A CA 1
ATOM 4865 C C . MET A 1 626 ? -11.022 -3.685 43.192 1.00 64.81 626 MET A C 1
ATOM 4867 O O . MET A 1 626 ? -10.879 -2.463 43.204 1.00 64.81 626 MET A O 1
ATOM 4871 N N . ASN A 1 627 ? -10.141 -4.514 43.773 1.00 63.09 627 ASN A N 1
ATOM 4872 C CA . ASN A 1 627 ? -8.990 -4.093 44.578 1.00 63.09 627 ASN A CA 1
ATOM 4873 C C . ASN A 1 627 ? -9.365 -3.103 45.709 1.00 63.09 627 ASN A C 1
ATOM 4875 O O . ASN A 1 627 ? -8.577 -2.243 46.097 1.00 63.09 627 ASN A O 1
ATOM 4879 N N . LEU A 1 628 ? -10.587 -3.222 46.247 1.00 61.50 628 LEU A N 1
ATOM 4880 C CA . LEU A 1 628 ? -11.153 -2.325 47.269 1.00 61.50 628 LEU A CA 1
ATOM 4881 C C . LEU A 1 628 ? -10.571 -2.562 48.676 1.00 61.50 628 LEU A C 1
ATOM 4883 O O . LEU A 1 628 ? -10.870 -1.813 49.604 1.00 61.50 628 LEU A O 1
ATOM 4887 N N . GLY A 1 629 ? -9.775 -3.620 48.855 1.00 53.66 629 GLY A N 1
ATOM 4888 C CA . GLY A 1 629 ? -9.417 -4.159 50.166 1.00 53.66 629 GLY A CA 1
ATOM 4889 C C . GLY A 1 629 ? -7.972 -4.628 50.289 1.00 53.66 629 GLY A C 1
ATOM 4890 O O . GLY A 1 629 ? -7.748 -5.706 50.835 1.00 53.66 629 GLY A O 1
ATOM 4891 N N . SER A 1 630 ? -6.993 -3.824 49.858 1.00 52.81 630 SER A N 1
ATOM 4892 C CA . SER A 1 630 ? -5.548 -4.080 50.047 1.00 52.81 630 SER A CA 1
ATOM 4893 C C . SER A 1 630 ? -5.084 -4.159 51.519 1.00 52.81 630 SER A C 1
ATOM 4895 O O . SER A 1 630 ? -3.885 -4.178 51.786 1.00 52.81 630 SER A O 1
ATOM 4897 N N . ASN A 1 631 ? -6.011 -4.204 52.482 1.00 53.47 631 ASN A N 1
ATOM 4898 C CA . ASN A 1 631 ? -5.745 -4.315 53.911 1.00 53.47 631 ASN A CA 1
ATOM 4899 C C . ASN A 1 631 ? -5.973 -5.754 54.410 1.00 53.47 631 ASN A C 1
ATOM 4901 O O . ASN A 1 631 ? -6.824 -6.488 53.914 1.00 53.47 631 ASN A O 1
ATOM 4905 N N . THR A 1 632 ? -5.231 -6.123 55.455 1.00 52.34 632 THR A N 1
ATOM 4906 C CA . THR A 1 632 ? -5.070 -7.463 56.061 1.00 52.34 632 THR A CA 1
ATOM 4907 C C . THR A 1 632 ? -6.352 -8.197 56.495 1.00 52.34 632 THR A C 1
ATOM 4909 O O . THR A 1 632 ? -6.291 -9.381 56.824 1.00 52.34 632 THR A O 1
ATOM 4912 N N . ASN A 1 633 ? -7.516 -7.545 56.481 1.00 54.75 633 ASN A N 1
ATOM 4913 C CA . ASN A 1 633 ? -8.786 -8.115 56.943 1.00 54.75 633 ASN A CA 1
ATOM 4914 C C . ASN A 1 633 ? -9.435 -9.074 55.925 1.00 54.75 633 ASN A C 1
ATOM 4916 O O . ASN A 1 633 ? -10.090 -10.032 56.331 1.00 54.75 633 ASN A O 1
ATOM 4920 N N . SER A 1 634 ? -9.207 -8.885 54.620 1.00 56.25 634 SER A N 1
ATOM 4921 C CA . SER A 1 634 ? -9.704 -9.791 53.567 1.00 56.25 634 SER A CA 1
ATOM 4922 C C . SER A 1 634 ? -9.020 -11.166 53.618 1.00 56.25 634 SER A C 1
ATOM 4924 O O . SER A 1 634 ? -9.680 -12.197 53.489 1.00 56.25 634 SER A O 1
ATOM 4926 N N . LEU A 1 635 ? -7.713 -11.187 53.907 1.00 59.00 635 LEU A N 1
ATOM 4927 C CA . LEU A 1 635 ? -6.921 -12.406 54.113 1.00 59.00 635 LEU A CA 1
ATOM 4928 C C . LEU A 1 635 ? -7.333 -13.158 55.390 1.00 59.00 635 LEU A C 1
ATOM 4930 O O . LEU A 1 635 ? -7.434 -14.382 55.371 1.00 59.00 635 LEU A O 1
ATOM 4934 N N . LYS A 1 636 ? -7.641 -12.436 56.479 1.00 59.47 636 LYS A N 1
ATOM 4935 C CA . LYS A 1 636 ? -8.142 -13.032 57.732 1.00 59.47 636 LYS A CA 1
ATOM 4936 C C . LYS A 1 636 ? -9.515 -13.688 57.562 1.00 59.47 636 LYS A C 1
ATOM 4938 O O . LYS A 1 636 ? -9.730 -14.777 58.089 1.00 59.47 636 LYS A O 1
ATOM 4943 N N . LEU A 1 637 ? -10.423 -13.071 56.799 1.00 61.97 637 LEU A N 1
ATOM 4944 C CA . LEU A 1 637 ? -11.716 -13.677 56.466 1.00 61.97 637 LEU A CA 1
ATOM 4945 C C . LEU A 1 637 ? -11.540 -14.933 55.597 1.00 61.97 637 LEU A C 1
ATOM 4947 O O . LEU A 1 637 ? -12.221 -15.932 55.827 1.00 61.97 637 LEU A O 1
ATOM 4951 N N . LEU A 1 638 ? -10.605 -14.911 54.637 1.00 60.72 638 LEU A N 1
ATOM 4952 C CA . LEU A 1 638 ? -10.298 -16.069 53.792 1.00 60.72 638 LEU A CA 1
ATOM 4953 C C . LEU A 1 638 ? -9.772 -17.252 54.625 1.00 60.72 638 LEU A C 1
ATOM 4955 O O . LEU A 1 638 ? -10.230 -18.381 54.446 1.00 60.72 638 LEU A O 1
ATOM 4959 N N . GLU A 1 639 ? -8.874 -16.997 55.584 1.00 62.91 639 GLU A N 1
ATOM 4960 C CA . GLU A 1 639 ? -8.381 -18.025 56.510 1.00 62.91 639 GLU A CA 1
ATOM 4961 C C . GLU A 1 639 ? -9.475 -18.556 57.443 1.00 62.91 639 GLU A C 1
ATOM 4963 O O . GLU A 1 639 ? -9.590 -19.772 57.610 1.00 62.91 639 GLU A O 1
ATOM 4968 N N . GLN A 1 640 ? -10.323 -17.687 58.003 1.00 62.09 640 GLN A N 1
ATOM 4969 C CA . GLN A 1 640 ? -11.439 -18.112 58.855 1.00 62.09 640 GLN A CA 1
ATOM 4970 C C . GLN A 1 640 ? -12.469 -18.948 58.080 1.00 62.09 640 GLN A C 1
ATOM 4972 O O . GLN A 1 640 ? -12.924 -19.984 58.573 1.00 62.09 640 GLN A O 1
ATOM 4977 N N . LEU A 1 641 ? -12.812 -18.560 56.847 1.00 60.16 641 LEU A N 1
ATOM 4978 C CA . LEU A 1 641 ? -13.724 -19.328 55.993 1.00 60.16 641 LEU A CA 1
ATOM 4979 C C . LEU A 1 641 ? -13.122 -20.680 55.598 1.00 60.16 641 LEU A C 1
ATOM 4981 O O . LEU A 1 641 ? -13.825 -21.691 55.647 1.00 60.16 641 LEU A O 1
ATOM 4985 N N . LYS A 1 642 ? -11.821 -20.727 55.293 1.00 63.94 642 LYS A N 1
ATOM 4986 C CA . LYS A 1 642 ? -11.097 -21.971 55.003 1.00 63.94 642 LYS A CA 1
ATOM 4987 C C . LYS A 1 642 ? -11.091 -22.928 56.197 1.00 63.94 642 LYS A C 1
ATOM 4989 O O . LYS A 1 642 ? -11.360 -24.117 56.025 1.00 63.94 642 LYS A O 1
ATOM 4994 N N . GLN A 1 643 ? -10.844 -22.416 57.404 1.00 67.62 643 GLN A N 1
ATOM 4995 C CA . GLN A 1 643 ? -10.824 -23.215 58.634 1.00 67.62 643 GLN A CA 1
ATOM 4996 C C . GLN A 1 643 ? -12.218 -23.717 59.040 1.00 67.62 643 GLN A C 1
ATOM 4998 O O . GLN A 1 643 ? -12.346 -24.848 59.500 1.00 67.62 643 GLN A O 1
ATOM 5003 N N . THR A 1 644 ? -13.270 -22.921 58.821 1.00 60.31 644 THR A N 1
ATOM 5004 C CA . THR A 1 644 ? -14.638 -23.278 59.243 1.00 60.31 644 THR A CA 1
ATOM 5005 C C . THR A 1 644 ? -15.375 -24.149 58.217 1.00 60.31 644 THR A C 1
ATOM 5007 O O . THR A 1 644 ? -16.225 -24.955 58.590 1.00 60.31 644 THR A O 1
ATOM 5010 N N . ALA A 1 645 ? -15.090 -23.991 56.918 1.00 63.44 645 ALA A N 1
ATOM 5011 C CA . ALA A 1 645 ? -15.781 -24.716 55.847 1.00 63.44 645 ALA A CA 1
ATOM 5012 C C . ALA A 1 645 ? -15.038 -25.976 55.370 1.00 63.44 645 ALA A C 1
ATOM 5014 O O . ALA A 1 645 ? -15.650 -26.829 54.728 1.00 63.44 645 ALA A O 1
ATOM 5015 N N . GLY A 1 646 ? -13.728 -26.094 55.629 1.00 64.81 646 GLY A N 1
ATOM 5016 C CA . GLY A 1 646 ? -12.899 -27.164 55.056 1.00 64.81 646 GLY A CA 1
ATOM 5017 C C . GLY A 1 646 ? -12.857 -27.134 53.520 1.00 64.81 646 GLY A C 1
ATOM 5018 O O . GLY A 1 646 ? -12.626 -28.161 52.879 1.00 64.81 646 GLY A O 1
ATOM 5019 N N . ILE A 1 647 ? -13.138 -25.967 52.940 1.00 72.69 647 ILE A N 1
ATOM 5020 C CA . ILE A 1 647 ? -13.170 -25.669 51.508 1.00 72.69 647 ILE A CA 1
ATOM 5021 C C . ILE A 1 647 ? -12.135 -24.566 51.282 1.00 72.69 647 ILE A C 1
ATOM 5023 O O . ILE A 1 647 ? -12.053 -23.607 52.047 1.00 72.69 647 ILE A O 1
ATOM 5027 N N . ASP A 1 648 ? -11.308 -24.747 50.267 1.00 70.88 648 ASP A N 1
ATOM 5028 C CA . ASP A 1 648 ? -10.311 -23.794 49.814 1.00 70.88 648 ASP A CA 1
ATOM 5029 C C . ASP A 1 648 ? -10.988 -22.739 48.937 1.00 70.88 648 ASP A C 1
ATOM 5031 O O . ASP A 1 648 ? -11.716 -23.070 48.001 1.00 70.88 648 ASP A O 1
ATOM 5035 N N . PHE A 1 649 ? -10.756 -21.470 49.246 1.00 67.94 649 PHE A N 1
ATOM 5036 C CA . PHE A 1 649 ? -11.267 -20.347 48.472 1.00 67.94 649 PHE A CA 1
ATOM 5037 C C . PHE A 1 649 ? -10.077 -19.533 47.992 1.00 67.94 649 PHE A C 1
ATOM 5039 O O . PHE A 1 649 ? -9.183 -19.221 48.780 1.00 67.94 649 PHE A O 1
ATOM 5046 N N . ASN A 1 650 ? -10.056 -19.191 46.709 1.00 66.44 650 ASN A N 1
ATOM 5047 C CA . ASN A 1 650 ? -9.017 -18.347 46.140 1.00 66.44 650 ASN A CA 1
ATOM 5048 C C . ASN A 1 650 ? -9.588 -17.463 45.028 1.00 66.44 650 ASN A C 1
ATOM 5050 O O . ASN A 1 650 ? -10.626 -17.775 44.453 1.00 66.44 650 ASN A O 1
ATOM 5054 N N . VAL A 1 651 ? -8.909 -16.368 44.712 1.00 64.88 651 VAL A N 1
ATOM 5055 C CA . VAL A 1 651 ? -9.207 -15.542 43.539 1.00 64.88 651 VAL A CA 1
ATOM 5056 C C . VAL A 1 651 ? -8.036 -15.681 42.581 1.00 64.88 651 VAL A C 1
ATOM 5058 O O . VAL A 1 651 ? -6.890 -15.467 42.971 1.00 64.88 651 VAL A O 1
ATOM 5061 N N . GLN A 1 652 ? -8.320 -16.068 41.341 1.00 64.44 652 GLN A N 1
ATOM 5062 C CA . GLN A 1 652 ? -7.301 -16.305 40.324 1.00 64.44 652 GLN A CA 1
ATOM 5063 C C . GLN A 1 652 ? -7.588 -15.465 39.082 1.00 64.44 652 GLN A C 1
ATOM 5065 O O . GLN A 1 652 ? -8.712 -15.452 38.570 1.00 64.44 652 GLN A O 1
ATOM 5070 N N . THR A 1 653 ? -6.555 -14.778 38.596 1.00 63.34 653 THR A N 1
ATOM 5071 C CA . THR A 1 653 ? -6.571 -14.108 37.295 1.00 63.34 653 THR A CA 1
ATOM 5072 C C . THR A 1 653 ? -6.018 -15.070 36.251 1.00 63.34 653 THR A C 1
ATOM 5074 O O . THR A 1 653 ? -4.882 -15.516 36.375 1.00 63.34 653 THR A O 1
ATOM 5077 N N . ASN A 1 654 ? -6.815 -15.393 35.236 1.00 61.44 654 ASN A N 1
ATOM 5078 C CA . ASN A 1 654 ? -6.419 -16.242 34.119 1.00 61.44 654 ASN A CA 1
ATOM 5079 C C . ASN A 1 654 ? -6.177 -15.369 32.888 1.00 61.44 654 ASN A C 1
ATOM 5081 O O . ASN A 1 654 ? -7.049 -14.579 32.507 1.00 61.44 654 ASN A O 1
ATOM 5085 N N . THR A 1 655 ? -5.010 -15.523 32.261 1.00 60.25 655 THR A N 1
ATOM 5086 C CA . THR A 1 655 ? -4.676 -14.820 31.019 1.00 60.25 655 THR A CA 1
ATOM 5087 C C . THR A 1 655 ? -5.065 -15.671 29.810 1.00 60.25 655 THR A C 1
ATOM 5089 O O . THR A 1 655 ? -4.642 -16.813 29.623 1.00 60.25 655 THR A O 1
ATOM 5092 N N . ASN A 1 656 ? -5.931 -15.102 28.986 1.00 58.50 656 ASN A N 1
ATOM 5093 C CA . ASN A 1 656 ? -6.489 -15.707 27.791 1.00 58.50 656 ASN A CA 1
ATOM 5094 C C . ASN A 1 656 ? -5.829 -15.094 26.564 1.00 58.50 656 ASN A C 1
ATOM 5096 O O . ASN A 1 656 ? -5.881 -13.878 26.380 1.00 58.50 656 ASN A O 1
ATOM 5100 N N . TYR A 1 657 ? -5.236 -15.920 25.709 1.00 53.97 657 TYR A N 1
ATOM 5101 C CA . TYR A 1 657 ? -4.553 -15.453 24.507 1.00 53.97 657 TYR A CA 1
ATOM 5102 C C . TYR A 1 657 ? -5.352 -15.762 23.249 1.00 53.97 657 TYR A C 1
ATOM 5104 O O . TYR A 1 657 ? -5.809 -16.887 23.035 1.00 53.97 657 TYR A O 1
ATOM 5112 N N . ASN A 1 658 ? -5.485 -14.755 22.392 1.00 52.28 658 ASN A N 1
ATOM 5113 C CA . ASN A 1 658 ? -6.104 -14.895 21.089 1.00 52.28 658 ASN A CA 1
ATOM 5114 C C . ASN A 1 658 ? -5.023 -15.042 20.010 1.00 52.28 658 ASN A C 1
ATOM 5116 O O . ASN A 1 658 ? -4.293 -14.098 19.717 1.00 52.28 658 ASN A O 1
ATOM 5120 N N . GLN A 1 659 ? -4.963 -16.218 19.384 1.00 48.66 659 GLN A N 1
ATOM 5121 C CA . GLN A 1 659 ? -4.004 -16.523 18.316 1.00 48.66 659 GLN A CA 1
ATOM 5122 C C . GLN A 1 659 ? -4.290 -15.771 17.004 1.00 48.66 659 GLN A C 1
ATOM 5124 O O . GLN A 1 659 ? -3.382 -15.577 16.204 1.00 48.66 659 GLN A O 1
ATOM 5129 N N . ILE A 1 660 ? -5.534 -15.339 16.774 1.00 47.97 660 ILE A N 1
ATOM 5130 C CA . ILE A 1 660 ? -5.957 -14.636 15.553 1.00 47.97 660 ILE A CA 1
ATOM 5131 C C . ILE A 1 660 ? -5.595 -13.152 15.641 1.00 47.97 660 ILE A C 1
ATOM 5133 O O . ILE A 1 660 ? -5.087 -12.579 14.681 1.00 47.97 660 ILE A O 1
ATOM 5137 N N . THR A 1 661 ? -5.854 -12.523 16.791 1.00 49.91 661 THR A N 1
ATOM 5138 C CA . THR A 1 661 ? -5.574 -11.092 17.006 1.00 49.91 661 THR A CA 1
ATOM 5139 C C . THR A 1 661 ? -4.212 -10.837 17.646 1.00 49.91 661 THR A C 1
ATOM 5141 O O . THR A 1 661 ? -3.779 -9.690 17.697 1.00 49.91 661 THR A O 1
ATOM 5144 N N . ASN A 1 662 ? -3.527 -11.881 18.123 1.00 53.00 662 ASN A N 1
ATOM 5145 C CA . ASN A 1 662 ? -2.265 -11.796 18.861 1.00 53.00 662 ASN A CA 1
ATOM 5146 C C . ASN A 1 662 ? -2.365 -10.907 20.120 1.00 53.00 662 ASN A C 1
ATOM 5148 O O . ASN A 1 662 ? -1.429 -10.193 20.477 1.00 53.00 662 ASN A O 1
ATOM 5152 N N . THR A 1 663 ? -3.524 -10.922 20.785 1.00 47.44 663 THR A N 1
ATOM 5153 C CA . THR A 1 663 ? -3.789 -10.120 21.990 1.00 47.44 663 THR A CA 1
ATOM 5154 C C . THR A 1 663 ? -4.105 -11.007 23.187 1.00 47.44 663 THR A C 1
ATOM 5156 O O . THR A 1 663 ? -4.877 -11.960 23.063 1.00 47.44 663 THR A O 1
ATOM 5159 N N . SER A 1 664 ? -3.572 -10.646 24.354 1.00 58.19 664 SER A N 1
ATOM 5160 C CA . SER A 1 664 ? -3.902 -11.268 25.641 1.00 58.19 664 SER A CA 1
ATOM 5161 C C . SER A 1 664 ? -5.005 -10.491 26.362 1.00 58.19 664 SER A C 1
ATOM 5163 O O . SER A 1 664 ? -5.070 -9.265 26.279 1.00 58.19 664 SER A O 1
ATOM 5165 N N . SER A 1 665 ? -5.868 -11.203 27.078 1.00 56.81 665 SER A N 1
ATOM 5166 C CA . SER A 1 665 ? -6.940 -10.642 27.897 1.00 56.81 665 SER A CA 1
ATOM 5167 C C . SER A 1 665 ? -6.995 -11.336 29.250 1.00 56.81 665 SER A C 1
ATOM 5169 O O . SER A 1 665 ? -6.969 -12.561 29.314 1.00 56.81 665 SER A O 1
ATOM 5171 N N . ASP A 1 666 ? -7.101 -10.561 30.322 1.00 63.91 666 ASP A N 1
ATOM 5172 C CA . ASP A 1 666 ? -7.153 -11.100 31.678 1.00 63.91 666 ASP A CA 1
ATOM 5173 C C . ASP A 1 666 ? -8.609 -11.284 32.111 1.00 63.91 666 ASP A C 1
ATOM 5175 O O . ASP A 1 666 ? -9.455 -10.413 31.885 1.00 63.91 666 ASP A O 1
ATOM 5179 N N . THR A 1 667 ? -8.896 -12.420 32.739 1.00 60.31 667 THR A N 1
ATOM 5180 C CA . THR A 1 667 ? -10.202 -12.755 33.324 1.00 60.31 667 THR A CA 1
ATOM 5181 C C . THR A 1 667 ? -10.017 -13.078 34.798 1.00 60.31 667 THR A C 1
ATOM 5183 O O . THR A 1 667 ? -9.042 -13.729 35.166 1.00 60.31 667 THR A O 1
ATOM 5186 N N . THR A 1 668 ? -10.917 -12.618 35.664 1.00 65.94 668 THR A N 1
ATOM 5187 C CA . THR A 1 668 ? -10.822 -12.860 37.111 1.00 65.94 668 THR A CA 1
ATOM 5188 C C . THR A 1 668 ? -11.904 -13.844 37.525 1.00 65.94 668 THR A C 1
ATOM 5190 O O . THR A 1 668 ? -13.085 -13.636 37.256 1.00 65.94 668 THR A O 1
ATOM 5193 N N . SER A 1 669 ? -11.503 -14.914 38.206 1.00 68.25 669 SER A N 1
ATOM 5194 C CA . SER A 1 669 ? -12.404 -15.978 38.645 1.00 68.25 669 SER A CA 1
ATOM 5195 C C . SER A 1 669 ? -12.281 -16.237 40.144 1.00 68.25 669 SER A C 1
ATOM 5197 O O . SER A 1 669 ? -11.195 -16.145 40.724 1.00 68.25 669 SER A O 1
ATOM 5199 N N . LEU A 1 670 ? -13.408 -16.561 40.777 1.00 69.81 670 LEU A N 1
ATOM 5200 C CA . LEU A 1 670 ? -13.442 -17.102 42.131 1.00 69.81 670 LEU A CA 1
ATOM 5201 C C . LEU A 1 670 ? -13.275 -18.619 42.053 1.00 69.81 670 LEU A C 1
ATOM 5203 O O . LEU A 1 670 ? -14.103 -19.306 41.463 1.00 69.81 670 LEU A O 1
ATOM 5207 N N . VAL A 1 671 ? -12.232 -19.141 42.681 1.00 75.69 671 VAL A N 1
ATOM 5208 C CA . VAL A 1 671 ? -11.939 -20.570 42.774 1.00 75.69 671 VAL A CA 1
ATOM 5209 C C . VAL A 1 671 ? -12.494 -21.102 44.087 1.00 75.69 671 VAL A C 1
ATOM 5211 O O . VAL A 1 671 ? -12.075 -20.681 45.167 1.00 75.69 671 VAL A O 1
ATOM 5214 N N . VAL A 1 672 ? -13.419 -22.053 43.998 1.00 78.94 672 VAL A N 1
ATOM 5215 C CA . VAL A 1 672 ? -13.933 -22.809 45.144 1.00 78.94 672 VAL A CA 1
ATOM 5216 C C . VAL A 1 672 ? -13.454 -24.244 45.011 1.00 78.94 672 VAL A C 1
ATOM 5218 O O . VAL A 1 672 ? -13.844 -24.932 44.073 1.00 78.94 672 VAL A O 1
ATOM 5221 N N . GLY A 1 673 ? -12.612 -24.719 45.924 1.00 82.25 673 GLY A N 1
ATOM 5222 C CA . GLY A 1 673 ? -12.011 -26.043 45.822 1.00 82.25 673 GLY A CA 1
ATOM 5223 C C . GLY A 1 673 ? -12.039 -26.853 47.105 1.00 82.25 673 GLY A C 1
ATOM 5224 O O . GLY A 1 673 ? -12.090 -26.329 48.209 1.00 82.25 673 GLY A O 1
ATOM 5225 N N . LYS A 1 674 ? -12.005 -28.174 46.977 1.00 84.69 674 LYS A N 1
ATOM 5226 C CA . LYS A 1 674 ? -11.924 -29.099 48.102 1.00 84.69 674 LYS A CA 1
ATOM 5227 C C . LYS A 1 674 ? -10.976 -30.239 47.770 1.00 84.69 674 LYS A C 1
ATOM 5229 O O . LYS A 1 674 ? -11.087 -30.894 46.733 1.00 84.69 674 LYS A O 1
ATOM 5234 N N . SER A 1 675 ? -10.074 -30.518 48.703 1.00 85.31 675 SER A N 1
ATOM 5235 C CA . SER A 1 675 ? -9.282 -31.744 48.677 1.00 85.31 675 SER A CA 1
ATOM 5236 C C . SER A 1 675 ? -10.182 -32.919 49.048 1.00 85.31 675 SER A C 1
ATOM 5238 O O . SER A 1 675 ? -10.605 -33.047 50.196 1.00 85.31 675 SER A O 1
ATOM 5240 N N . LEU A 1 676 ? -10.489 -33.772 48.072 1.00 87.69 676 LEU A N 1
ATOM 5241 C CA . LEU A 1 676 ? -11.252 -35.007 48.273 1.00 87.69 676 LEU A CA 1
ATOM 5242 C C . LEU A 1 676 ? -10.367 -36.116 48.866 1.00 87.69 676 LEU A C 1
ATOM 5244 O O . LEU A 1 676 ? -10.853 -37.001 49.561 1.00 87.69 676 LEU A O 1
ATOM 5248 N N . SER A 1 677 ? -9.054 -36.062 48.616 1.00 90.00 677 SER A N 1
ATOM 5249 C CA . SER A 1 677 ? -8.042 -36.905 49.263 1.00 90.00 677 SER A CA 1
ATOM 5250 C C . SER A 1 677 ? -6.685 -36.192 49.304 1.00 90.00 677 SER A C 1
ATOM 5252 O O . SER A 1 677 ? -6.538 -35.089 48.780 1.00 90.00 677 SER A O 1
ATOM 5254 N N . LYS A 1 678 ? -5.644 -36.842 49.850 1.00 85.69 678 LYS A N 1
ATOM 5255 C CA . LYS A 1 678 ? -4.255 -36.333 49.789 1.00 85.69 678 LYS A CA 1
ATOM 5256 C C . LYS A 1 678 ? -3.726 -36.159 48.356 1.00 85.69 678 LYS A C 1
ATOM 5258 O O . LYS A 1 678 ? -2.696 -35.518 48.171 1.00 85.69 678 LYS A O 1
ATOM 5263 N N . ARG A 1 679 ? -4.381 -36.770 47.361 1.00 89.25 679 ARG A N 1
ATOM 5264 C CA . ARG A 1 679 ? -3.964 -36.754 45.952 1.00 89.25 679 ARG A CA 1
ATOM 5265 C C . ARG A 1 679 ? -5.023 -36.212 44.999 1.00 89.25 679 ARG A C 1
ATOM 5267 O O . ARG A 1 679 ? -4.698 -36.005 43.842 1.00 89.25 679 ARG A O 1
ATOM 5274 N N . LEU A 1 680 ? -6.259 -35.999 45.440 1.00 89.19 680 LEU A N 1
ATOM 5275 C CA . LEU A 1 680 ? -7.367 -35.600 44.573 1.00 89.19 680 LEU A CA 1
ATOM 5276 C C . LEU A 1 680 ? -7.938 -34.263 45.043 1.00 89.19 680 LEU A C 1
ATOM 5278 O O . LEU A 1 680 ? -8.401 -34.155 46.179 1.00 89.19 680 LEU A O 1
ATOM 5282 N N . TYR A 1 681 ? -7.913 -33.268 44.163 1.00 87.88 681 TYR A N 1
ATOM 5283 C CA . TYR A 1 681 ? -8.423 -31.923 44.403 1.00 87.88 681 TYR A CA 1
ATOM 5284 C C . TYR A 1 681 ? -9.469 -31.582 43.347 1.00 87.88 681 TYR A C 1
ATOM 5286 O O . TYR A 1 681 ? -9.196 -31.693 42.154 1.00 87.88 681 TYR A O 1
ATOM 5294 N N . LEU A 1 682 ? -10.654 -31.185 43.792 1.00 89.81 682 LEU A N 1
ATOM 5295 C CA . LEU A 1 682 ? -11.727 -30.706 42.931 1.00 89.81 682 LEU A CA 1
ATOM 5296 C C . LEU A 1 682 ? -11.858 -29.200 43.136 1.00 89.81 682 LEU A C 1
ATOM 5298 O O . LEU A 1 682 ? -11.964 -28.767 44.279 1.00 89.81 682 LEU A O 1
ATOM 5302 N N . SER A 1 683 ? -11.888 -28.417 42.067 1.00 86.69 683 SER A N 1
ATOM 5303 C CA . SER A 1 683 ? -12.200 -26.992 42.122 1.00 86.69 683 SER A CA 1
ATOM 5304 C C . SER A 1 683 ? -13.212 -26.582 41.071 1.00 86.69 683 SER A C 1
ATOM 5306 O O . SER A 1 683 ? -13.314 -27.184 40.009 1.00 86.69 683 SER A O 1
ATOM 5308 N N . TYR A 1 684 ? -13.967 -25.542 41.384 1.00 84.44 684 TYR A N 1
ATOM 5309 C CA . TYR A 1 684 ? -14.925 -24.908 40.506 1.00 84.44 684 TYR A CA 1
ATOM 5310 C C . TYR A 1 684 ? -14.605 -23.417 40.448 1.00 84.44 684 TYR A C 1
ATOM 5312 O O . TYR A 1 684 ? -14.656 -22.720 41.463 1.00 84.44 684 TYR A O 1
ATOM 5320 N N . ASN A 1 685 ? -14.226 -22.956 39.263 1.00 77.88 685 ASN A N 1
ATOM 5321 C CA . ASN A 1 685 ? -13.893 -21.573 38.981 1.00 77.88 685 ASN A CA 1
ATOM 5322 C C . ASN A 1 685 ? -15.151 -20.888 38.461 1.00 77.88 685 ASN A C 1
ATOM 5324 O O . ASN A 1 685 ? -15.707 -21.304 37.447 1.00 77.88 685 ASN A O 1
ATOM 5328 N N . ILE A 1 686 ? -15.588 -19.847 39.155 1.00 73.50 686 ILE A N 1
ATOM 5329 C CA . ILE A 1 686 ? -16.753 -19.044 38.801 1.00 73.50 686 ILE A CA 1
ATOM 5330 C C . ILE A 1 686 ? -16.241 -17.737 38.208 1.00 73.50 686 ILE A C 1
ATOM 5332 O O . ILE A 1 686 ? -15.541 -16.980 38.887 1.00 73.50 686 ILE A O 1
ATOM 5336 N N . GLY A 1 687 ? -16.569 -17.482 36.944 1.00 68.38 687 GLY A N 1
ATOM 5337 C CA . GLY A 1 687 ? -16.239 -16.226 36.277 1.00 68.38 687 GLY A CA 1
ATOM 5338 C C . GLY A 1 687 ? -16.954 -15.042 36.935 1.00 68.38 687 GLY A C 1
ATOM 5339 O O . GLY A 1 687 ? -18.138 -15.138 37.258 1.00 68.38 687 GLY A O 1
ATOM 5340 N N . LEU A 1 688 ? -16.248 -13.929 37.172 1.00 63.50 688 LEU A N 1
ATOM 5341 C CA . LEU A 1 688 ? -16.826 -12.754 37.845 1.00 63.50 688 LEU A CA 1
ATOM 5342 C C . LEU A 1 688 ? -17.352 -11.687 36.866 1.00 63.50 688 LEU A C 1
ATOM 5344 O O . LEU A 1 688 ? -18.122 -10.813 37.273 1.00 63.50 688 LEU A O 1
ATOM 5348 N N . SER A 1 689 ? -17.002 -11.769 35.577 1.00 57.31 689 SER A N 1
ATOM 5349 C CA . SER A 1 689 ? -17.634 -11.018 34.482 1.00 57.31 689 SER A CA 1
ATOM 5350 C C . SER A 1 689 ? -18.598 -11.908 33.685 1.00 57.31 689 SER A C 1
ATOM 5352 O O . SER A 1 689 ? -18.397 -13.111 33.571 1.00 57.31 689 SER A O 1
ATOM 5354 N N . GLN A 1 690 ? -19.623 -11.318 33.051 1.00 50.12 690 GLN A N 1
ATOM 5355 C CA . GLN A 1 690 ? -20.554 -12.028 32.144 1.00 50.12 690 GLN A CA 1
ATOM 5356 C C . GLN A 1 690 ? -19.856 -12.721 30.962 1.00 50.12 690 GLN A C 1
ATOM 5358 O O . GLN A 1 690 ? -20.444 -13.562 30.291 1.00 50.12 690 GLN A O 1
ATOM 5363 N N . THR A 1 691 ? -18.624 -12.310 30.681 1.00 51.69 691 THR A N 1
ATOM 5364 C CA . THR A 1 691 ? -17.775 -12.824 29.609 1.00 51.69 691 THR A CA 1
ATOM 5365 C C . THR A 1 691 ? -16.928 -14.018 30.031 1.00 51.69 691 THR A C 1
ATOM 5367 O O . THR A 1 691 ? -16.306 -14.641 29.178 1.00 51.69 691 THR A O 1
ATOM 5370 N N . ASP A 1 692 ? -16.873 -14.321 31.324 1.00 62.09 692 ASP A N 1
ATOM 5371 C CA . ASP A 1 692 ? -15.941 -15.292 31.878 1.00 62.09 692 ASP A CA 1
ATOM 5372 C C . ASP A 1 692 ? -16.646 -16.646 32.007 1.00 62.09 692 ASP A C 1
ATOM 5374 O O . ASP A 1 692 ? -17.765 -16.737 32.511 1.00 62.09 692 ASP A O 1
ATOM 5378 N N . THR A 1 693 ? -16.014 -17.711 31.521 1.00 61.72 693 THR A N 1
ATOM 5379 C CA . THR A 1 693 ? -16.572 -19.069 31.569 1.00 61.72 693 THR A CA 1
ATOM 5380 C C . THR A 1 693 ? -16.365 -19.700 32.937 1.00 61.72 693 THR A C 1
ATOM 5382 O O . THR A 1 693 ? -15.268 -19.630 33.498 1.00 61.72 693 THR A O 1
ATOM 5385 N N . ASN A 1 694 ? -17.385 -20.394 33.438 1.00 75.38 694 ASN A N 1
ATOM 5386 C CA . ASN A 1 694 ? -17.218 -21.254 34.602 1.00 75.38 694 ASN A CA 1
ATOM 5387 C C . ASN A 1 694 ? -16.411 -22.499 34.212 1.00 75.38 694 ASN A C 1
ATOM 5389 O O . ASN A 1 694 ? -16.584 -23.036 33.118 1.00 75.38 694 ASN A O 1
ATOM 5393 N N . MET A 1 695 ? -15.527 -22.964 35.096 1.00 80.06 695 MET A N 1
ATOM 5394 C CA . MET A 1 695 ? -14.667 -24.118 34.824 1.00 80.06 695 MET A CA 1
ATOM 5395 C C . MET A 1 695 ? -14.593 -25.054 36.027 1.00 80.06 695 MET A C 1
ATOM 5397 O O . MET A 1 695 ? -14.098 -24.686 37.090 1.00 80.06 695 MET A O 1
ATOM 5401 N N . LEU A 1 696 ? -15.026 -26.297 35.849 1.00 85.25 696 LEU A N 1
ATOM 5402 C CA . LEU A 1 696 ? -14.789 -27.384 36.789 1.00 85.25 696 LEU A CA 1
ATOM 5403 C C . LEU A 1 696 ? -13.418 -27.999 36.511 1.00 85.25 696 LEU A C 1
ATOM 5405 O O . LEU A 1 696 ? -13.118 -28.362 35.380 1.00 85.25 696 LEU A O 1
ATOM 5409 N N . THR A 1 697 ? -12.591 -28.140 37.539 1.00 87.38 697 THR A N 1
ATOM 5410 C CA . THR A 1 697 ? -11.252 -28.722 37.447 1.00 87.38 697 THR A CA 1
ATOM 5411 C C . THR A 1 697 ? -11.100 -29.858 38.445 1.00 87.38 697 THR A C 1
ATOM 5413 O O . THR A 1 697 ? -11.331 -29.689 39.639 1.00 87.38 697 THR A O 1
ATOM 5416 N N . LEU A 1 698 ? -10.659 -31.018 37.975 1.00 90.12 698 LEU A N 1
ATOM 5417 C CA . LEU A 1 698 ? -10.278 -32.154 38.798 1.00 90.12 698 LEU A CA 1
ATOM 5418 C C . LEU A 1 698 ? -8.786 -32.414 38.616 1.00 90.12 698 LEU A C 1
ATOM 5420 O O . LEU A 1 698 ? -8.342 -32.779 37.532 1.00 90.12 698 LEU A O 1
ATOM 5424 N N . ARG A 1 699 ? -8.008 -32.253 39.683 1.00 90.00 699 ARG A N 1
ATOM 5425 C CA . ARG A 1 699 ? -6.567 -32.506 39.680 1.00 90.00 699 ARG A CA 1
ATOM 5426 C C . ARG A 1 699 ? -6.233 -33.734 40.516 1.00 90.00 699 ARG A C 1
ATOM 5428 O O . ARG A 1 699 ? -6.515 -33.770 41.714 1.00 90.00 699 ARG A O 1
ATOM 5435 N N . TYR A 1 700 ? -5.583 -34.712 39.893 1.00 92.19 700 TYR A N 1
ATOM 5436 C CA . TYR A 1 700 ? -5.081 -35.923 40.531 1.00 92.19 700 TYR A CA 1
ATOM 5437 C C . TYR A 1 700 ? -3.550 -35.964 40.521 1.00 92.19 700 TYR A C 1
ATOM 5439 O O . TYR A 1 700 ? -2.912 -35.974 39.471 1.00 92.19 700 TYR A O 1
ATOM 5447 N N . LEU A 1 701 ? -2.944 -36.006 41.704 1.00 90.38 701 LEU A N 1
ATOM 5448 C CA . LEU A 1 701 ? -1.507 -36.162 41.897 1.00 90.38 701 LEU A CA 1
ATOM 5449 C C . LEU A 1 701 ? -1.129 -37.638 41.717 1.00 90.38 701 LEU A C 1
ATOM 5451 O O . LEU A 1 701 ? -1.393 -38.462 42.596 1.00 90.38 701 LEU A O 1
ATOM 5455 N N . LEU A 1 702 ? -0.468 -37.964 40.604 1.00 89.38 702 LEU A N 1
ATOM 5456 C CA . LEU A 1 702 ? 0.090 -39.299 40.363 1.00 89.38 702 LEU A CA 1
ATOM 5457 C C . LEU A 1 702 ? 1.238 -39.569 41.344 1.00 89.38 702 LEU A C 1
ATOM 5459 O O . LEU A 1 702 ? 1.309 -40.621 41.981 1.00 89.38 702 LEU A O 1
ATOM 5463 N N . ASN A 1 703 ? 2.129 -38.586 41.491 1.00 87.94 703 ASN A N 1
ATOM 5464 C CA . ASN A 1 703 ? 3.215 -38.578 42.464 1.00 87.94 703 ASN A CA 1
ATOM 5465 C C . ASN A 1 703 ? 3.631 -37.126 42.784 1.00 87.94 703 ASN A C 1
ATOM 5467 O O . ASN A 1 703 ? 2.961 -36.176 42.393 1.00 87.94 703 ASN A O 1
ATOM 5471 N N . ARG A 1 704 ? 4.736 -36.940 43.518 1.00 83.38 704 ARG A N 1
ATOM 5472 C CA . ARG A 1 704 ? 5.242 -35.606 43.906 1.00 83.38 704 ARG A CA 1
ATOM 5473 C C . ARG A 1 704 ? 5.700 -34.717 42.739 1.00 83.38 704 ARG A C 1
ATOM 5475 O O . ARG A 1 704 ? 5.983 -33.550 42.974 1.00 83.38 704 ARG A O 1
ATOM 5482 N N . PHE A 1 705 ? 5.820 -35.274 41.536 1.00 83.50 705 PHE A N 1
ATOM 5483 C CA . PHE A 1 705 ? 6.287 -34.574 40.343 1.00 83.50 705 PHE A CA 1
ATOM 5484 C C . PHE A 1 705 ? 5.230 -34.504 39.247 1.00 83.50 705 PHE A C 1
ATOM 5486 O O . PHE A 1 705 ? 5.217 -33.539 38.505 1.00 83.50 705 PHE A O 1
ATOM 5493 N N . PHE A 1 706 ? 4.357 -35.500 39.127 1.00 87.38 706 PHE A N 1
ATOM 5494 C CA . PHE A 1 706 ? 3.396 -35.605 38.036 1.00 87.38 706 PHE A CA 1
ATOM 5495 C C . PHE A 1 706 ? 1.963 -35.512 38.545 1.00 87.38 706 PHE A C 1
ATOM 5497 O O . PHE A 1 706 ? 1.594 -36.153 39.535 1.00 87.38 706 PHE A O 1
ATOM 5504 N N . SER A 1 707 ? 1.134 -34.767 37.822 1.00 87.88 707 SER A N 1
ATOM 5505 C CA . SER A 1 707 ? -0.302 -34.688 38.065 1.00 87.88 707 SER A CA 1
ATOM 5506 C C . SER A 1 707 ? -1.091 -34.645 36.765 1.00 87.88 707 SER A C 1
ATOM 5508 O O . SER A 1 707 ? -0.591 -34.191 35.742 1.00 87.88 707 SER A O 1
ATOM 5510 N N . ILE A 1 708 ? -2.315 -35.154 36.818 1.00 88.62 708 ILE A N 1
ATOM 5511 C CA . ILE A 1 708 ? -3.292 -35.059 35.738 1.00 88.62 708 ILE A CA 1
ATOM 5512 C C . ILE A 1 708 ? -4.314 -34.022 36.165 1.00 88.62 708 ILE A C 1
ATOM 5514 O O . ILE A 1 708 ? -4.806 -34.072 37.294 1.00 88.62 708 ILE A O 1
ATOM 5518 N N . GLN A 1 709 ? -4.636 -33.097 35.278 1.00 86.94 709 GLN A N 1
ATOM 5519 C CA . GLN A 1 709 ? -5.685 -32.117 35.477 1.00 86.94 709 GLN A CA 1
ATOM 5520 C C . GLN A 1 709 ? -6.722 -32.288 34.379 1.00 86.94 709 GLN A C 1
ATOM 5522 O O . GLN A 1 709 ? -6.391 -32.289 33.205 1.00 86.94 709 GLN A O 1
ATOM 5527 N N . ILE A 1 710 ? -7.977 -32.445 34.766 1.00 86.38 710 ILE A N 1
ATOM 5528 C CA . ILE A 1 710 ? -9.110 -32.477 33.852 1.00 86.38 710 ILE A CA 1
ATOM 5529 C C . ILE A 1 710 ? -9.876 -31.191 34.095 1.00 86.38 710 ILE A C 1
ATOM 5531 O O . ILE A 1 710 ? -10.293 -30.944 35.224 1.00 86.38 710 ILE A O 1
ATOM 5535 N N . SER A 1 711 ? -10.052 -30.377 33.067 1.00 83.00 711 SER A N 1
ATOM 5536 C CA . SER A 1 711 ? -10.837 -29.151 33.132 1.00 83.00 711 SER A CA 1
ATOM 5537 C C . SER A 1 711 ? -12.005 -29.233 32.158 1.00 83.00 711 SER A C 1
ATOM 5539 O O . SER A 1 711 ? -11.887 -29.743 31.045 1.00 83.00 711 SER A O 1
ATOM 5541 N N . ASN A 1 712 ? -13.168 -28.773 32.597 1.00 80.69 712 ASN A N 1
ATOM 5542 C CA . ASN A 1 712 ? -14.389 -28.748 31.811 1.00 80.69 712 ASN A CA 1
ATOM 5543 C C . ASN A 1 712 ? -15.083 -27.403 32.029 1.00 80.69 712 ASN A C 1
ATOM 5545 O O . ASN A 1 712 ? -15.210 -26.942 33.161 1.00 80.69 712 ASN A O 1
ATOM 5549 N N . SER A 1 713 ? -15.495 -26.773 30.942 1.00 76.38 713 SER A N 1
ATOM 5550 C CA . SER A 1 713 ? -16.232 -25.515 30.900 1.00 76.38 713 SER A CA 1
ATOM 5551 C C . SER A 1 713 ? -17.369 -25.637 29.889 1.00 76.38 713 SER A C 1
ATOM 5553 O O . SER A 1 713 ? -17.391 -26.571 29.085 1.00 76.38 713 SER A O 1
ATOM 5555 N N . ASP A 1 714 ? -18.264 -24.651 29.864 1.00 64.50 714 ASP A N 1
ATOM 5556 C CA . ASP A 1 714 ? -19.414 -24.608 28.946 1.00 64.50 714 ASP A CA 1
ATOM 5557 C C . ASP A 1 714 ? -19.023 -24.646 27.452 1.00 64.50 714 ASP A C 1
ATOM 5559 O O . ASP A 1 714 ? -19.865 -24.868 26.583 1.00 64.50 714 ASP A O 1
ATOM 5563 N N . THR A 1 715 ? -17.745 -24.417 27.139 1.00 58.41 715 THR A N 1
ATOM 5564 C CA . THR A 1 715 ? -17.233 -24.252 25.774 1.00 58.41 715 THR A CA 1
ATOM 5565 C C . THR A 1 715 ? -16.042 -25.143 25.431 1.00 58.41 715 THR A C 1
ATOM 5567 O O . THR A 1 715 ? -15.721 -25.304 24.252 1.00 58.41 715 THR A O 1
ATOM 5570 N N . SER A 1 716 ? -15.372 -25.733 26.424 1.00 62.03 716 SER A N 1
ATOM 5571 C CA . SER A 1 716 ? -14.178 -26.553 26.205 1.00 62.03 716 SER A CA 1
ATOM 5572 C C . SER A 1 716 ? -13.954 -27.580 27.314 1.00 62.03 716 SER A C 1
ATOM 5574 O O . SER A 1 716 ? -14.292 -27.361 28.476 1.00 62.03 716 SER A O 1
ATOM 5576 N N . SER A 1 717 ? -13.361 -28.715 26.947 1.00 75.94 717 SER A N 1
ATOM 5577 C CA . SER A 1 717 ? -12.870 -29.735 27.875 1.00 75.94 717 SER A CA 1
ATOM 5578 C C . SER A 1 717 ? -11.414 -30.036 27.547 1.00 75.94 717 SER A C 1
ATOM 5580 O O . SER A 1 717 ? -11.079 -30.208 26.375 1.00 75.94 717 SER A O 1
ATOM 5582 N N . ALA A 1 718 ? -10.557 -30.109 28.560 1.00 75.44 718 ALA A N 1
ATOM 5583 C CA . ALA A 1 718 ? -9.138 -30.390 28.400 1.00 75.44 718 ALA A CA 1
ATOM 5584 C C . ALA A 1 718 ? -8.643 -31.389 29.453 1.00 75.44 718 ALA A C 1
ATOM 5586 O O . ALA A 1 718 ? -9.203 -31.521 30.544 1.00 75.44 718 ALA A O 1
ATOM 5587 N N . ILE A 1 719 ? -7.584 -32.115 29.093 1.00 82.75 719 ILE A N 1
ATOM 5588 C CA . ILE A 1 719 ? -6.841 -32.993 29.993 1.00 82.75 719 ILE A CA 1
ATOM 5589 C C . ILE A 1 719 ? -5.369 -32.608 29.880 1.00 82.75 719 ILE A C 1
ATOM 5591 O O . ILE A 1 719 ? -4.753 -32.813 28.836 1.00 82.75 719 ILE A O 1
ATOM 5595 N N . ASP A 1 720 ? -4.807 -32.091 30.965 1.00 79.69 720 ASP A N 1
ATOM 5596 C CA . ASP A 1 720 ? -3.413 -31.683 31.062 1.00 79.69 720 ASP A CA 1
ATOM 5597 C C . ASP A 1 720 ? -2.612 -32.705 31.876 1.00 79.69 720 ASP A C 1
ATOM 5599 O O . ASP A 1 720 ? -3.039 -33.163 32.940 1.00 79.69 720 ASP A O 1
ATOM 5603 N N . PHE A 1 721 ? -1.405 -33.020 31.411 1.00 83.25 721 PHE A N 1
ATOM 5604 C CA . PHE A 1 721 ? -0.391 -33.726 32.194 1.00 83.25 721 PHE A CA 1
ATOM 5605 C C . PHE A 1 721 ? 0.661 -32.722 32.656 1.00 83.25 721 PHE A C 1
ATOM 5607 O O . PHE A 1 721 ? 1.419 -32.175 31.859 1.00 83.25 721 PHE A O 1
ATOM 5614 N N . LEU A 1 722 ? 0.708 -32.480 33.960 1.00 78.12 722 LEU A N 1
ATOM 5615 C CA . LEU A 1 722 ? 1.521 -31.441 34.574 1.00 78.12 722 LEU A CA 1
ATOM 5616 C C . LEU A 1 722 ? 2.723 -32.065 35.286 1.00 78.12 722 LEU A C 1
ATOM 5618 O O . LEU A 1 722 ? 2.565 -32.990 36.089 1.00 78.12 722 LEU A O 1
ATOM 5622 N N . TYR A 1 723 ? 3.911 -31.518 35.030 1.00 83.81 723 TYR A N 1
ATOM 5623 C CA . TYR A 1 723 ? 5.140 -31.838 35.752 1.00 83.81 723 TYR A CA 1
ATOM 5624 C C . TYR A 1 723 ? 5.554 -30.656 36.637 1.00 83.81 723 TYR A C 1
ATOM 5626 O O . TYR A 1 723 ? 5.754 -29.548 36.149 1.00 83.81 723 TYR A O 1
ATOM 5634 N N . THR A 1 724 ? 5.710 -30.883 37.939 1.00 75.44 724 THR A N 1
ATOM 5635 C CA . THR A 1 724 ? 6.149 -29.884 38.918 1.00 75.44 724 THR A CA 1
ATOM 5636 C C . THR A 1 724 ? 7.472 -30.313 39.535 1.00 75.44 724 THR A C 1
ATOM 5638 O O . THR A 1 724 ? 7.580 -31.369 40.154 1.00 75.44 724 THR A O 1
ATOM 5641 N N . SER A 1 725 ? 8.490 -29.461 39.417 1.00 73.56 725 SER A N 1
ATOM 5642 C CA . SER A 1 725 ? 9.803 -29.677 40.024 1.00 73.56 725 SER A CA 1
ATOM 5643 C C . SER A 1 725 ? 10.152 -28.516 40.949 1.00 73.56 725 SER A C 1
ATOM 5645 O O . SER A 1 725 ? 10.491 -27.427 40.492 1.00 73.56 725 SER A O 1
ATOM 5647 N N . ASN A 1 726 ? 10.156 -28.763 42.259 1.00 57.56 726 ASN A N 1
ATOM 5648 C CA . ASN A 1 726 ? 10.623 -27.791 43.247 1.00 57.56 726 ASN A CA 1
ATOM 5649 C C . ASN A 1 726 ? 12.154 -27.695 43.218 1.00 57.56 726 ASN A C 1
ATOM 5651 O O . ASN A 1 726 ? 12.856 -28.340 44.000 1.00 57.56 726 ASN A O 1
ATOM 5655 N N . LYS A 1 727 ? 12.696 -26.871 42.319 1.00 45.97 727 LYS A N 1
ATOM 5656 C CA . LYS A 1 727 ? 14.109 -26.489 42.367 1.00 45.97 727 LYS A CA 1
ATOM 5657 C C . LYS A 1 727 ? 14.254 -25.419 43.452 1.00 45.97 727 LYS A C 1
ATOM 5659 O O . LYS A 1 727 ? 13.796 -24.295 43.276 1.00 45.97 727 LYS A O 1
ATOM 5664 N N . LYS A 1 728 ? 14.886 -25.747 44.587 1.00 41.16 728 LYS A N 1
ATOM 5665 C CA . LYS A 1 728 ? 15.368 -24.719 45.526 1.00 41.16 728 LYS A CA 1
ATOM 5666 C C . LYS A 1 728 ? 16.371 -23.851 44.767 1.00 41.16 728 LYS A C 1
ATOM 5668 O O . LYS A 1 728 ? 17.523 -24.248 44.593 1.00 41.16 728 LYS A O 1
ATOM 5673 N N . ILE A 1 729 ? 15.935 -22.687 44.296 1.00 40.47 729 ILE A N 1
ATOM 5674 C CA . ILE A 1 729 ? 16.840 -21.665 43.780 1.00 40.47 729 ILE A CA 1
ATOM 5675 C C . ILE A 1 729 ? 17.653 -21.195 44.987 1.00 40.47 729 ILE A C 1
ATOM 5677 O O . ILE A 1 729 ? 17.160 -20.457 45.840 1.00 40.47 729 ILE A O 1
ATOM 5681 N N . LYS A 1 730 ? 18.899 -21.669 45.098 1.00 40.12 730 LYS A N 1
ATOM 5682 C CA . LYS A 1 730 ? 19.900 -20.987 45.918 1.00 40.12 730 LYS A CA 1
ATOM 5683 C C . LYS A 1 730 ? 19.991 -19.574 45.351 1.00 40.12 730 LYS A C 1
ATOM 5685 O O . LYS A 1 730 ? 20.446 -19.410 44.223 1.00 40.12 730 LYS A O 1
ATOM 5690 N N . LYS A 1 731 ? 19.519 -18.578 46.106 1.00 38.69 731 LYS A N 1
ATOM 5691 C CA . LYS A 1 731 ? 19.785 -17.167 45.816 1.00 38.69 731 LYS A CA 1
ATOM 5692 C C . LYS A 1 731 ? 21.304 -16.996 45.766 1.00 38.69 731 LYS A C 1
ATOM 5694 O O . LYS A 1 731 ? 21.957 -16.982 46.807 1.00 38.69 731 LYS A O 1
ATO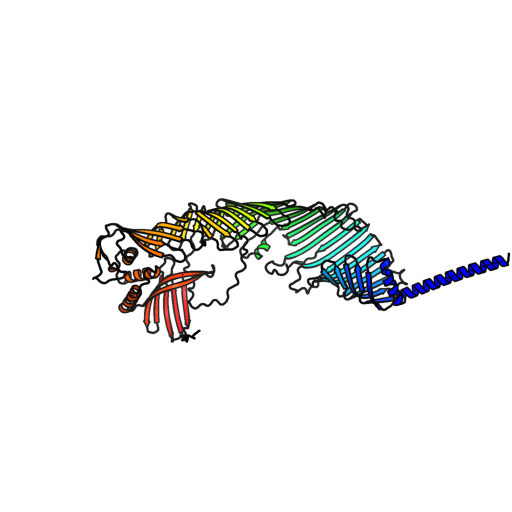M 5699 N N . GLY A 1 732 ? 21.860 -16.939 44.560 1.00 41.72 732 GLY A N 1
ATOM 5700 C CA . GLY A 1 732 ? 23.183 -16.377 44.350 1.00 41.72 732 GLY A CA 1
ATOM 5701 C C . GLY A 1 732 ? 23.097 -14.895 44.683 1.00 41.72 732 GLY A C 1
ATOM 5702 O O . GLY A 1 732 ? 22.212 -14.210 44.177 1.00 41.72 732 GLY A O 1
ATOM 5703 N N . LYS A 1 733 ? 23.965 -14.432 45.584 1.00 38.81 733 LYS A N 1
ATOM 5704 C CA . LYS A 1 733 ? 24.263 -13.007 45.718 1.00 38.81 733 LYS A CA 1
ATOM 5705 C C . LYS A 1 733 ? 24.835 -12.539 44.378 1.00 38.81 733 LYS A C 1
ATOM 5707 O O . LYS A 1 733 ? 25.908 -13.013 44.014 1.00 38.81 733 LYS A O 1
ATOM 5712 N N . TYR A 1 734 ? 24.130 -11.644 43.701 1.00 37.16 734 TYR A N 1
ATOM 5713 C CA . TYR A 1 734 ? 24.699 -10.667 42.778 1.00 37.16 734 TYR A CA 1
ATOM 5714 C C . TYR A 1 734 ? 24.004 -9.340 43.028 1.00 37.16 734 TYR A C 1
ATOM 5716 O O . TYR A 1 734 ? 22.758 -9.367 43.179 1.00 37.16 734 TYR A O 1
#

Secondary structure (DSSP, 8-state):
-HHHHHHHHHHHHHHHHHHHHHHHHHHHHHHHHHHSHHHHHHHHHHGGGTSSSEEEEEEEEE-TTSEEEEEEEEEEETTEEEEEEEEEEE--GGGTTS-EEEEEEEEEEEEEESSS-EEEEEEEEEEEEEETTEEEEEEEEEEEETTTEEEEEEEEEEEETTTEEEEEEEEE--TT---TT--EE--EEEEEEEEETTEEEEEEEEPSEEE--TT-TTSPPEEE-EEEEEEEE-SSEEEEEEEEEEETTEEEEEEEEEET--TTT---TT-B-EEEEEEEES--GGGGGT-TT-EEEEEEEEEEEEEEEBSSSEEEEEEEEEEEEEEEEGGGTEEEEEEEEEEEEETTEEEEEEEEEETTEEEEEEEEEE-SSS-EEEEEEEESSEEEEESSSEEEEEEEEEEEEE-SS-EEEEEEEEEEEEEE-PPPPS---BPPTT------PPPPPP----SEEEEEEEEEEEEEEEETTEEEEEEEEEEEEE-TTPPPEEEEEEEEEEEEEEETTEEEEEEEEEEEEEEEETTS-EEEEEEEEEEE-SSSEEEEESSTT---GGGEEEEE--SEEEEEEEEEEETTEEEEEEEEESS-S-HHHHHHHHHHSS-GGG--HHHHHHHHHHHHHTTTT-STHHHHHHHHHHHHHS-EEEEEEEEEEETTTTEEEEEEEEEEEEESSSSEEEEEEEESSTTSPPEEEEEEESSSSEEEEEEEESS-EEEEEEE-----------

Mean predicted aligned error: 16.31 Å

pLDDT: mean 80.87, std 15.3, range [37.16, 98.38]

Foldseek 3Di:
DVVVVVVVVVVVVVVVVVVVVVVVVVVVLVCCLFFDQVNVVVVLVCCVVPDQWHWDFDDKDGGNQAKIKTAFIWTDHPWKIKTFRMKIWGWHVVCLVPFTKIKIKTAWIWIDTPPPWIKTWGIWMWIWTGHPQWIKIWIWTWIAGPVGWIKTKTKIWTAGPDFWIWIKIKIAGDPPPPDLAPQWHWIKIKTKTGHDQQWMKIKIWTAWIWGDDRPDPLQDIQTWRIKMKIWTGHQFWIWIWMKTGSDPFKIKIKIKIFTRDTPVVHADQQTWIWMKIKIKGQFPQSCCSNDVQKPPWTWIKIKMWIWTGGNNDIWIKIKIWIWQTWIARVVQRWTFRTKIKIKIDTRFKIKIWIWTDTPRWIKIKIKMFTNPPWTWMKMWIFTDQCFPGDDPAKTWTKGWTWIWTDTPVATEIEGEIETAAMEHHHDLDPDFDFDPPPDDDPDDDDPDDPPPVHAWYWYKYFYHPHAWHDPQQKTFHKGWIKTWIGHRPDAIAIAIKIWGPQMWGDFLNDIWTWPTWMFGGDGDHPVKTWTWTKTKDKDFDPPQWDWAALDAPDLPPVRTDIDGRPGMKMKIWIWTDIPVDIQIAIAIVVRPHHSLQSLLCRNVVGGNSPQDLVSVLSSLLVCVVNVVDPDPVSVVVQVVNCVVVQKHWDKDWTWGADPVVRDIDIWIWIKIKHDPDPFWIWIWTHTRTPSYWIKIKIWGDPDPFWIWIWIDTPHDTDIDIGGDDPDPPPPDDD

Radius of gyration: 45.8 Å; Cα contacts (8 Å, |Δi|>4): 1743; chains: 1; bounding box: 115×60×153 Å

Organism: NCBI:txid28084

Solvent-accessible surface area (backbone atoms only — not comparable to full-atom values): 37435 Å² total; per-residue (Å²): 111,74,74,57,55,55,50,51,51,53,50,51,52,49,49,53,48,49,53,49,49,48,51,52,50,49,49,50,49,49,46,43,39,33,59,30,54,68,19,50,53,52,51,51,64,55,36,57,81,80,43,90,47,50,73,46,65,74,44,74,46,58,22,74,51,46,42,32,36,39,30,47,34,36,38,40,40,102,66,40,39,39,38,26,50,33,38,41,39,40,40,56,70,91,44,64,89,45,74,42,71,35,40,37,37,40,32,50,32,38,38,38,42,92,76,84,54,58,39,35,24,63,42,37,39,38,37,38,35,40,40,89,59,38,41,34,39,36,37,42,34,40,39,39,36,81,79,86,42,58,34,40,37,46,34,40,39,38,34,36,70,94,36,36,36,39,38,40,36,37,37,38,53,66,93,79,72,80,55,95,62,66,40,67,48,50,37,39,37,38,40,34,38,31,70,37,77,40,32,32,41,38,41,39,35,39,43,54,32,37,38,35,67,72,96,41,88,70,58,76,72,45,61,28,66,20,32,42,35,42,34,41,40,33,80,61,24,35,38,37,48,30,42,39,34,37,51,100,46,30,40,40,37,40,38,38,38,27,57,70,48,40,74,89,74,52,89,50,66,76,39,42,38,40,34,39,40,38,40,41,31,64,59,42,54,78,57,40,72,70,40,94,63,46,41,80,41,40,22,31,42,40,37,40,40,38,38,33,52,23,71,73,57,68,40,42,39,36,40,38,40,35,36,81,17,26,37,30,31,70,94,41,40,33,52,36,70,38,34,38,37,41,38,44,32,51,71,46,37,36,41,34,42,33,39,38,29,32,95,89,22,49,36,38,36,40,33,39,37,36,61,57,103,57,60,37,36,44,33,40,39,42,32,57,66,24,68,65,28,48,44,96,32,38,35,33,23,31,29,37,46,35,38,39,43,38,45,90,89,47,26,38,39,34,40,41,35,36,29,57,35,29,42,42,36,63,80,71,70,65,82,46,66,66,58,64,100,80,74,76,85,89,71,83,76,76,77,74,83,76,86,74,79,65,38,30,38,45,36,41,39,37,49,22,97,45,23,35,42,41,50,98,45,37,36,31,31,43,35,46,40,36,43,36,40,32,57,82,77,49,74,53,21,21,31,46,38,40,35,44,46,89,21,36,38,46,55,77,93,36,76,21,42,41,80,39,37,38,38,41,31,88,60,46,49,63,89,51,30,34,35,44,34,35,28,35,37,79,43,77,40,82,73,39,62,49,66,46,36,85,50,74,86,52,72,55,80,88,60,49,43,81,45,76,60,49,62,58,38,38,39,33,44,38,36,35,49,36,63,87,60,63,47,65,48,66,45,43,48,72,80,80,65,31,63,43,31,44,51,22,38,68,68,71,68,40,47,49,77,72,42,50,78,71,49,47,51,55,48,51,50,53,35,62,75,60,64,72,52,95,51,76,62,60,60,51,51,51,51,51,49,29,70,74,65,70,35,49,73,49,77,46,78,45,47,29,46,37,86,89,77,73,44,76,46,81,43,55,25,41,36,45,28,36,71,80,48,102,41,34,36,41,34,38,30,40,37,61,48,99,58,42,65,45,34,43,35,42,36,38,47,79,52,97,42,37,30,41,36,39,38,40,38,94,74,50,73,50,76,47,81,46,78,52,78,92,73,82,75,76,81,72,90,126